Protein AF-0000000083319837 (afdb_homodimer)

Nearest PDB structures (foldseek):
  2otn-assembly1_A  TM=9.486E-01  e=2.444E-38  Bacillus anthracis str. Ames
  6d13-assembly1_A  TM=9.395E-01  e=2.926E-34  Escherichia coli S88
  4ik0-assembly1_A  TM=9.304E-01  e=2.722E-33  Escherichia coli K-12
  2q9h-assembly1_A  TM=8.939E-01  e=5.263E-34  Haemophilus influenzae
  5ha4-assembly1_A  TM=9.096E-01  e=1.346E-33  Acinetobacter baumannii AB307-0294

Foldseek 3Di:
DKWFWKWFLQQIETEDEDDADQDPCQLVCLLQQCDVPRHVNHQWYWYWHPDPVFRTEIWIQGNNSDTDQDAPTVVQVVVQVCQLVVVDDDQWGWYAGNNPGIWIKGFDDDPSGTFKIKTWLFAKDQACVVLPFQDGDRGAAQDWDDDPRDIWTWTWIDSVHIETETEDQCQPPDDQVVVLVGQQVDPRHPPGHKYKYWYQPAQAEMEIWIQGRPPGTDQDGQRHQQRNLVRCVVVVNHDQWHWYAGNSGIWIWGQDPVRNIIMIMGGMDTDDMDDDDD/DKWFWKWFLQQIETEDEDDADQDPCQLVCLLQQCPVPRHVNHQWYWYWHDDPVWRTEIWIQGNNSDTDQDAPTVVQVVVQVCQLVVVDDDQWGWYAGNNPGIWIKGFDDDPSGTFKIKTWLFAKDQACVVLPFQDGDRGAAQDWDDDPRDIWTWTWIDSPHIETETEDQCQPPDDQVVVLVGQQVDPRHPPGHKYKYWYQPAQAEMEIWIQGNPPGTDQDGQRHQQRNLVRCVVVVNHDQWHWYAGNSGIWIWGQDPVRNIIMIMGGMDTDDMDDDDD

Secondary structure (DSSP, 8-state):
-EEEEEEETTEEEEEEE--SS--TTHHHHHHHHT-TTTS---SEEEEEE--SSSSEEEEEEETTSPEES--HHHHHHHHHHHHHTTSS-SSEEEEEETTTEEEEEEEEEETTEEEEEEEE--PPB--TTTTT-SS--SS--SEEEEETTEEEEEEEEESSSEEEEEE-S-STT--HHHHHHHHHT-TT-TT--EEEEEEEEETTEEEEEEEETTTEEES--HHHHHHHHHHHHHTTSS-SEEEEEETTEEEEEEE-TTT--EEEEE--EEEEEEEE--/-EEEEEEETTEEEEEEE--SS--TTHHHHHHHHT-TTTS---SEEEEEE--SSSSEEEEEEETTSPEES--HHHHHHHHHHHHHTTSS-SSEEEEEETTTEEEEEEEEEETTEEEEEEEE--PPB--TTTTT-SS--SS--SEEEEETTEEEEEEEEESSSEEEEEE-S-GGG--HHHHHHHHHT-TT-TT--EEEEEEEEETTEEEEEEEETTTEEES--HHHHHHHHHHHHHTTSS-SEEEEEETTEEEEEEE-TTT--EEEEE--EEEEEEEE--

Solvent-accessible surface area (backbone atoms only — not comparable to full-atom values): 27576 Å² total; per-residue (Å²): 96,66,38,33,37,30,18,18,35,41,46,20,29,40,38,35,73,79,51,78,62,83,58,94,58,41,33,62,47,12,37,50,41,21,28,57,39,75,30,56,31,28,57,23,35,33,38,47,26,69,43,96,87,33,75,26,21,48,46,39,20,26,36,83,27,49,71,52,40,71,52,67,38,55,53,34,34,52,51,38,49,38,44,57,70,62,74,45,71,80,48,61,49,36,40,24,30,80,60,71,38,73,34,60,32,41,46,44,62,58,94,79,33,57,51,31,32,35,36,62,62,43,54,71,41,38,40,17,78,79,40,46,37,78,49,93,31,81,56,33,65,73,39,80,47,75,56,97,90,40,79,50,45,31,24,48,29,11,59,91,52,36,33,39,35,28,77,42,92,49,21,89,78,48,68,51,81,69,48,32,64,56,58,24,62,28,82,52,23,85,81,38,24,23,36,35,32,27,20,72,78,42,47,51,35,30,37,36,38,42,24,39,59,95,70,40,74,54,40,54,49,54,60,56,50,48,38,44,47,53,45,30,35,78,69,68,56,30,49,57,43,31,37,37,35,34,78,37,41,64,33,41,36,34,49,39,80,90,77,49,30,31,35,42,30,32,49,43,42,78,35,30,39,35,37,51,53,132,96,66,39,34,35,30,18,18,37,40,47,20,32,39,37,35,72,78,50,80,62,83,59,94,58,43,34,62,48,11,37,50,40,22,29,56,39,75,31,55,30,30,56,22,33,32,38,47,25,70,43,96,88,31,74,26,21,48,47,39,20,27,37,83,27,49,70,52,41,72,52,68,37,58,53,33,33,52,51,39,50,36,44,56,67,63,73,44,71,80,46,61,49,36,39,23,31,80,61,70,36,71,34,56,33,39,46,45,64,58,94,80,32,56,50,33,31,35,36,60,60,44,55,71,41,39,40,16,77,80,40,46,36,78,48,96,32,80,57,33,65,72,39,81,45,75,56,97,90,41,79,48,47,30,26,49,29,12,58,91,54,37,33,39,35,27,77,43,91,51,22,88,76,49,68,50,81,69,50,32,65,56,58,23,61,28,81,51,24,83,80,38,24,23,37,35,32,26,19,72,79,41,48,51,35,30,37,36,36,42,23,38,60,96,69,41,76,53,39,54,50,54,60,55,51,49,37,45,47,52,45,30,34,78,69,68,56,32,47,56,43,32,37,38,35,35,78,38,42,63,33,40,33,33,50,38,79,91,79,47,29,32,34,42,30,33,48,44,42,77,35,29,38,36,37,50,54,131

InterPro domains:
  IPR001653 Diaminopimelate epimerase, DapF [MF_00197] (1-278)
  IPR001653 Diaminopimelate epimerase, DapF [PF01678] (3-125)
  IPR001653 Diaminopimelate epimerase, DapF [PF01678] (156-271)
  IPR001653 Diaminopimelate epimerase, DapF [PTHR31689] (2-277)
  IPR001653 Diaminopimelate epimerase, DapF [TIGR00652] (1-277)
  IPR018510 Diaminopimelate epimerase, active site [PS01326] (62-76)

Organism: Saccharibacillus brassicae (NCBI:txid2583377)

Radius of gyration: 26.66 Å; Cα contacts (8 Å, |Δi|>4): 1514; chains: 2; bounding box: 59×76×54 Å

pLDDT: mean 96.73, std 3.17, range [72.94, 98.94]

Structure (mmCIF, N/CA/C/O backbone):
data_AF-0000000083319837-model_v1
#
loop_
_entity.id
_entity.type
_entity.pdbx_description
1 polymer 'Diaminopimelate epimerase'
#
loop_
_atom_site.group_PDB
_atom_site.id
_atom_site.type_symbol
_atom_site.label_atom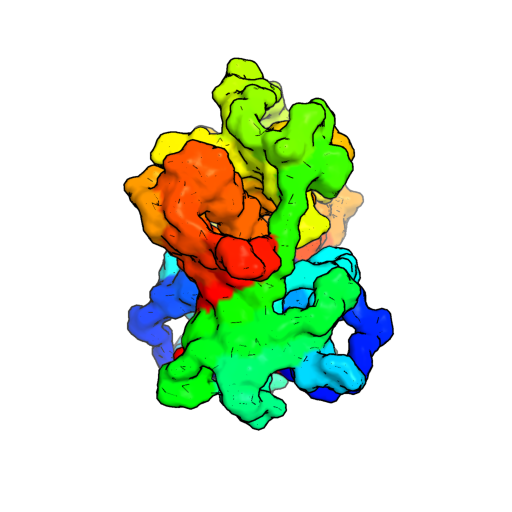_id
_atom_site.label_alt_id
_atom_site.label_comp_id
_atom_site.label_asym_id
_atom_site.label_entity_id
_atom_site.label_seq_id
_atom_site.pdbx_PDB_ins_code
_atom_site.Cartn_x
_atom_site.Cartn_y
_atom_site.Cartn_z
_atom_site.occupancy
_atom_site.B_iso_or_equiv
_atom_site.auth_seq_id
_atom_site.auth_comp_id
_atom_site.auth_asym_id
_atom_site.auth_atom_id
_atom_site.pdbx_PDB_model_num
ATOM 1 N N . MET A 1 1 ? -17.703 2.361 -11.188 1 93.38 1 MET A N 1
ATOM 2 C CA . MET A 1 1 ? -17.172 1.032 -11.484 1 93.38 1 MET A CA 1
ATOM 3 C C . MET A 1 1 ? -17.25 0.128 -10.258 1 93.38 1 MET A C 1
ATOM 5 O O . MET A 1 1 ? -16.719 0.46 -9.195 1 93.38 1 MET A O 1
ATOM 9 N N . GLU A 1 2 ? -18.031 -0.975 -10.375 1 97.06 2 GLU A N 1
ATOM 10 C CA . GLU A 1 2 ? -18.062 -2.002 -9.336 1 97.06 2 GLU A CA 1
ATOM 11 C C . GLU A 1 2 ? -16.875 -2.945 -9.453 1 97.06 2 GLU A C 1
ATOM 13 O O . GLU A 1 2 ? -16.469 -3.307 -10.562 1 97.06 2 GLU A O 1
ATOM 18 N N . PHE A 1 3 ? -16.391 -3.328 -8.266 1 98.31 3 PHE A N 1
ATOM 19 C CA . PHE A 1 3 ? -15.219 -4.199 -8.297 1 98.31 3 PHE A CA 1
ATOM 20 C C . PHE A 1 3 ? -15.18 -5.102 -7.066 1 98.31 3 PHE A C 1
ATOM 22 O O . PHE A 1 3 ? -15.953 -4.914 -6.129 1 98.31 3 PHE A O 1
ATOM 29 N N . THR A 1 4 ? -14.312 -6.098 -7.105 1 98.62 4 THR A N 1
ATOM 30 C CA . THR A 1 4 ? -14 -6.969 -5.977 1 98.62 4 THR A CA 1
ATOM 31 C C . THR A 1 4 ? -12.5 -7 -5.711 1 98.62 4 THR A C 1
ATOM 33 O O . THR A 1 4 ? -11.703 -7.18 -6.637 1 98.62 4 THR A O 1
ATOM 36 N N . LYS A 1 5 ? -12.094 -6.758 -4.484 1 98.81 5 LYS A N 1
ATOM 37 C CA . LYS A 1 5 ? -10.703 -6.906 -4.07 1 98.81 5 LYS A CA 1
ATOM 38 C C . LYS A 1 5 ? -10.398 -8.344 -3.65 1 98.81 5 LYS A C 1
ATOM 40 O O . LYS A 1 5 ? -11.117 -8.914 -2.83 1 98.81 5 LYS A O 1
ATOM 45 N N . MET A 1 6 ? -9.414 -8.938 -4.191 1 98.75 6 MET A N 1
ATOM 46 C CA . MET A 1 6 ? -9 -10.297 -3.871 1 98.75 6 MET A CA 1
ATOM 47 C C . MET A 1 6 ? -7.48 -10.391 -3.787 1 98.75 6 MET A C 1
ATOM 49 O O . MET A 1 6 ? -6.77 -9.461 -4.176 1 98.75 6 MET A O 1
ATOM 53 N N . HIS A 1 7 ? -6.996 -11.484 -3.236 1 98.56 7 HIS A N 1
ATOM 54 C CA . HIS A 1 7 ? -5.559 -11.742 -3.285 1 98.56 7 HIS A CA 1
ATOM 55 C C . HIS A 1 7 ? -5.262 -13.234 -3.363 1 98.56 7 HIS A C 1
ATOM 57 O O . HIS A 1 7 ? -6.082 -14.055 -2.949 1 98.56 7 HIS A O 1
ATOM 63 N N . GLY A 1 8 ? -4.242 -13.578 -3.99 1 98.44 8 GLY A N 1
ATOM 64 C CA . GLY A 1 8 ? -3.58 -14.867 -3.893 1 98.44 8 GLY A CA 1
ATOM 65 C C . GLY A 1 8 ? -2.295 -14.828 -3.088 1 98.44 8 GLY A C 1
ATOM 66 O O . GLY A 1 8 ? -1.234 -14.5 -3.621 1 98.44 8 GLY A O 1
ATOM 67 N N . LEU A 1 9 ? -2.436 -15.18 -1.82 1 98.25 9 LEU A N 1
ATOM 68 C CA . LEU A 1 9 ? -1.304 -15.172 -0.899 1 98.25 9 LEU A CA 1
ATOM 69 C C . LEU A 1 9 ? -0.706 -13.766 -0.794 1 98.25 9 LEU A C 1
ATOM 71 O O . LEU A 1 9 ? 0.515 -13.609 -0.85 1 98.25 9 LEU A O 1
ATOM 75 N N . GLY A 1 10 ? -1.482 -12.734 -0.782 1 98.06 10 GLY A N 1
ATOM 76 C CA . GLY A 1 10 ? -1.04 -11.375 -0.548 1 98.06 10 GLY A CA 1
ATOM 77 C C . GLY A 1 10 ? -0.781 -10.602 -1.828 1 98.06 10 GLY A C 1
ATOM 78 O O . GLY A 1 10 ? -0.675 -9.375 -1.809 1 98.06 10 GLY A O 1
ATOM 79 N N . ASN A 1 11 ? -0.491 -11.289 -2.959 1 97.81 11 ASN A N 1
ATOM 80 C CA . ASN A 1 11 ? -0.554 -10.633 -4.262 1 97.81 11 ASN A CA 1
ATOM 81 C C . ASN A 1 11 ? -1.981 -10.227 -4.613 1 97.81 11 ASN A C 1
ATOM 83 O O . ASN A 1 11 ? -2.824 -11.078 -4.895 1 97.81 11 ASN A O 1
ATOM 87 N N . ASP A 1 12 ? -2.26 -8.898 -4.52 1 98.25 12 ASP A N 1
ATOM 88 C CA . ASP A 1 12 ? -3.658 -8.484 -4.477 1 98.25 12 ASP A CA 1
ATOM 89 C C . ASP A 1 12 ? -4.062 -7.785 -5.773 1 98.25 12 ASP A C 1
ATOM 91 O O . ASP A 1 12 ? -3.225 -7.195 -6.457 1 98.25 12 ASP A O 1
ATOM 95 N N . PHE A 1 13 ? -5.426 -7.891 -6.051 1 98.75 13 PHE A N 1
ATOM 96 C CA . PHE A 1 13 ? -5.965 -7.473 -7.336 1 98.75 13 PHE A CA 1
ATOM 97 C C . PHE A 1 13 ? -7.332 -6.824 -7.164 1 98.75 13 PHE A C 1
ATOM 99 O O . PHE A 1 13 ? -8.086 -7.176 -6.25 1 98.75 13 PHE A O 1
ATOM 106 N N . VAL A 1 14 ? -7.59 -5.859 -7.98 1 98.75 14 VAL A N 1
ATOM 107 C CA . VAL A 1 14 ? -8.945 -5.359 -8.211 1 98.75 14 VAL A CA 1
ATOM 108 C C . VAL A 1 14 ? -9.578 -6.105 -9.383 1 98.75 14 VAL A C 1
ATOM 110 O O . VAL A 1 14 ? -9.109 -6 -10.523 1 98.75 14 VAL A O 1
ATOM 113 N N . ILE A 1 15 ? -10.602 -6.863 -9.125 1 98.75 15 ILE A N 1
ATOM 114 C CA . ILE A 1 15 ? -11.234 -7.707 -10.133 1 98.75 15 ILE A CA 1
ATOM 115 C C . ILE A 1 15 ? -12.516 -7.039 -10.641 1 98.75 15 ILE A C 1
ATOM 117 O O . ILE A 1 15 ? -13.352 -6.605 -9.844 1 98.75 15 ILE A O 1
ATOM 121 N N . VAL A 1 16 ? -12.641 -6.938 -11.914 1 98.69 16 VAL A N 1
ATOM 122 C CA . VAL A 1 16 ? -13.812 -6.375 -12.57 1 98.69 16 VAL A CA 1
ATOM 123 C C . VAL A 1 16 ? -14.461 -7.43 -13.461 1 98.69 16 VAL A C 1
ATOM 125 O O . VAL A 1 16 ? -13.789 -8.031 -14.305 1 98.69 16 VAL A O 1
ATOM 128 N N . TYR A 1 17 ? -15.703 -7.699 -13.289 1 98.25 17 TYR A N 1
ATOM 129 C CA . TYR A 1 17 ? -16.5 -8.625 -14.094 1 98.25 17 TYR A CA 1
ATOM 130 C C . TYR A 1 17 ? -17.672 -7.906 -14.742 1 98.25 17 TYR A C 1
ATOM 132 O O . TYR A 1 17 ? -18.312 -7.051 -14.117 1 98.25 17 TYR A O 1
ATOM 140 N N . GLY A 1 18 ? -17.906 -8.242 -15.969 1 96.25 18 GLY A N 1
ATOM 141 C CA . GLY A 1 18 ? -19.078 -7.715 -16.641 1 96.25 18 GLY A CA 1
ATOM 142 C C . GLY A 1 18 ? -18.766 -7.012 -17.938 1 96.25 18 GLY A C 1
ATOM 143 O O . GLY A 1 18 ? -19.656 -6.812 -18.781 1 96.25 18 GLY A O 1
ATOM 144 N N . GLU A 1 19 ? -17.547 -6.625 -18.109 1 97.19 19 GLU A N 1
ATOM 145 C CA . GLU A 1 19 ? -17.141 -5.988 -19.375 1 97.19 19 GLU A CA 1
ATOM 146 C C . GLU A 1 19 ? -17.094 -7.004 -20.516 1 97.19 19 GLU A C 1
ATOM 148 O O . GLU A 1 19 ? -16.781 -8.18 -20.281 1 97.19 19 GLU A O 1
ATOM 153 N N . GLN A 1 20 ? -17.344 -6.539 -21.719 1 97.44 20 GLN A N 1
ATOM 154 C CA . GLN A 1 20 ? -17.328 -7.422 -22.875 1 97.44 20 GLN A CA 1
ATOM 155 C C . GLN A 1 20 ? -15.945 -7.426 -23.531 1 97.44 20 GLN A C 1
ATOM 157 O O . GLN A 1 20 ? -15.586 -8.375 -24.219 1 97.44 20 GLN A O 1
ATOM 162 N N . GLU A 1 21 ? -15.266 -6.332 -23.359 1 97.25 21 GLU A N 1
ATOM 163 C CA . GLU A 1 21 ? -13.898 -6.168 -23.844 1 97.25 21 GLU A CA 1
ATOM 164 C C . GLU A 1 21 ? -13.078 -5.305 -22.891 1 97.25 21 GLU A C 1
ATOM 166 O O . GLU A 1 21 ? -13.633 -4.648 -22.016 1 97.25 21 GLU A O 1
ATOM 171 N N . LEU A 1 22 ? -11.797 -5.379 -23.016 1 97.31 22 LEU A N 1
ATOM 172 C CA . LEU A 1 22 ? -10.914 -4.527 -22.219 1 97.31 22 LEU A CA 1
ATOM 173 C C . LEU A 1 22 ? -11.156 -3.055 -22.547 1 97.31 22 LEU A C 1
ATOM 175 O O . LEU A 1 22 ? -11.109 -2.654 -23.719 1 97.31 22 LEU A O 1
ATOM 179 N N . PRO A 1 23 ? -11.43 -2.244 -21.547 1 97.5 23 PRO A N 1
ATOM 180 C CA . PRO A 1 23 ? -11.617 -0.82 -21.828 1 97.5 23 PRO A CA 1
ATOM 181 C C . PRO A 1 23 ? -10.398 -0.181 -22.5 1 97.5 23 PRO A C 1
ATOM 183 O O . PRO A 1 23 ? -9.266 -0.555 -22.203 1 97.5 23 PRO A O 1
ATOM 186 N N . ALA A 1 24 ? -10.641 0.786 -23.328 1 97.38 24 ALA A N 1
ATOM 187 C CA . ALA A 1 24 ? -9.562 1.458 -24.062 1 97.38 24 ALA A CA 1
ATOM 188 C C . ALA A 1 24 ? -8.594 2.137 -23.094 1 97.38 24 ALA A C 1
ATOM 190 O O . ALA A 1 24 ? -7.402 2.256 -23.391 1 97.38 24 ALA A O 1
ATOM 191 N N . ASN A 1 25 ? -9.07 2.566 -21.984 1 97.62 25 ASN A N 1
ATOM 192 C CA . ASN A 1 25 ? -8.234 3.275 -21.016 1 97.62 25 ASN A CA 1
ATOM 193 C C . ASN A 1 25 ? -7.824 2.371 -19.859 1 97.62 25 ASN A C 1
ATOM 195 O O . ASN A 1 25 ? -7.629 2.842 -18.734 1 97.62 25 ASN A O 1
ATOM 199 N N . ALA A 1 26 ? -7.738 1.089 -20.047 1 97.75 26 ALA A N 1
ATOM 200 C CA . ALA A 1 26 ? -7.465 0.118 -19 1 97.75 26 ALA A CA 1
ATOM 201 C C . ALA A 1 26 ? -6.133 0.406 -18.312 1 97.75 26 ALA A C 1
ATOM 203 O O . ALA A 1 26 ? -6.004 0.259 -17.094 1 97.75 26 ALA A O 1
ATOM 204 N N . ALA A 1 27 ? -5.125 0.763 -19.078 1 98 27 ALA A N 1
ATOM 205 C CA . ALA A 1 27 ? -3.807 1.063 -18.516 1 98 27 ALA A CA 1
ATOM 206 C C . ALA A 1 27 ? -3.871 2.248 -17.562 1 98 27 ALA A C 1
ATOM 208 O O . ALA A 1 27 ? -3.361 2.174 -16.438 1 98 27 ALA A O 1
ATOM 209 N N . GLU A 1 28 ? -4.496 3.307 -18.031 1 98.06 28 GLU A N 1
ATOM 210 C CA . GLU A 1 28 ? -4.652 4.496 -17.203 1 98.06 28 GLU A CA 1
ATOM 211 C C . GLU A 1 28 ? -5.469 4.191 -15.945 1 98.06 28 GLU A C 1
ATOM 213 O O . GLU A 1 28 ? -5.156 4.684 -14.859 1 98.06 28 GLU A O 1
ATOM 218 N N . LEU A 1 29 ? -6.539 3.408 -16.125 1 97.75 29 LEU A N 1
ATOM 219 C CA . LEU A 1 29 ? -7.379 3.018 -15 1 97.75 29 LEU A CA 1
ATOM 220 C C . LEU A 1 29 ? -6.578 2.219 -13.977 1 97.75 29 LEU A C 1
ATOM 222 O O . LEU A 1 29 ? -6.723 2.43 -12.773 1 97.75 29 LEU A O 1
ATOM 226 N N . ALA A 1 30 ? -5.742 1.364 -14.438 1 98.44 30 ALA A N 1
ATOM 227 C CA . ALA A 1 30 ? -4.926 0.549 -13.539 1 98.44 30 ALA A CA 1
ATOM 228 C C . ALA A 1 30 ? -4 1.42 -12.695 1 98.44 30 ALA A C 1
ATOM 230 O O . ALA A 1 30 ? -3.885 1.223 -11.484 1 98.44 30 ALA A O 1
ATOM 231 N N . ILE A 1 31 ? -3.336 2.371 -13.375 1 98.31 31 ILE A N 1
ATOM 232 C CA . ILE A 1 31 ? -2.418 3.264 -12.68 1 98.31 31 ILE A CA 1
ATOM 233 C C . ILE A 1 31 ? -3.166 4.02 -11.578 1 98.31 31 ILE A C 1
ATOM 235 O O . ILE A 1 31 ? -2.688 4.113 -10.445 1 98.31 31 ILE A O 1
ATOM 239 N N . ARG A 1 32 ? -4.359 4.484 -11.852 1 97.56 32 ARG A N 1
ATOM 240 C CA . ARG A 1 32 ? -5.145 5.266 -10.906 1 97.56 32 ARG A CA 1
ATOM 241 C C . ARG A 1 32 ? -5.703 4.383 -9.789 1 97.56 32 ARG A C 1
ATOM 243 O O . ARG A 1 32 ? -5.547 4.695 -8.609 1 97.56 32 ARG A O 1
ATOM 250 N N . VAL A 1 33 ? -6.301 3.266 -10.148 1 98.12 33 VAL A N 1
ATOM 251 C CA . VAL A 1 33 ? -7.047 2.418 -9.219 1 98.12 33 VAL A CA 1
ATOM 252 C C . VAL A 1 33 ? -6.078 1.674 -8.305 1 98.12 33 VAL A C 1
ATOM 254 O O . VAL A 1 33 ? -6.352 1.489 -7.117 1 98.12 33 VAL A O 1
ATOM 257 N N . CYS A 1 34 ? -4.938 1.337 -8.82 1 98.25 34 CYS A N 1
ATOM 258 C CA . CYS A 1 34 ? -4.012 0.519 -8.039 1 98.25 34 CYS A CA 1
ATOM 259 C C . CYS A 1 34 ? -3.145 1.385 -7.137 1 98.25 34 CYS A C 1
ATOM 261 O O . CYS A 1 34 ? -2.367 0.867 -6.336 1 98.25 34 CYS A O 1
ATOM 263 N N . ASP A 1 35 ? -3.273 2.688 -7.203 1 97.69 35 ASP A N 1
ATOM 264 C CA . ASP A 1 35 ? -2.537 3.568 -6.301 1 97.69 35 ASP A CA 1
ATOM 265 C C . ASP A 1 35 ? -2.994 3.379 -4.855 1 97.69 35 ASP A C 1
ATOM 267 O O . ASP A 1 35 ? -4.168 3.586 -4.539 1 97.69 35 ASP A O 1
ATOM 271 N N . ARG A 1 36 ? -2.107 3.049 -3.986 1 96.5 36 ARG A N 1
ATOM 272 C CA . ARG A 1 36 ? -2.436 2.676 -2.615 1 96.5 36 ARG A CA 1
ATOM 273 C C . ARG A 1 36 ? -2.893 3.889 -1.812 1 96.5 36 ARG A C 1
ATOM 275 O O . ARG A 1 36 ? -3.664 3.754 -0.859 1 96.5 36 ARG A O 1
ATOM 282 N N . PHE A 1 37 ? -2.568 5.059 -2.217 1 97.44 37 PHE A N 1
ATOM 283 C CA . PHE A 1 37 ? -2.824 6.246 -1.412 1 97.44 37 PHE A CA 1
ATOM 284 C C . PHE A 1 37 ? -4.023 7.016 -1.952 1 97.44 37 PHE A C 1
ATOM 286 O O . PHE A 1 37 ? -4.809 7.574 -1.182 1 97.44 37 PHE A O 1
ATOM 293 N N . PHE A 1 38 ? -4.176 7.035 -3.266 1 97.94 38 PHE A N 1
ATOM 294 C CA . PHE A 1 38 ? -5.203 7.855 -3.896 1 97.94 38 PHE A CA 1
ATOM 295 C C . PHE A 1 38 ? -6.289 6.988 -4.516 1 97.94 38 PHE A C 1
ATOM 297 O O . PHE A 1 38 ? -7.352 7.484 -4.891 1 97.94 38 PHE A O 1
ATOM 304 N N . GLY A 1 39 ? -6.035 5.656 -4.621 1 98 39 GLY A N 1
ATOM 305 C CA . GLY A 1 39 ? -6.961 4.703 -5.211 1 98 39 GLY A CA 1
ATOM 306 C C . GLY A 1 39 ? -7.297 3.549 -4.285 1 98 39 GLY A C 1
ATOM 307 O O . GLY A 1 39 ? -7.309 3.709 -3.064 1 98 39 GLY A O 1
ATOM 308 N N . VAL A 1 40 ? -7.648 2.408 -4.855 1 98.19 40 VAL A N 1
ATOM 309 C CA . VAL A 1 40 ? -8.016 1.21 -4.109 1 98.19 40 VAL A CA 1
ATOM 310 C C . VAL A 1 40 ? -6.77 0.567 -3.512 1 98.19 40 VAL A C 1
ATOM 312 O O . VAL A 1 40 ? -6.777 0.143 -2.354 1 98.19 40 VAL A O 1
ATOM 315 N N . GLY A 1 41 ? -5.688 0.646 -4.242 1 97.88 41 GLY A N 1
ATOM 316 C CA . GLY A 1 41 ? -4.477 -0.067 -3.863 1 97.88 41 GLY A CA 1
ATOM 317 C C . GLY A 1 41 ? -4.504 -1.534 -4.246 1 97.88 41 GLY A C 1
ATOM 318 O O . GLY A 1 41 ? -5.301 -2.309 -3.713 1 97.88 41 GLY A O 1
ATOM 319 N N . ALA A 1 42 ? -3.648 -1.924 -5.133 1 98.25 42 ALA A N 1
ATOM 320 C CA . ALA A 1 42 ? -3.527 -3.305 -5.594 1 98.25 42 ALA A CA 1
ATOM 321 C C . ALA A 1 42 ? -2.293 -3.48 -6.477 1 98.25 42 ALA A C 1
ATOM 323 O O . ALA A 1 42 ? -1.691 -2.498 -6.914 1 98.25 42 ALA A O 1
ATOM 324 N N . ASP A 1 43 ? -1.908 -4.703 -6.699 1 97.19 43 ASP A N 1
ATOM 325 C CA . ASP A 1 43 ? -0.798 -5.02 -7.594 1 97.19 43 ASP A CA 1
ATOM 326 C C . ASP A 1 43 ? -1.235 -4.961 -9.055 1 97.19 43 ASP A C 1
ATOM 328 O O . ASP A 1 43 ? -0.409 -4.773 -9.945 1 97.19 43 ASP A O 1
ATOM 332 N N . GLY A 1 44 ? -2.557 -5.145 -9.242 1 98 44 GLY A N 1
ATOM 333 C CA . GLY A 1 44 ? -3.041 -5.109 -10.617 1 98 44 GLY A CA 1
ATOM 334 C C . GLY A 1 44 ? -4.555 -5.02 -10.711 1 98 44 GLY A C 1
ATOM 335 O O . GLY A 1 44 ? -5.258 -5.289 -9.734 1 98 44 GLY A O 1
ATOM 336 N N . LEU A 1 45 ? -5.02 -4.59 -11.852 1 98.62 45 LEU A N 1
ATOM 337 C CA . LEU A 1 45 ? -6.426 -4.543 -12.25 1 98.62 45 LEU A CA 1
ATOM 338 C C . LEU A 1 45 ? -6.75 -5.664 -13.234 1 98.62 45 LEU A C 1
ATOM 340 O O . LEU A 1 45 ? -6.156 -5.742 -14.312 1 98.62 45 LEU A O 1
ATOM 344 N N . VAL A 1 46 ? -7.66 -6.508 -12.852 1 98.75 46 VAL A N 1
ATOM 345 C CA . VAL A 1 46 ? -7.934 -7.73 -13.602 1 98.75 46 VAL A CA 1
ATOM 346 C C . VAL A 1 46 ? -9.344 -7.684 -14.172 1 98.75 46 VAL A C 1
ATOM 348 O O . VAL A 1 46 ? -10.305 -7.41 -13.453 1 98.75 46 VAL A O 1
ATOM 351 N N . TYR A 1 47 ? -9.5 -7.961 -15.406 1 98.69 47 TYR A N 1
ATOM 352 C CA . TYR A 1 47 ? -10.797 -8.055 -16.062 1 98.69 47 TYR A CA 1
ATOM 353 C C . TYR A 1 47 ? -11.133 -9.5 -16.406 1 98.69 47 TYR A C 1
ATOM 355 O O . TYR A 1 47 ? -10.328 -10.195 -17.031 1 98.69 47 TYR A O 1
ATOM 363 N N . ILE A 1 48 ? -12.242 -9.984 -16.016 1 98.56 48 ILE A N 1
ATOM 364 C CA . ILE A 1 48 ? -12.82 -11.242 -16.469 1 98.56 48 ILE A CA 1
ATOM 365 C C . ILE A 1 48 ? -13.727 -10.992 -17.672 1 98.56 48 ILE A C 1
ATOM 367 O O . ILE A 1 48 ? -14.766 -10.344 -17.547 1 98.56 48 ILE A O 1
ATOM 371 N N . LEU A 1 49 ? -13.312 -11.508 -18.766 1 98.5 49 LEU A N 1
ATOM 372 C CA . LEU A 1 49 ? -13.961 -11.211 -20.031 1 98.5 49 LEU A CA 1
ATOM 373 C C . LEU A 1 49 ? -14.492 -12.477 -20.688 1 98.5 49 LEU A C 1
ATOM 375 O O . LEU A 1 49 ? -14.062 -13.586 -20.344 1 98.5 49 LEU A O 1
ATOM 379 N N . PRO A 1 50 ? -15.406 -12.344 -21.609 1 97.62 50 PRO A N 1
ATOM 380 C CA . PRO A 1 50 ? -15.805 -13.508 -22.406 1 97.62 50 PRO A CA 1
ATOM 381 C C . PRO A 1 50 ? -14.688 -14 -23.312 1 97.62 50 PRO A C 1
ATOM 383 O O . PRO A 1 50 ? -13.789 -13.234 -23.672 1 97.62 50 PRO A O 1
ATOM 386 N N . SER A 1 51 ? -14.75 -15.289 -23.594 1 97.06 51 SER A N 1
ATOM 387 C CA . SER A 1 51 ? -13.781 -15.906 -24.5 1 97.06 51 SER A CA 1
ATOM 388 C C . SER A 1 51 ? -14.477 -16.781 -25.531 1 97.06 51 SER A C 1
ATOM 390 O O . SER A 1 51 ? -15.508 -17.406 -25.234 1 97.06 51 SER A O 1
ATOM 392 N N . GLU A 1 52 ? -13.898 -16.859 -26.719 1 95.81 52 GLU A N 1
ATOM 393 C CA . GLU A 1 52 ? -14.375 -17.766 -27.766 1 95.81 52 GLU A CA 1
ATOM 394 C C . GLU A 1 52 ? -13.68 -19.125 -27.656 1 95.81 52 GLU A C 1
ATOM 396 O O . GLU A 1 52 ? -14.109 -20.094 -28.297 1 95.81 52 GLU A O 1
ATOM 401 N N . LYS A 1 53 ? -12.648 -19.266 -26.875 1 96.44 53 LYS A N 1
ATOM 402 C CA . LYS A 1 53 ? -11.805 -20.453 -26.859 1 96.44 53 LYS A CA 1
ATOM 403 C C . LYS A 1 53 ? -11.836 -21.141 -25.5 1 96.44 53 LYS A C 1
ATOM 405 O O . LYS A 1 53 ? -11.484 -22.312 -25.391 1 96.44 53 LYS A O 1
ATOM 410 N N . ALA A 1 54 ? -12.18 -20.422 -24.453 1 97.12 54 ALA A N 1
ATOM 411 C CA . ALA A 1 54 ? -12.203 -20.891 -23.078 1 97.12 54 ALA A CA 1
ATOM 412 C C . ALA A 1 54 ? -13.484 -20.469 -22.375 1 97.12 54 ALA A C 1
ATOM 414 O O . ALA A 1 54 ? -14.328 -19.781 -22.953 1 97.12 54 ALA A O 1
ATOM 415 N N . ASP A 1 55 ? -13.641 -20.906 -21.125 1 97.38 55 ASP A N 1
ATOM 416 C CA . ASP A 1 5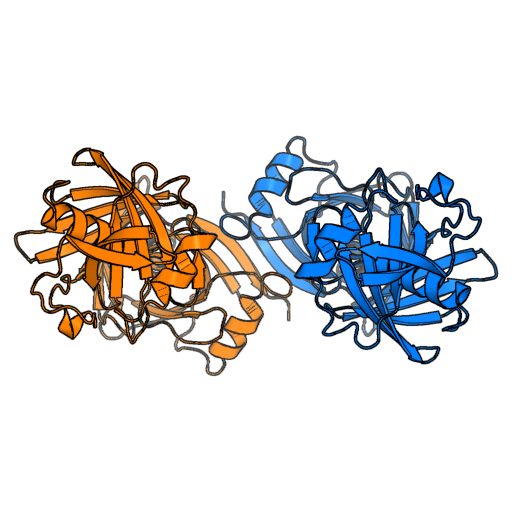5 ? -14.812 -20.484 -20.359 1 97.38 55 ASP A CA 1
ATOM 417 C C . ASP A 1 55 ? -14.797 -18.984 -20.125 1 97.38 55 ASP A C 1
ATOM 419 O O . ASP A 1 55 ? -15.844 -18.328 -20.172 1 97.38 55 ASP A O 1
ATOM 423 N N . PHE A 1 56 ? -13.586 -18.453 -19.828 1 97.94 56 PHE A N 1
ATOM 424 C CA . PHE A 1 56 ? -13.398 -17.016 -19.625 1 97.94 56 PHE A CA 1
ATOM 425 C C . PHE A 1 56 ? -12.047 -16.562 -20.172 1 97.94 56 PHE A C 1
ATOM 427 O O . PHE A 1 56 ? -11.188 -17.391 -20.484 1 97.94 56 PHE A O 1
ATOM 434 N N . LYS A 1 57 ? -11.953 -15.312 -20.312 1 97.88 57 LYS A N 1
ATOM 435 C CA . LYS A 1 57 ? -10.68 -14.656 -20.594 1 97.88 57 LYS A CA 1
ATOM 436 C C . LYS A 1 57 ? -10.289 -13.703 -19.469 1 97.88 57 LYS A C 1
ATOM 438 O O . LYS A 1 57 ? -11.133 -12.984 -18.938 1 97.88 57 LYS A O 1
ATOM 443 N N . MET A 1 58 ? -9.008 -13.773 -19.141 1 97.94 58 MET A N 1
ATOM 444 C CA . MET A 1 58 ? -8.469 -12.891 -18.109 1 97.94 58 MET A CA 1
ATOM 445 C C . MET A 1 58 ? -7.449 -11.922 -18.703 1 97.94 58 MET A C 1
ATOM 447 O O . MET A 1 58 ? -6.512 -12.344 -19.375 1 97.94 58 MET A O 1
ATOM 451 N N . ARG A 1 59 ? -7.66 -10.68 -18.484 1 98.12 59 ARG A N 1
ATOM 452 C CA . ARG A 1 59 ? -6.688 -9.641 -18.812 1 98.12 59 ARG A CA 1
ATOM 453 C C . ARG A 1 59 ? -6.25 -8.883 -17.562 1 98.12 59 ARG A C 1
ATOM 455 O O . ARG A 1 59 ? -7.082 -8.508 -16.734 1 98.12 59 ARG A O 1
ATOM 462 N N . ILE A 1 60 ? -4.934 -8.734 -17.438 1 97.25 60 ILE A N 1
ATOM 463 C CA . ILE A 1 60 ? -4.398 -8.133 -16.219 1 97.25 60 ILE A CA 1
ATOM 464 C C . ILE A 1 60 ? -3.584 -6.891 -16.578 1 97.25 60 ILE A C 1
ATOM 466 O O . ILE A 1 60 ? -2.635 -6.969 -17.359 1 97.25 60 ILE A O 1
ATOM 470 N N . MET A 1 61 ? -3.949 -5.785 -16.047 1 97.94 61 MET A N 1
ATOM 471 C CA . MET A 1 61 ? -3.135 -4.574 -16.078 1 97.94 61 MET A CA 1
ATOM 472 C C . MET A 1 61 ? -2.387 -4.375 -14.773 1 97.94 61 MET A C 1
ATOM 474 O O . MET A 1 61 ? -3.004 -4.262 -13.711 1 97.94 61 MET A O 1
ATOM 478 N N . ASN A 1 62 ? -1.046 -4.332 -14.844 1 96.5 62 ASN A N 1
ATOM 479 C CA . ASN A 1 62 ? -0.236 -4.074 -13.664 1 96.5 62 ASN A CA 1
ATOM 480 C C . ASN A 1 62 ? -0.452 -2.658 -13.133 1 96.5 62 ASN A C 1
ATOM 482 O O . ASN A 1 62 ? -0.991 -1.803 -13.836 1 96.5 62 ASN A O 1
ATOM 486 N N . SER A 1 63 ? 0.029 -2.43 -11.938 1 97.44 63 SER A N 1
ATOM 487 C CA . SER A 1 63 ? -0.158 -1.135 -11.289 1 97.44 63 SER A CA 1
ATOM 488 C C . SER A 1 63 ? 0.58 -0.03 -12.039 1 97.44 63 SER A C 1
ATOM 490 O O . SER A 1 63 ? 0.3 1.154 -11.844 1 97.44 63 SER A O 1
ATOM 492 N N . ASP A 1 64 ? 1.494 -0.387 -12.945 1 96.62 64 ASP A N 1
ATOM 493 C CA . ASP A 1 64 ? 2.219 0.619 -13.719 1 96.62 64 ASP A CA 1
ATOM 494 C C . ASP A 1 64 ? 1.583 0.823 -15.094 1 96.62 64 ASP A C 1
ATOM 496 O O . ASP A 1 64 ? 2.121 1.551 -15.93 1 96.62 64 ASP A O 1
ATOM 500 N N . GLY A 1 65 ? 0.548 0.134 -15.289 1 97.38 65 GLY A N 1
ATOM 501 C CA . GLY A 1 65 ? -0.198 0.316 -16.531 1 97.38 65 GLY A CA 1
ATOM 502 C C . GLY A 1 65 ? 0.163 -0.698 -17.594 1 97.38 65 GLY A C 1
ATOM 503 O O . GLY A 1 65 ? -0.541 -0.826 -18.594 1 97.38 65 GLY A O 1
ATOM 504 N N . SER A 1 66 ? 1.246 -1.443 -17.406 1 95.94 66 SER A N 1
ATOM 505 C CA . SER A 1 66 ? 1.611 -2.471 -18.375 1 95.94 66 SER A CA 1
ATOM 506 C C . SER A 1 66 ? 0.687 -3.68 -18.266 1 95.94 66 SER A C 1
ATOM 508 O O . SER A 1 66 ? 0.104 -3.936 -17.219 1 95.94 66 SER A O 1
ATOM 510 N N . GLU A 1 67 ? 0.523 -4.363 -19.328 1 95.75 67 GLU A N 1
ATOM 511 C CA . GLU A 1 67 ? -0.314 -5.559 -19.328 1 95.75 67 GLU A CA 1
ATOM 512 C C . GLU A 1 67 ? 0.517 -6.816 -19.078 1 95.75 67 GLU A C 1
ATOM 514 O O . GLU A 1 67 ? 1.566 -7.004 -19.703 1 95.75 67 GLU A O 1
ATOM 519 N N . ALA A 1 68 ? 0.098 -7.574 -18.172 1 91.81 68 ALA A N 1
ATOM 520 C CA . ALA A 1 68 ? 0.783 -8.828 -17.875 1 91.81 68 ALA A CA 1
ATOM 521 C C . ALA A 1 68 ? 0.344 -9.93 -18.828 1 91.81 68 ALA A C 1
ATOM 523 O O . ALA A 1 68 ? -0.828 -10.008 -19.203 1 91.81 68 ALA A O 1
ATOM 524 N N . GLU A 1 69 ? 1.237 -10.797 -19.172 1 88.81 69 GLU A N 1
ATOM 525 C CA . GLU A 1 69 ? 0.924 -11.922 -20.047 1 88.81 69 GLU A CA 1
ATOM 526 C C . GLU A 1 69 ? 0.224 -13.039 -19.281 1 88.81 69 GLU A C 1
ATOM 528 O O . GLU A 1 69 ? -0.618 -13.75 -19.844 1 88.81 69 GLU A O 1
ATOM 533 N N . GLN A 1 70 ? 0.62 -13.227 -18.125 1 85.88 70 GLN A N 1
ATOM 534 C CA . GLN A 1 70 ? 0.068 -14.234 -17.234 1 85.88 70 GLN A CA 1
ATOM 535 C C . GLN A 1 70 ? 0.398 -13.922 -15.781 1 85.88 70 GLN A C 1
ATOM 537 O O . GLN A 1 70 ? 1.333 -13.172 -15.5 1 85.88 70 GLN A O 1
ATOM 542 N N . CYS A 1 71 ? -0.38 -14.5 -14.891 1 91.88 71 CYS A N 1
ATOM 543 C CA . CYS A 1 71 ? -0.158 -14.375 -13.461 1 91.88 71 CYS A CA 1
ATOM 544 C C . CYS A 1 71 ? -0.838 -15.508 -12.703 1 91.88 71 CYS A C 1
ATOM 546 O O . CYS A 1 71 ? -2.064 -15.539 -12.586 1 91.88 71 CYS A O 1
ATOM 548 N N . GLY A 1 72 ? -0.045 -16.359 -12.117 1 94.25 72 GLY A N 1
ATOM 549 C CA . GLY A 1 72 ? -0.573 -17.516 -11.406 1 94.25 72 GLY A CA 1
ATOM 550 C C . GLY A 1 72 ? -1.428 -17.141 -10.211 1 94.25 72 GLY A C 1
ATOM 551 O O . GLY A 1 72 ? -2.365 -17.859 -9.859 1 94.25 72 GLY A O 1
ATOM 552 N N . ASN A 1 73 ? -1.137 -16.078 -9.562 1 96.81 73 ASN A N 1
ATOM 553 C CA . ASN A 1 73 ? -1.915 -15.625 -8.422 1 96.81 73 ASN A CA 1
ATOM 554 C C . ASN A 1 73 ? -3.262 -15.047 -8.852 1 96.81 73 ASN A C 1
ATOM 556 O O . ASN A 1 73 ? -4.293 -15.344 -8.242 1 96.81 73 ASN A O 1
ATOM 560 N N . ALA A 1 74 ? -3.242 -14.305 -9.945 1 97.56 74 ALA A N 1
ATOM 561 C CA . ALA A 1 74 ? -4.469 -13.68 -10.43 1 97.56 74 ALA A CA 1
ATOM 562 C C . ALA A 1 74 ? -5.445 -14.727 -10.953 1 97.56 74 ALA A C 1
ATOM 564 O O . ALA A 1 74 ? -6.656 -14.617 -10.742 1 97.56 74 ALA A O 1
ATOM 565 N N . ILE A 1 75 ? -4.898 -15.695 -11.656 1 97.5 75 ILE A N 1
ATOM 566 C CA . ILE A 1 75 ? -5.789 -16.672 -12.281 1 97.5 75 ILE A CA 1
ATOM 567 C C . ILE A 1 75 ? -6.508 -17.469 -11.195 1 97.5 75 ILE A C 1
ATOM 569 O O . ILE A 1 75 ? -7.66 -17.875 -11.383 1 97.5 75 ILE A O 1
ATOM 573 N N . ARG A 1 76 ? -5.867 -17.703 -10.07 1 98.44 76 ARG A N 1
ATOM 574 C CA . ARG A 1 76 ? -6.547 -18.375 -8.977 1 98.44 76 ARG A CA 1
ATOM 575 C C . ARG A 1 76 ? -7.664 -17.5 -8.406 1 98.44 76 ARG A C 1
ATOM 577 O O . ARG A 1 76 ? -8.727 -18 -8.039 1 98.44 76 ARG A O 1
ATOM 584 N N . CYS A 1 77 ? -7.465 -16.203 -8.289 1 98.62 77 CYS A N 1
ATOM 585 C CA . CYS A 1 77 ? -8.516 -15.289 -7.863 1 98.62 77 CYS A CA 1
ATOM 586 C C . CYS A 1 77 ? -9.695 -15.328 -8.82 1 98.62 77 CYS A C 1
ATOM 588 O O . CYS A 1 77 ? -10.852 -15.438 -8.391 1 98.62 77 CYS A O 1
ATOM 590 N N . VAL A 1 78 ? -9.398 -15.297 -10.133 1 98.5 78 VAL A N 1
ATOM 591 C CA . VAL A 1 78 ? -10.445 -15.297 -11.148 1 98.5 78 VAL A CA 1
ATOM 592 C C . VAL A 1 78 ? -11.234 -16.609 -11.07 1 98.5 78 VAL A C 1
ATOM 594 O O . VAL A 1 78 ? -12.461 -16.594 -11.125 1 98.5 78 VAL A O 1
ATOM 597 N N . ALA A 1 79 ? -10.523 -17.703 -10.93 1 98.25 79 ALA A N 1
ATOM 598 C CA . ALA A 1 79 ? -11.18 -19 -10.82 1 98.25 79 ALA A CA 1
ATOM 599 C C . ALA A 1 79 ? -12.125 -19.031 -9.625 1 98.25 79 ALA A C 1
ATOM 601 O O . ALA A 1 79 ? -13.273 -19.469 -9.742 1 98.25 79 ALA A O 1
ATOM 602 N N . LYS A 1 80 ? -11.633 -18.641 -8.516 1 98.19 80 LYS A N 1
ATOM 603 C CA . LYS A 1 80 ? -12.477 -18.594 -7.328 1 98.19 80 LYS A CA 1
ATOM 604 C C . LYS A 1 80 ? -13.68 -17.672 -7.539 1 98.19 80 LYS A C 1
ATOM 606 O O . LYS A 1 80 ? -14.805 -18.016 -7.145 1 98.19 80 LYS A O 1
ATOM 611 N N . TYR A 1 81 ? -13.438 -16.547 -8.125 1 98.5 81 TYR A N 1
ATOM 612 C CA . TYR A 1 81 ? -14.5 -15.578 -8.367 1 98.5 81 TYR A CA 1
ATOM 613 C C . TYR A 1 81 ? -15.633 -16.203 -9.172 1 98.5 81 TYR A C 1
ATOM 615 O O . TYR A 1 81 ? -16.797 -16.156 -8.766 1 98.5 81 TYR A O 1
ATOM 623 N N . VAL A 1 82 ? -15.281 -16.781 -10.328 1 98.06 82 VAL A N 1
ATOM 624 C CA . VAL A 1 82 ? -16.312 -17.266 -11.25 1 98.06 82 VAL A CA 1
ATOM 625 C C . VAL A 1 82 ? -17.016 -18.469 -10.641 1 98.06 82 VAL A C 1
ATOM 627 O O . VAL A 1 82 ? -18.234 -18.656 -10.828 1 98.06 82 VAL A O 1
ATOM 630 N N . TYR A 1 83 ? -16.281 -19.281 -9.898 1 97.81 83 TYR A N 1
ATOM 631 C CA . TYR A 1 83 ? -16.875 -20.438 -9.25 1 97.81 83 TYR A CA 1
ATOM 632 C C . TYR A 1 83 ? -17.844 -20.016 -8.148 1 97.81 83 TYR A C 1
ATOM 634 O O . TYR A 1 83 ? -19 -20.438 -8.125 1 97.81 83 TYR A O 1
ATOM 642 N N . ASP A 1 84 ? -17.375 -19.188 -7.246 1 97.12 84 ASP A N 1
ATOM 643 C CA . ASP A 1 84 ? -18.141 -18.812 -6.066 1 97.12 84 ASP A CA 1
ATOM 644 C C . ASP A 1 84 ? -19.375 -17.984 -6.449 1 97.12 84 ASP A C 1
ATOM 646 O O . ASP A 1 84 ? -20.375 -17.984 -5.738 1 97.12 84 ASP A O 1
ATOM 650 N N . HIS A 1 85 ? -19.312 -17.281 -7.543 1 96.94 85 HIS A N 1
ATOM 651 C CA . HIS A 1 85 ? -20.453 -16.516 -8.023 1 96.94 85 HIS A CA 1
ATOM 652 C C . HIS A 1 85 ? -21.344 -17.359 -8.938 1 96.94 85 HIS A C 1
ATOM 654 O O . HIS A 1 85 ? -22.266 -16.828 -9.562 1 96.94 85 HIS A O 1
ATOM 660 N N . LYS A 1 86 ? -21.016 -18.625 -9.172 1 96.69 86 LYS A N 1
ATOM 661 C CA . LYS A 1 86 ? -21.797 -19.594 -9.922 1 96.69 86 LYS A CA 1
ATOM 662 C C . LYS A 1 86 ? -21.875 -19.203 -11.398 1 96.69 86 LYS A C 1
ATOM 664 O O . LYS A 1 86 ? -22.922 -19.391 -12.031 1 96.69 86 LYS A O 1
ATOM 669 N N . LEU A 1 87 ? -20.844 -18.562 -11.836 1 96.19 87 LEU A N 1
ATOM 670 C CA . LEU A 1 87 ? -20.766 -18.219 -13.25 1 96.19 87 LEU A CA 1
ATOM 671 C C . LEU A 1 87 ? -20.266 -19.406 -14.07 1 96.19 87 LEU A C 1
ATOM 673 O O . LEU A 1 87 ? -20.422 -19.422 -15.297 1 96.19 87 LEU A O 1
ATOM 677 N N . ALA A 1 88 ? -19.562 -20.25 -13.438 1 88.88 88 ALA A N 1
ATOM 678 C CA . ALA A 1 88 ? -19.156 -21.531 -14 1 88.88 88 ALA A CA 1
ATOM 679 C C . ALA A 1 88 ? -19.578 -22.703 -13.102 1 88.88 88 ALA A C 1
ATOM 681 O O . ALA A 1 88 ? -19.719 -22.531 -11.891 1 88.88 88 ALA A O 1
ATOM 682 N N . GLU A 1 89 ? -19.891 -23.75 -13.805 1 85.75 89 GLU A N 1
ATOM 683 C CA . GLU A 1 89 ? -20.297 -24.922 -13.055 1 85.75 89 GLU A CA 1
ATOM 684 C C . GLU A 1 89 ? -19.219 -26 -13.07 1 85.75 89 GLU A C 1
ATOM 686 O O . GLU A 1 89 ? -18.469 -26.125 -14.039 1 85.75 89 GLU A O 1
ATOM 691 N N . GLY A 1 90 ? -19.172 -26.719 -11.977 1 87.31 90 GLY A N 1
ATOM 692 C CA . GLY A 1 90 ? -18.25 -27.844 -11.898 1 87.31 90 GLY A CA 1
ATOM 693 C C . GLY A 1 90 ? -16.875 -27.453 -11.375 1 87.31 90 GLY A C 1
ATOM 694 O O . GLY A 1 90 ? -16.656 -26.297 -10.984 1 87.31 90 GLY A O 1
ATOM 695 N N . GLU A 1 91 ? -15.953 -28.469 -11.305 1 92.62 91 GLU A N 1
ATOM 696 C CA . GLU A 1 91 ? -14.633 -28.266 -10.703 1 92.62 91 GLU A CA 1
ATOM 697 C C . GLU A 1 91 ? -13.57 -28.062 -11.781 1 92.62 91 GLU A C 1
ATOM 699 O O . GLU A 1 91 ? -12.406 -27.797 -11.461 1 92.62 91 GLU A O 1
ATOM 704 N N . SER A 1 92 ? -13.953 -28.172 -13.023 1 96 92 SER A N 1
ATOM 705 C CA . SER A 1 92 ? -13.047 -27.922 -14.141 1 96 92 SER A CA 1
ATOM 706 C C . SER A 1 92 ? -13.375 -26.609 -14.836 1 96 92 SER A C 1
ATOM 708 O O . SER A 1 92 ? -14.547 -26.312 -15.094 1 96 92 SER A O 1
ATOM 710 N N . LEU A 1 93 ? -12.344 -25.797 -15.094 1 96.44 93 LEU A N 1
ATOM 711 C CA . LEU A 1 93 ? -12.477 -24.469 -15.68 1 96.44 93 LEU A CA 1
ATOM 712 C C . LEU A 1 93 ? -11.312 -24.172 -16.625 1 96.44 93 LEU A C 1
ATOM 714 O O . LEU A 1 93 ? -10.203 -24.672 -16.422 1 96.44 93 LEU A O 1
ATOM 718 N N . THR A 1 94 ? -11.602 -23.484 -17.719 1 96.81 94 THR A N 1
ATOM 719 C CA . THR A 1 94 ? -10.539 -23.016 -18.594 1 96.81 94 THR A CA 1
ATOM 720 C C . THR A 1 94 ? -10.531 -21.484 -18.656 1 96.81 94 THR A C 1
ATOM 722 O O . THR A 1 94 ? -11.586 -20.859 -18.781 1 96.81 94 THR A O 1
ATOM 725 N N . ILE A 1 95 ? -9.383 -20.906 -18.531 1 96.75 95 ILE A N 1
ATOM 726 C CA . ILE A 1 95 ? -9.234 -19.469 -18.641 1 96.75 95 ILE A CA 1
ATOM 727 C C . ILE A 1 95 ? -8.133 -19.141 -19.641 1 96.75 95 ILE A C 1
ATOM 729 O O . ILE A 1 95 ? -7.035 -19.688 -19.578 1 96.75 95 ILE A O 1
ATOM 733 N N . GLU A 1 96 ? -8.453 -18.312 -20.562 1 96.38 96 GLU A N 1
ATOM 734 C CA . GLU A 1 96 ? -7.461 -17.875 -21.547 1 96.38 96 GLU A CA 1
ATOM 735 C C . GLU A 1 96 ? -6.781 -16.594 -21.094 1 96.38 96 GLU A C 1
ATOM 737 O O . GLU A 1 96 ? -7.434 -15.688 -20.547 1 96.38 96 GLU A O 1
ATOM 742 N N . THR A 1 97 ? -5.504 -16.516 -21.203 1 93.44 97 THR A N 1
ATOM 743 C CA . THR A 1 97 ? -4.695 -15.32 -20.984 1 93.44 97 THR A CA 1
ATOM 744 C C . THR A 1 97 ? -3.873 -14.992 -22.234 1 93.44 97 THR A C 1
ATOM 746 O O . THR A 1 97 ? -3.73 -15.828 -23.125 1 93.44 97 THR A O 1
ATOM 749 N N . ILE A 1 98 ? -3.361 -13.781 -22.359 1 87.94 98 ILE A N 1
ATOM 750 C CA . ILE A 1 98 ? -2.633 -13.328 -23.547 1 87.94 98 ILE A CA 1
ATOM 751 C C . ILE A 1 98 ? -1.327 -14.109 -23.672 1 87.94 98 ILE A C 1
ATOM 753 O O . ILE A 1 98 ? -0.983 -14.578 -24.766 1 87.94 98 ILE A O 1
ATOM 757 N N . GLY A 1 99 ? -0.679 -14.336 -22.703 1 82.88 99 GLY A N 1
ATOM 758 C CA . GLY A 1 99 ? 0.648 -14.922 -22.781 1 82.88 99 GLY A CA 1
ATOM 759 C C . GLY A 1 99 ? 0.628 -16.438 -22.766 1 82.88 99 GLY A C 1
ATOM 760 O O . GLY A 1 99 ? 1.401 -17.078 -23.484 1 82.88 99 GLY A O 1
ATOM 761 N N . ALA A 1 100 ? -0.217 -17.062 -22.047 1 81.44 100 ALA A N 1
ATOM 762 C CA . ALA A 1 100 ? -0.185 -18.5 -21.828 1 81.44 100 ALA A CA 1
ATOM 763 C C . ALA A 1 100 ? -1.245 -19.219 -22.656 1 81.44 100 ALA A C 1
ATOM 765 O O . ALA A 1 100 ? -1.257 -20.438 -22.75 1 81.44 100 ALA A O 1
ATOM 766 N N . GLY A 1 101 ? -2.154 -18.438 -23.375 1 90.75 101 GLY A N 1
ATOM 767 C CA . GLY A 1 101 ? -3.27 -19.078 -24.047 1 90.75 101 GLY A CA 1
ATOM 768 C C . GLY A 1 101 ? -4.281 -19.688 -23.094 1 90.75 101 GLY A C 1
ATOM 769 O O . GLY A 1 101 ? -4.57 -19.125 -22.047 1 90.75 101 GLY A O 1
ATOM 770 N N . VAL A 1 102 ? -4.906 -20.797 -23.516 1 94.56 102 VAL A N 1
ATOM 771 C CA . VAL A 1 102 ? -5.934 -21.438 -22.703 1 94.56 102 VAL A CA 1
ATOM 772 C C . VAL A 1 102 ? -5.277 -22.312 -21.625 1 94.56 102 VAL A C 1
ATOM 774 O O . VAL A 1 102 ? -4.504 -23.219 -21.938 1 94.56 102 VAL A O 1
ATOM 777 N N . GLN A 1 103 ? -5.59 -22.062 -20.391 1 92.5 103 GLN A N 1
ATOM 778 C CA . GLN A 1 103 ? -5.051 -22.812 -19.266 1 92.5 103 GLN A CA 1
ATOM 779 C C . GLN A 1 103 ? -6.148 -23.594 -18.547 1 92.5 103 GLN A C 1
ATOM 781 O O . GLN A 1 103 ? -7.156 -23.016 -18.141 1 92.5 103 GLN A O 1
ATOM 786 N N . PRO A 1 104 ? -5.984 -24.875 -18.469 1 95 104 PRO A N 1
ATOM 787 C CA . PRO A 1 104 ? -6.918 -25.656 -17.656 1 95 104 PRO A CA 1
ATOM 788 C C . PRO A 1 104 ? -6.699 -25.5 -16.156 1 95 104 PRO A C 1
ATOM 790 O O . PRO A 1 104 ? -5.555 -25.391 -15.711 1 95 104 PRO A O 1
ATOM 793 N N . LEU A 1 105 ? -7.812 -25.391 -15.43 1 97.06 105 LEU A N 1
ATOM 794 C CA . LEU A 1 105 ? -7.793 -25.266 -13.977 1 97.06 105 LEU A CA 1
ATOM 795 C C . LEU A 1 105 ? -8.711 -26.297 -13.336 1 97.06 105 LEU A C 1
ATOM 797 O O . LEU A 1 105 ? -9.727 -26.688 -13.922 1 97.06 105 LEU A O 1
ATOM 801 N N . THR A 1 106 ? -8.336 -26.734 -12.18 1 98.06 106 THR A N 1
ATOM 802 C CA . THR A 1 106 ? -9.195 -27.578 -11.344 1 98.06 106 THR A CA 1
ATOM 803 C C . THR A 1 106 ? -9.438 -26.906 -9.992 1 98.06 106 THR A C 1
ATOM 805 O O . THR A 1 106 ? -8.5 -26.484 -9.32 1 98.06 106 THR A O 1
ATOM 808 N N . ILE A 1 107 ? -10.672 -26.844 -9.602 1 98 107 ILE A N 1
ATOM 809 C CA . ILE A 1 107 ? -11.078 -26.203 -8.359 1 98 107 ILE A CA 1
ATOM 810 C C . ILE A 1 107 ? -11.422 -27.266 -7.312 1 98 107 ILE A C 1
ATOM 812 O O . ILE A 1 107 ? -12.148 -28.219 -7.605 1 98 107 ILE A O 1
ATOM 816 N N . ARG A 1 108 ? -10.844 -27.141 -6.203 1 97.81 108 ARG A N 1
ATOM 817 C CA . ARG A 1 108 ? -11.289 -27.906 -5.039 1 97.81 108 ARG A CA 1
ATOM 818 C C . ARG A 1 108 ? -12.195 -27.047 -4.148 1 97.81 108 ARG A C 1
ATOM 820 O O . ARG A 1 108 ? -11.766 -26.016 -3.629 1 97.81 108 ARG A O 1
ATOM 827 N N . ALA A 1 109 ? -13.406 -27.531 -4.008 1 96.44 109 ALA A N 1
ATOM 828 C CA . ALA A 1 109 ? -14.391 -26.75 -3.26 1 96.44 109 ALA A CA 1
ATOM 829 C C . ALA A 1 109 ? -14.82 -27.484 -1.995 1 96.44 109 ALA A C 1
ATOM 831 O O . ALA A 1 109 ? -14.719 -28.719 -1.915 1 96.44 109 ALA A O 1
ATOM 832 N N . GLU A 1 110 ? -15.125 -26.766 -1.01 1 95.19 110 GLU A N 1
ATOM 833 C CA . GLU A 1 110 ? -15.766 -27.219 0.22 1 95.19 110 GLU A CA 1
ATOM 834 C C . GLU A 1 110 ? -17.031 -26.422 0.507 1 95.19 110 GLU A C 1
ATOM 836 O O . GLU A 1 110 ? -17 -25.188 0.574 1 95.19 110 GLU A O 1
ATOM 841 N N . ASN A 1 111 ? -18.172 -27.062 0.625 1 94.44 111 ASN A N 1
ATOM 842 C CA . ASN A 1 111 ? -19.469 -26.422 0.902 1 94.44 111 ASN A CA 1
ATOM 843 C C . ASN A 1 111 ? -19.812 -25.375 -0.144 1 94.44 111 ASN A C 1
ATOM 845 O O . ASN A 1 111 ? -20.25 -24.281 0.199 1 94.44 111 ASN A O 1
ATOM 849 N N . GLY A 1 112 ? -19.469 -25.672 -1.364 1 92.62 112 GLY A N 1
ATOM 850 C CA . GLY A 1 112 ? -19.859 -24.812 -2.467 1 92.62 112 GLY A CA 1
ATOM 851 C C . GLY A 1 112 ? -18.969 -23.594 -2.627 1 92.62 112 GLY A C 1
ATOM 852 O O . GLY A 1 112 ? -19.266 -22.688 -3.412 1 92.62 112 GLY A O 1
ATOM 853 N N . VAL A 1 113 ? -17.844 -23.594 -1.896 1 95.88 113 VAL A N 1
ATOM 854 C CA . VAL A 1 113 ? -16.891 -22.484 -1.948 1 95.88 113 VAL A CA 1
ATOM 855 C C . VAL A 1 113 ? -15.523 -22.984 -2.387 1 95.88 113 VAL A C 1
ATOM 857 O O . VAL A 1 113 ? -15.023 -23.984 -1.855 1 95.88 113 VAL A O 1
ATOM 860 N N . ALA A 1 114 ? -14.977 -22.359 -3.395 1 97.69 114 ALA A N 1
ATOM 861 C CA . ALA A 1 114 ? -13.648 -22.75 -3.859 1 97.69 114 ALA A CA 1
ATOM 862 C C . ALA A 1 114 ? -12.609 -22.562 -2.766 1 97.69 114 ALA A C 1
ATOM 864 O O . ALA A 1 114 ? -12.461 -21.453 -2.229 1 97.69 114 ALA A O 1
ATOM 865 N N . ARG A 1 115 ? -11.906 -23.609 -2.471 1 97.81 115 ARG A N 1
ATOM 866 C CA . ARG A 1 115 ? -10.875 -23.531 -1.438 1 97.81 115 ARG A CA 1
ATOM 867 C C . ARG A 1 115 ? -9.484 -23.406 -2.059 1 97.81 115 ARG A C 1
ATOM 869 O O . ARG A 1 115 ? -8.664 -22.609 -1.598 1 97.81 115 ARG A O 1
ATOM 876 N N . THR A 1 116 ? -9.195 -24.188 -3.014 1 98.62 116 THR A N 1
ATOM 877 C CA . THR A 1 116 ? -7.93 -24.125 -3.734 1 98.62 116 THR A CA 1
ATOM 878 C C . THR A 1 116 ? -8.148 -24.297 -5.234 1 98.62 116 THR A C 1
ATOM 880 O O . THR A 1 116 ? -9.18 -24.828 -5.66 1 98.62 116 THR A O 1
ATOM 883 N N . VAL A 1 117 ? -7.254 -23.797 -5.977 1 98.62 117 VAL A N 1
ATOM 884 C CA . VAL A 1 117 ? -7.25 -23.891 -7.434 1 98.62 117 VAL A CA 1
ATOM 885 C C . VAL A 1 117 ? -5.926 -24.5 -7.902 1 98.62 117 VAL A C 1
ATOM 887 O O . VAL A 1 117 ? -4.855 -24.047 -7.484 1 98.62 117 VAL A O 1
ATOM 890 N N . ARG A 1 118 ? -5.988 -25.5 -8.664 1 98.56 118 ARG A N 1
ATOM 891 C CA . ARG A 1 118 ? -4.836 -26.109 -9.32 1 98.56 118 ARG A CA 1
ATOM 892 C C . ARG A 1 118 ? -4.668 -25.594 -10.742 1 98.56 118 ARG A C 1
ATOM 894 O O . ARG A 1 118 ? -5.598 -25.656 -11.547 1 98.56 118 ARG A O 1
ATOM 901 N N . VAL A 1 119 ? -3.531 -25.078 -11.039 1 97.12 119 VAL A N 1
ATOM 902 C CA . VAL A 1 119 ? -3.238 -24.453 -12.32 1 97.12 119 VAL A CA 1
ATOM 903 C C . VAL A 1 119 ? -2.133 -25.219 -13.039 1 97.12 119 VAL A C 1
ATOM 905 O O . VAL A 1 119 ? -1.132 -25.594 -12.43 1 97.12 119 VAL A O 1
ATOM 908 N N . ASP A 1 120 ? -2.307 -25.516 -14.289 1 95.81 120 ASP A N 1
ATOM 909 C CA . ASP A 1 120 ? -1.242 -26.047 -15.133 1 95.81 120 ASP A CA 1
ATOM 910 C C . ASP A 1 120 ? -0.282 -24.938 -15.57 1 95.81 120 ASP A C 1
ATOM 912 O O . ASP A 1 120 ? -0.628 -24.109 -16.406 1 95.81 120 ASP A O 1
ATOM 916 N N . MET A 1 121 ? 0.939 -24.969 -15.109 1 94.69 121 MET A N 1
ATOM 917 C CA . MET A 1 121 ? 1.912 -23.906 -15.344 1 94.69 121 MET A CA 1
ATOM 918 C C . MET A 1 121 ? 2.818 -24.25 -16.516 1 94.69 121 MET A C 1
ATOM 920 O O . MET A 1 121 ? 3.732 -23.484 -16.844 1 94.69 121 MET A O 1
ATOM 924 N N . GLY A 1 122 ? 2.539 -25.375 -17.141 1 93.75 122 GLY A N 1
ATOM 925 C CA . GLY A 1 122 ? 3.326 -25.797 -18.281 1 93.75 122 GLY A CA 1
ATOM 926 C C . GLY A 1 122 ? 4.625 -26.484 -17.906 1 93.75 122 GLY A C 1
ATOM 927 O O . GLY A 1 122 ? 4.844 -26.797 -16.734 1 93.75 122 GLY A O 1
ATOM 928 N N . ALA A 1 123 ? 5.445 -26.766 -18.938 1 96.69 123 ALA A N 1
ATOM 929 C CA . ALA A 1 123 ? 6.727 -27.438 -18.734 1 96.69 123 ALA A CA 1
ATOM 930 C C . ALA A 1 123 ? 7.812 -26.438 -18.344 1 96.69 123 ALA A C 1
ATOM 932 O O . ALA A 1 123 ? 7.844 -25.312 -18.859 1 96.69 123 ALA A O 1
ATOM 933 N N . PRO A 1 124 ? 8.688 -26.812 -17.484 1 97.88 124 PRO A N 1
ATOM 934 C CA . PRO A 1 124 ? 9.82 -25.922 -17.219 1 97.88 124 PRO A CA 1
ATOM 935 C C . PRO A 1 124 ? 10.828 -25.891 -18.359 1 97.88 124 PRO A C 1
ATOM 937 O O . PRO A 1 124 ? 10.938 -26.859 -19.125 1 97.88 124 PRO A O 1
ATOM 940 N N . ILE A 1 125 ? 11.438 -24.797 -18.484 1 97 125 ILE A N 1
ATOM 941 C CA . ILE A 1 125 ? 12.555 -24.641 -19.422 1 97 125 ILE A CA 1
ATOM 942 C C . ILE A 1 125 ? 13.875 -24.75 -18.672 1 97 125 ILE A C 1
ATOM 944 O O . ILE A 1 125 ? 14.109 -24.016 -17.703 1 97 125 ILE A O 1
ATOM 948 N N . LEU A 1 126 ? 14.758 -25.625 -19.156 1 97 126 LEU A N 1
ATOM 949 C CA . LEU A 1 126 ? 15.945 -25.953 -18.375 1 97 126 LEU A CA 1
ATOM 950 C C . LEU A 1 126 ? 17.219 -25.656 -19.156 1 97 126 LEU A C 1
ATOM 952 O O . LEU A 1 126 ? 18.328 -25.75 -18.625 1 97 126 LEU A O 1
ATOM 956 N N . GLU A 1 127 ? 16.984 -25.281 -20.438 1 95.19 127 GLU A N 1
ATOM 957 C CA . GLU A 1 127 ? 18.125 -24.938 -21.281 1 95.19 127 GLU A CA 1
ATOM 958 C C . GLU A 1 127 ? 18.609 -23.516 -21 1 95.19 127 GLU A C 1
ATOM 960 O O . GLU A 1 127 ? 17.844 -22.547 -21.156 1 95.19 127 GLU A O 1
ATOM 965 N N . GLY A 1 128 ? 19.875 -23.375 -20.688 1 94.62 128 GLY A N 1
ATOM 966 C CA . GLY A 1 128 ? 20.438 -22.094 -20.297 1 94.62 128 GLY A CA 1
ATOM 967 C C . GLY A 1 128 ? 20.188 -20.984 -21.312 1 94.62 128 GLY A C 1
ATOM 968 O O . GLY A 1 128 ? 19.766 -19.891 -20.953 1 94.62 128 GLY A O 1
ATOM 969 N N . ALA A 1 129 ? 20.328 -21.281 -22.547 1 93.06 129 ALA A N 1
ATOM 970 C CA . ALA A 1 129 ? 20.156 -20.312 -23.609 1 93.06 129 ALA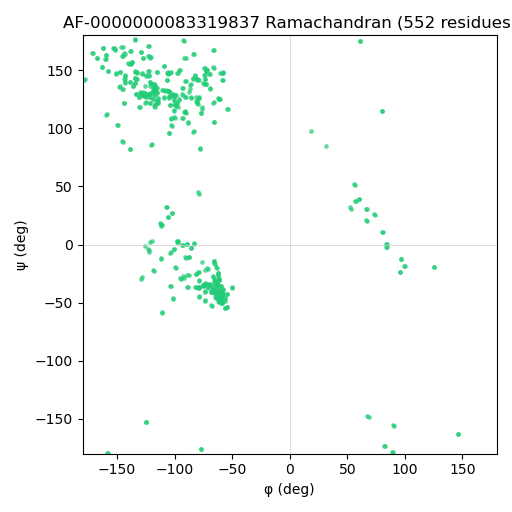 A CA 1
ATOM 971 C C . ALA A 1 129 ? 18.719 -19.812 -23.672 1 93.06 129 ALA A C 1
ATOM 973 O O . ALA A 1 129 ? 18.469 -18.641 -24.016 1 93.06 129 ALA A O 1
ATOM 974 N N . LYS A 1 130 ? 17.75 -20.641 -23.297 1 94.31 130 LYS A N 1
ATOM 975 C CA . LYS A 1 130 ? 16.328 -20.297 -23.359 1 94.31 130 LYS A CA 1
ATOM 976 C C . LYS A 1 130 ? 15.875 -19.625 -22.062 1 94.31 130 LYS A C 1
ATOM 978 O O . LYS A 1 130 ? 14.867 -18.922 -22.047 1 94.31 130 LYS A O 1
ATOM 983 N N . ILE A 1 131 ? 16.531 -19.906 -21 1 93.31 131 ILE A N 1
ATOM 984 C CA . ILE A 1 131 ? 16.234 -19.234 -19.734 1 93.31 131 ILE A CA 1
ATOM 985 C C . ILE A 1 131 ? 16.75 -17.797 -19.766 1 93.31 131 ILE A C 1
ATOM 987 O O . ILE A 1 131 ? 16.141 -16.906 -19.156 1 93.31 131 ILE A O 1
ATOM 991 N N . PRO A 1 132 ? 17.578 -17.484 -20.484 1 90.69 132 PRO A N 1
ATOM 992 C CA . PRO A 1 132 ? 18.859 -16.859 -20.859 1 90.69 132 PRO A CA 1
ATOM 993 C C . PRO A 1 132 ? 19.781 -16.641 -19.656 1 90.69 132 PRO A C 1
ATOM 995 O O . PRO A 1 132 ? 19.5 -15.797 -18.797 1 90.69 132 PRO A O 1
ATOM 998 N N . VAL A 1 133 ? 20.625 -17.328 -19.359 1 94.12 133 VAL A N 1
ATOM 999 C CA . VAL A 1 133 ? 21.734 -17.281 -18.422 1 94.12 133 VAL A CA 1
ATOM 1000 C C . VAL A 1 133 ? 23.047 -17.562 -19.156 1 94.12 133 VAL A C 1
ATOM 1002 O O . VAL A 1 133 ? 23.094 -18.406 -20.047 1 94.12 133 VAL A O 1
ATOM 1005 N N . ALA A 1 134 ? 24 -16.781 -18.812 1 93.56 134 ALA A N 1
ATOM 1006 C CA . ALA A 1 134 ? 25.281 -16.875 -19.5 1 93.56 134 ALA A CA 1
ATOM 1007 C C . ALA A 1 134 ? 26.109 -18.062 -18.984 1 93.56 134 ALA A C 1
ATOM 1009 O O . ALA A 1 134 ? 27.281 -17.906 -18.656 1 93.56 134 ALA A O 1
ATOM 1010 N N . VAL A 1 135 ? 25.547 -19.109 -18.812 1 90.06 135 VAL A N 1
ATOM 1011 C CA . VAL A 1 135 ? 26.172 -20.375 -18.453 1 90.06 135 VAL A CA 1
ATOM 1012 C C . VAL A 1 135 ? 25.734 -21.453 -19.422 1 90.06 135 VAL A C 1
ATOM 1014 O O . VAL A 1 135 ? 24.547 -21.578 -19.734 1 90.06 135 VAL A O 1
ATOM 1017 N N . ASP A 1 136 ? 26.688 -22.188 -19.938 1 86.06 136 ASP A N 1
ATOM 1018 C CA . ASP A 1 136 ? 26.344 -23.328 -20.766 1 86.06 136 ASP A CA 1
ATOM 1019 C C . ASP A 1 136 ? 25.859 -24.5 -19.922 1 86.06 136 ASP A C 1
ATOM 1021 O O . ASP A 1 136 ? 26.453 -24.812 -18.891 1 86.06 136 ASP A O 1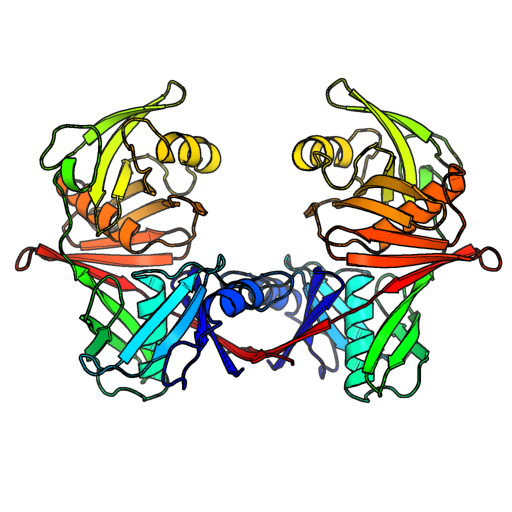
ATOM 1025 N N . GLY A 1 137 ? 24.594 -24.906 -20.156 1 85.38 137 GLY A N 1
ATOM 1026 C CA . GLY A 1 137 ? 24.062 -26.031 -19.422 1 85.38 137 GLY A CA 1
ATOM 1027 C C . GLY A 1 137 ? 22.641 -26.391 -19.812 1 85.38 137 GLY A C 1
ATOM 1028 O O . GLY A 1 137 ? 21.844 -25.516 -20.172 1 85.38 137 GLY A O 1
ATOM 1029 N N . GLU A 1 138 ? 22.438 -27.688 -19.844 1 90.25 138 GLU A N 1
ATOM 1030 C CA . GLU A 1 138 ? 21.094 -28.25 -20.031 1 90.25 138 GLU A CA 1
ATOM 1031 C C . GLU A 1 138 ? 20.922 -29.531 -19.234 1 90.25 138 GLU A C 1
ATOM 1033 O O . GLU A 1 138 ? 21.203 -30.625 -19.734 1 90.25 138 GLU A O 1
ATOM 1038 N N . PRO A 1 139 ? 20.5 -29.25 -18 1 94.06 139 PRO A N 1
ATOM 1039 C CA . PRO A 1 139 ? 20.031 -28.062 -17.281 1 94.06 139 PRO A CA 1
ATOM 1040 C C . PRO A 1 139 ? 21.172 -27.328 -16.578 1 94.06 139 PRO A C 1
ATOM 1042 O O . PRO A 1 139 ? 22.266 -27.844 -16.453 1 94.06 139 PRO A O 1
ATOM 1045 N N . VAL A 1 140 ? 21.016 -26.156 -16.25 1 96.56 140 VAL A N 1
ATOM 1046 C CA . VAL A 1 140 ? 21.938 -25.328 -15.461 1 96.56 140 VAL A CA 1
ATOM 1047 C C . VAL A 1 140 ? 21.703 -25.594 -13.977 1 96.56 140 VAL A C 1
ATOM 1049 O O . VAL A 1 140 ? 20.828 -24.953 -13.359 1 96.56 140 VAL A O 1
ATOM 1052 N N . VAL A 1 141 ? 22.531 -26.453 -13.414 1 98.19 141 VAL A N 1
ATOM 1053 C CA . VAL A 1 141 ? 22.281 -26.922 -12.062 1 98.19 141 VAL A CA 1
ATOM 1054 C C . VAL A 1 141 ? 23.5 -26.688 -11.188 1 98.19 141 VAL A C 1
ATOM 1056 O O . VAL A 1 141 ? 24.625 -26.984 -11.594 1 98.19 141 VAL A O 1
ATOM 1059 N N . ASP A 1 142 ? 23.25 -26.109 -10.094 1 97.81 142 ASP A N 1
ATOM 1060 C CA . ASP A 1 142 ? 24.25 -26 -9.031 1 97.81 142 ASP A CA 1
ATOM 1061 C C . ASP A 1 142 ? 25.516 -25.328 -9.539 1 97.81 142 ASP A C 1
ATOM 1063 O O . ASP A 1 142 ? 26.625 -25.844 -9.344 1 97.81 142 ASP A O 1
ATOM 1067 N N . GLN A 1 143 ? 25.391 -24.203 -10.141 1 97.62 143 GLN A N 1
ATOM 1068 C CA . GLN A 1 143 ? 26.5 -23.438 -10.703 1 97.62 143 GLN A CA 1
ATOM 1069 C C . GLN A 1 143 ? 26.953 -22.344 -9.742 1 97.62 143 GLN A C 1
ATOM 1071 O O . GLN A 1 143 ? 26.156 -21.781 -9.008 1 97.62 143 GLN A O 1
ATOM 1076 N N . PRO A 1 144 ? 28.203 -22.031 -9.734 1 97.19 144 PRO A N 1
ATOM 1077 C CA . PRO A 1 144 ? 28.688 -20.969 -8.852 1 97.19 144 PRO A CA 1
ATOM 1078 C C . PRO A 1 144 ? 28.297 -19.578 -9.336 1 97.19 144 PRO A C 1
ATOM 1080 O O . PRO A 1 144 ? 28.219 -19.344 -10.539 1 97.19 144 PRO A O 1
ATOM 1083 N N . ILE A 1 145 ? 28.047 -18.719 -8.398 1 97.69 145 ILE A N 1
ATOM 1084 C CA . ILE A 1 145 ? 27.797 -17.297 -8.656 1 97.69 145 ILE A CA 1
ATOM 1085 C C . ILE A 1 145 ? 28.375 -16.453 -7.512 1 97.69 145 ILE A C 1
ATOM 1087 O O . ILE A 1 145 ? 28.188 -16.797 -6.34 1 97.69 145 ILE A O 1
ATOM 1091 N N . GLU A 1 146 ? 29.078 -15.398 -7.883 1 97.19 146 GLU A N 1
ATOM 1092 C CA . GLU A 1 146 ? 29.703 -14.531 -6.887 1 97.19 146 GLU A CA 1
ATOM 1093 C C . GLU A 1 146 ? 29.109 -13.125 -6.926 1 97.19 146 GLU A C 1
ATOM 1095 O O . GLU A 1 146 ? 28.875 -12.578 -8 1 97.19 146 GLU A O 1
ATOM 1100 N N . ALA A 1 147 ? 28.844 -12.617 -5.754 1 96.38 147 ALA A N 1
ATOM 1101 C CA . ALA A 1 147 ? 28.344 -11.25 -5.605 1 96.38 147 ALA A CA 1
ATOM 1102 C C . ALA A 1 147 ? 28.828 -10.641 -4.289 1 96.38 147 ALA A C 1
ATOM 1104 O O . ALA A 1 147 ? 28.797 -11.297 -3.246 1 96.38 147 ALA A O 1
ATOM 1105 N N . LEU A 1 148 ? 29.266 -9.398 -4.383 1 96.12 148 LEU A N 1
ATOM 1106 C CA . LEU A 1 148 ? 29.703 -8.664 -3.207 1 96.12 148 LEU A CA 1
ATOM 1107 C C . LEU A 1 148 ? 30.75 -9.461 -2.426 1 96.12 148 LEU A C 1
ATOM 1109 O O . LEU A 1 148 ? 30.703 -9.508 -1.195 1 96.12 148 LEU A O 1
ATOM 1113 N N . GLY A 1 149 ? 31.484 -10.211 -3.111 1 96.25 149 GLY A N 1
ATOM 1114 C CA . GLY A 1 149 ? 32.594 -10.953 -2.506 1 96.25 149 GLY A CA 1
ATOM 1115 C C . GLY A 1 149 ? 32.156 -12.266 -1.889 1 96.25 149 GLY A C 1
ATOM 1116 O O . GLY A 1 149 ? 32.969 -12.992 -1.313 1 96.25 149 GLY A O 1
ATOM 1117 N N . GLU A 1 150 ? 30.906 -12.555 -1.918 1 97 150 GLU A N 1
ATOM 1118 C CA . GLU A 1 150 ? 30.391 -13.812 -1.393 1 97 150 GLU A CA 1
ATOM 1119 C C . GLU A 1 150 ? 30.047 -14.781 -2.52 1 97 150 GLU A C 1
ATOM 1121 O O . GLU A 1 150 ? 29.688 -14.359 -3.621 1 97 150 GLU A O 1
ATOM 1126 N N . GLN A 1 151 ? 30.219 -16.062 -2.219 1 97.19 151 GLN A N 1
ATOM 1127 C CA . GLN A 1 151 ? 29.938 -17.094 -3.207 1 97.19 151 GLN A CA 1
ATOM 1128 C C . GLN A 1 151 ? 28.641 -17.828 -2.891 1 97.19 151 GLN A C 1
ATOM 1130 O O . GLN A 1 151 ? 28.422 -18.234 -1.747 1 97.19 151 GLN A O 1
ATOM 1135 N N . PHE A 1 152 ? 27.812 -17.969 -3.895 1 97.94 152 PHE A N 1
ATOM 1136 C CA . PHE A 1 152 ? 26.609 -18.797 -3.852 1 97.94 152 PHE A CA 1
ATOM 1137 C C . PHE A 1 152 ? 26.641 -19.844 -4.949 1 97.94 152 PHE A C 1
ATOM 1139 O O . PHE A 1 152 ? 27.562 -19.891 -5.754 1 97.94 152 PHE A O 1
ATOM 1146 N N . ARG A 1 153 ? 25.734 -20.719 -4.887 1 98.12 153 ARG A N 1
ATOM 1147 C CA . ARG A 1 153 ? 25.406 -21.625 -5.988 1 98.12 153 ARG A CA 1
ATOM 1148 C C . ARG A 1 153 ? 23.938 -21.5 -6.395 1 98.12 153 ARG A C 1
ATOM 1150 O O . ARG A 1 153 ? 23.078 -21.281 -5.543 1 98.12 153 ARG A O 1
ATOM 1157 N N . PHE A 1 154 ? 23.75 -21.656 -7.684 1 98.5 154 PHE A N 1
ATOM 1158 C CA . PHE A 1 154 ? 22.391 -21.438 -8.141 1 98.5 154 PHE A CA 1
ATOM 1159 C C . PHE A 1 154 ? 22 -22.469 -9.188 1 98.5 154 PHE A C 1
ATOM 1161 O O . PHE A 1 154 ? 22.875 -23.109 -9.789 1 98.5 154 PHE A O 1
ATOM 1168 N N . THR A 1 155 ? 20.75 -22.719 -9.336 1 98.69 155 THR A N 1
ATOM 1169 C CA . THR A 1 155 ? 20.109 -23.438 -10.438 1 98.69 155 THR A CA 1
ATOM 1170 C C . THR A 1 155 ? 19.156 -22.531 -11.195 1 98.69 155 THR A C 1
ATOM 1172 O O . THR A 1 155 ? 18.391 -21.781 -10.586 1 98.69 155 THR A O 1
ATOM 1175 N N . ALA A 1 156 ? 19.234 -22.547 -12.516 1 98.5 156 ALA A N 1
ATOM 1176 C CA . ALA A 1 156 ? 18.391 -21.688 -13.336 1 98.5 156 ALA A CA 1
ATOM 1177 C C . ALA A 1 156 ? 17.219 -22.469 -13.93 1 98.5 156 ALA A C 1
ATOM 1179 O O . ALA A 1 156 ? 17.406 -23.562 -14.461 1 98.5 156 ALA A O 1
ATOM 1180 N N . VAL A 1 157 ? 16.078 -21.969 -13.75 1 98.25 157 VAL A N 1
ATOM 1181 C CA . VAL A 1 157 ? 14.852 -22.531 -14.312 1 98.25 157 VAL A CA 1
ATOM 1182 C C . VAL A 1 157 ? 14 -21.422 -14.922 1 98.25 157 VAL A C 1
ATOM 1184 O O . VAL A 1 157 ? 13.977 -20.297 -14.406 1 98.25 157 VAL A O 1
ATOM 1187 N N . SER A 1 158 ? 13.352 -21.703 -16 1 97.12 158 SER A N 1
ATOM 1188 C CA . SER A 1 158 ? 12.383 -20.75 -16.531 1 97.12 158 SER A CA 1
ATOM 1189 C C . SER A 1 158 ? 10.984 -21.359 -16.578 1 97.12 158 SER A C 1
ATOM 1191 O O . SER A 1 158 ? 10.82 -22.531 -16.938 1 97.12 158 SER A O 1
ATOM 1193 N N . MET A 1 159 ? 10.023 -20.672 -16.156 1 95.31 159 MET A N 1
ATOM 1194 C CA . MET A 1 159 ? 8.609 -21 -16.328 1 95.31 159 MET A CA 1
ATOM 1195 C C . MET A 1 159 ? 7.961 -20.062 -17.344 1 95.31 159 MET A C 1
ATOM 1197 O O . MET A 1 159 ? 6.773 -19.75 -17.234 1 95.31 159 MET A O 1
ATOM 1201 N N . GLY A 1 160 ? 8.688 -19.609 -18.344 1 91.06 160 GLY A N 1
ATOM 1202 C CA . GLY A 1 160 ? 8.328 -18.516 -19.234 1 91.06 160 GLY A CA 1
ATOM 1203 C C . GLY A 1 160 ? 9 -17.219 -18.859 1 91.06 160 GLY A C 1
ATOM 1204 O O . GLY A 1 160 ? 9.086 -16.297 -19.688 1 91.06 160 GLY A O 1
ATOM 1205 N N . ASN A 1 161 ? 9.461 -17.141 -17.688 1 93.12 161 ASN A N 1
ATOM 1206 C CA . ASN A 1 161 ? 10.32 -16.094 -17.125 1 93.12 161 ASN A CA 1
ATOM 1207 C C . ASN A 1 161 ? 11.477 -16.688 -16.328 1 93.12 161 ASN A C 1
ATOM 1209 O O . ASN A 1 161 ? 11.344 -17.766 -15.734 1 93.12 161 ASN A O 1
ATOM 1213 N N . PRO A 1 162 ? 12.586 -16.062 -16.281 1 97.31 162 PRO A N 1
ATOM 1214 C CA . PRO A 1 162 ? 13.789 -16.672 -15.711 1 97.31 162 PRO A CA 1
ATOM 1215 C C . PRO A 1 162 ? 13.805 -16.609 -14.188 1 97.31 162 PRO A C 1
ATOM 1217 O O . PRO A 1 162 ? 13.438 -15.586 -13.602 1 97.31 162 PRO A O 1
ATOM 1220 N N . HIS A 1 163 ? 14.312 -17.703 -13.555 1 98.25 163 HIS A N 1
ATOM 1221 C CA . HIS A 1 163 ? 14.461 -17.812 -12.109 1 98.25 163 HIS A CA 1
ATOM 1222 C C . HIS A 1 163 ? 15.836 -18.344 -11.727 1 98.25 163 HIS A C 1
ATOM 1224 O O . HIS A 1 163 ? 16.312 -19.328 -12.305 1 98.25 163 HIS A O 1
ATOM 1230 N N . CYS A 1 164 ? 16.469 -17.672 -10.844 1 98.75 164 CYS A N 1
ATOM 1231 C CA . CYS A 1 164 ? 17.703 -18.078 -10.188 1 98.75 164 CYS A CA 1
ATOM 1232 C C . CYS A 1 164 ? 17.422 -18.578 -8.773 1 98.75 164 CYS A C 1
ATOM 1234 O O . CYS A 1 164 ? 17.141 -17.781 -7.875 1 98.75 164 CYS A O 1
ATOM 1236 N N . VAL A 1 165 ? 17.547 -19.875 -8.594 1 98.88 165 VAL A N 1
ATOM 1237 C CA . VAL A 1 165 ? 17.234 -20.469 -7.297 1 98.88 165 VAL A CA 1
ATOM 1238 C C . VAL A 1 165 ? 18.516 -20.734 -6.52 1 98.88 165 VAL A C 1
ATOM 1240 O O . VAL A 1 165 ? 19.406 -21.422 -7.012 1 98.88 165 VAL A O 1
ATOM 1243 N N . ILE A 1 166 ? 18.609 -20.203 -5.34 1 98.88 166 ILE A N 1
ATOM 1244 C CA . ILE A 1 166 ? 19.766 -20.344 -4.469 1 98.88 166 ILE A CA 1
ATOM 1245 C C . ILE A 1 166 ? 19.344 -20.969 -3.141 1 98.88 166 ILE A C 1
ATOM 1247 O O . ILE A 1 166 ? 18.406 -20.5 -2.498 1 98.88 166 ILE A O 1
ATOM 1251 N N . TYR A 1 167 ? 20.078 -22.031 -2.74 1 98.75 167 TYR A N 1
ATOM 1252 C CA . TYR A 1 167 ? 19.766 -22.688 -1.474 1 98.75 167 TYR A CA 1
ATOM 1253 C C . TYR A 1 167 ? 20.562 -22.078 -0.332 1 98.75 167 TYR A C 1
ATOM 1255 O O . TYR A 1 167 ? 21.781 -21.922 -0.429 1 98.75 167 TYR A O 1
ATOM 1263 N N . VAL A 1 168 ? 19.844 -21.672 0.716 1 98.62 168 VAL A N 1
ATOM 1264 C CA . VAL A 1 168 ? 20.453 -21.094 1.907 1 98.62 168 VAL A CA 1
ATOM 1265 C C . VAL A 1 168 ? 19.938 -21.797 3.154 1 98.62 168 VAL A C 1
ATOM 1267 O O . VAL A 1 168 ? 18.938 -22.531 3.096 1 98.62 168 VAL A O 1
ATOM 1270 N N . ASP A 1 169 ? 20.609 -21.578 4.273 1 97.88 169 ASP A N 1
ATOM 1271 C CA . ASP A 1 169 ? 20.266 -22.266 5.508 1 97.88 169 ASP A CA 1
ATOM 1272 C C . ASP A 1 169 ? 18.938 -21.766 6.07 1 97.88 169 ASP A C 1
ATOM 1274 O O . ASP A 1 169 ? 18.172 -22.547 6.645 1 97.88 169 ASP A O 1
ATOM 1278 N N . ASP A 1 170 ? 18.703 -20.5 5.941 1 98.56 170 ASP A N 1
ATOM 1279 C CA . ASP A 1 170 ? 17.531 -19.859 6.52 1 98.56 170 ASP A CA 1
ATOM 1280 C C . ASP A 1 170 ? 16.922 -18.844 5.547 1 98.56 170 ASP A C 1
ATOM 1282 O O . ASP A 1 170 ? 17.141 -17.641 5.68 1 98.56 170 ASP A O 1
ATOM 1286 N N . ALA A 1 171 ? 16.125 -19.422 4.637 1 98.69 171 ALA A N 1
ATOM 1287 C CA . ALA A 1 171 ? 15.508 -18.578 3.623 1 98.69 171 ALA A CA 1
ATOM 1288 C C . ALA A 1 171 ? 14.555 -17.578 4.262 1 98.69 171 ALA A C 1
ATOM 1290 O O . ALA A 1 171 ? 14.453 -16.422 3.811 1 98.69 171 ALA A O 1
ATOM 1291 N N . VAL A 1 172 ? 13.875 -17.906 5.273 1 98.5 172 VAL A N 1
ATOM 1292 C CA . VAL A 1 172 ? 12.828 -17.125 5.914 1 98.5 172 VAL A CA 1
ATOM 1293 C C . VAL A 1 172 ? 13.406 -15.797 6.414 1 98.5 172 VAL A C 1
ATOM 1295 O O . VAL A 1 172 ? 12.781 -14.75 6.273 1 98.5 172 VAL A O 1
ATOM 1298 N N . ASN A 1 173 ? 14.633 -15.844 6.945 1 97.94 173 ASN A N 1
ATOM 1299 C CA . ASN A 1 173 ? 15.234 -14.648 7.52 1 97.94 173 ASN A CA 1
ATOM 1300 C C . ASN A 1 173 ? 16.422 -14.164 6.684 1 97.94 173 ASN A C 1
ATOM 1302 O O . ASN A 1 173 ? 17.234 -13.383 7.164 1 97.94 173 ASN A O 1
ATOM 1306 N N . PHE A 1 174 ? 16.484 -14.625 5.457 1 97.62 174 PHE A N 1
ATOM 1307 C CA . PHE A 1 174 ? 17.609 -14.273 4.602 1 97.62 174 PHE A CA 1
ATOM 1308 C C . PHE A 1 174 ? 17.562 -12.797 4.227 1 97.62 174 PHE A C 1
ATOM 1310 O O . PHE A 1 174 ? 16.484 -12.234 4.039 1 97.62 174 PHE A O 1
ATOM 1317 N N . ASP A 1 175 ? 18.688 -12.172 4.07 1 97.38 175 ASP A N 1
ATOM 1318 C CA . ASP A 1 175 ? 18.812 -10.75 3.77 1 97.38 175 ASP A CA 1
ATOM 1319 C C . ASP A 1 175 ? 18.531 -10.477 2.293 1 97.38 175 ASP A C 1
ATOM 1321 O O . ASP A 1 175 ? 19.453 -10.164 1.533 1 97.38 175 ASP A O 1
ATOM 1325 N N . LEU A 1 176 ? 17.312 -10.367 1.904 1 97.06 176 LEU A N 1
ATOM 1326 C CA . LEU A 1 176 ? 16.875 -10.148 0.527 1 97.06 176 LEU A CA 1
ATOM 1327 C C . LEU A 1 176 ? 17.312 -8.766 0.037 1 97.06 176 LEU A C 1
ATOM 1329 O O . LEU A 1 176 ? 17.656 -8.602 -1.136 1 97.06 176 LEU A O 1
ATOM 1333 N N . ALA A 1 177 ? 17.234 -7.832 0.9 1 95.44 177 ALA A N 1
ATOM 1334 C CA . ALA A 1 177 ? 17.469 -6.441 0.527 1 95.44 177 ALA A CA 1
ATOM 1335 C C . ALA A 1 177 ? 18.906 -6.254 0.023 1 95.44 177 ALA A C 1
ATOM 1337 O O . ALA A 1 177 ? 19.141 -5.449 -0.878 1 95.44 177 ALA A O 1
ATOM 1338 N N . THR A 1 178 ? 19.797 -7.004 0.616 1 96.81 178 THR A N 1
ATOM 1339 C CA . THR A 1 178 ? 21.188 -6.91 0.211 1 96.81 178 THR A CA 1
ATOM 1340 C C . THR A 1 178 ? 21.438 -7.691 -1.077 1 96.81 178 THR A C 1
ATOM 1342 O O . THR A 1 178 ? 22.031 -7.164 -2.025 1 96.81 178 THR A O 1
ATOM 1345 N N . TRP A 1 179 ? 20.906 -8.844 -1.131 1 98.12 179 TRP A N 1
ATOM 1346 C CA . TRP A 1 179 ? 21.359 -9.766 -2.17 1 98.12 179 TRP A CA 1
ATOM 1347 C C . TRP A 1 179 ? 20.438 -9.703 -3.385 1 98.12 179 TRP A C 1
ATOM 1349 O O . TRP A 1 179 ? 20.875 -9.938 -4.516 1 98.12 179 TRP A O 1
ATOM 1359 N N . GLY A 1 180 ? 19.141 -9.375 -3.172 1 97.94 180 GLY A N 1
ATOM 1360 C CA . GLY A 1 180 ? 18.172 -9.32 -4.254 1 97.94 180 GLY A CA 1
ATOM 1361 C C . GLY A 1 180 ? 18.594 -8.422 -5.398 1 97.94 180 GLY A C 1
ATOM 1362 O O . GLY A 1 180 ? 18.75 -8.883 -6.531 1 97.94 180 GLY A O 1
ATOM 1363 N N . PRO A 1 181 ? 18.922 -7.195 -5.055 1 97.5 181 PRO A N 1
ATOM 1364 C CA . PRO A 1 181 ? 19.25 -6.246 -6.117 1 97.5 181 PRO A CA 1
ATOM 1365 C C . PRO A 1 181 ? 20.516 -6.633 -6.887 1 97.5 181 PRO A C 1
ATOM 1367 O O . PRO A 1 181 ? 20.562 -6.477 -8.109 1 97.5 181 PRO A O 1
ATOM 1370 N N . VAL A 1 182 ? 21.516 -7.141 -6.227 1 98.06 182 VAL A N 1
ATOM 1371 C CA . VAL A 1 182 ? 22.797 -7.414 -6.863 1 98.06 182 VAL A CA 1
ATOM 1372 C C . VAL A 1 182 ? 22.688 -8.664 -7.73 1 98.06 182 VAL A C 1
ATOM 1374 O O . VAL A 1 182 ? 23.266 -8.727 -8.82 1 98.06 182 VAL A O 1
ATOM 1377 N N . LEU A 1 183 ? 21.922 -9.633 -7.336 1 98.5 183 LEU A N 1
ATOM 1378 C CA . LEU A 1 183 ? 21.797 -10.875 -8.094 1 98.5 183 LEU A CA 1
ATOM 1379 C C . LEU A 1 183 ? 20.797 -10.719 -9.234 1 98.5 183 LEU A C 1
ATOM 1381 O O . LEU A 1 183 ? 20.969 -11.312 -10.305 1 98.5 183 LEU A O 1
ATOM 1385 N N . GLU A 1 184 ? 19.719 -9.953 -9.008 1 98.44 184 GLU A N 1
ATOM 1386 C CA . GLU A 1 184 ? 18.766 -9.648 -10.062 1 98.44 184 GLU A CA 1
ATOM 1387 C C . GLU A 1 184 ? 19.453 -9.141 -11.32 1 98.44 184 GLU A C 1
ATOM 1389 O O . GLU A 1 184 ? 19.094 -9.523 -12.438 1 98.44 184 GLU A O 1
ATOM 1394 N N . LYS A 1 185 ? 20.562 -8.336 -11.094 1 97.81 185 LYS A N 1
ATOM 1395 C CA . LYS A 1 185 ? 21.203 -7.637 -12.203 1 97.81 185 LYS A CA 1
ATOM 1396 C C . LYS A 1 185 ? 22.594 -8.211 -12.477 1 97.81 185 LYS A C 1
ATOM 1398 O O . LYS A 1 185 ? 23.406 -7.574 -13.141 1 97.81 185 LYS A O 1
ATOM 1403 N N . HIS A 1 186 ? 22.875 -9.344 -11.977 1 98.12 186 HIS A N 1
ATOM 1404 C CA . HIS A 1 186 ? 24.172 -9.977 -12.164 1 98.12 186 HIS A CA 1
ATOM 1405 C C . HIS A 1 186 ? 24.469 -10.195 -13.641 1 98.12 186 HIS A C 1
ATOM 1407 O O . HIS A 1 186 ? 23.594 -10.57 -14.414 1 98.12 186 HIS A O 1
ATOM 1413 N N . PRO A 1 187 ? 25.688 -10.125 -14.055 1 97.12 187 PRO A N 1
ATOM 1414 C CA . PRO A 1 187 ? 26.078 -10.234 -15.469 1 97.12 187 PRO A CA 1
ATOM 1415 C C . PRO A 1 187 ? 25.719 -11.586 -16.078 1 97.12 187 PRO A C 1
ATOM 1417 O O . PRO A 1 187 ? 25.578 -11.711 -17.297 1 97.12 187 PRO A O 1
ATOM 1420 N N . LEU A 1 188 ? 25.609 -12.562 -15.266 1 97.31 188 LEU A N 1
ATOM 1421 C CA . LEU A 1 188 ? 25.203 -13.883 -15.742 1 97.31 188 LEU A CA 1
ATOM 1422 C C . LEU A 1 188 ? 23.797 -13.852 -16.312 1 97.31 188 LEU A C 1
ATOM 1424 O O . LEU A 1 188 ? 23.391 -14.781 -17.016 1 97.31 188 LEU A O 1
ATOM 1428 N N . PHE A 1 189 ? 23.016 -12.867 -15.961 1 97.94 189 PHE A N 1
ATOM 1429 C CA . PHE A 1 189 ? 21.625 -12.766 -16.391 1 97.94 189 PHE A CA 1
ATOM 1430 C C . PHE A 1 189 ? 21.406 -11.484 -17.188 1 97.94 189 PHE A C 1
ATOM 1432 O O . PHE A 1 189 ? 20.875 -10.508 -16.656 1 97.94 189 PHE A O 1
ATOM 1439 N N . PRO A 1 190 ? 21.641 -11.5 -18.484 1 96.31 190 PRO A N 1
ATOM 1440 C CA . PRO A 1 190 ? 21.609 -10.289 -19.328 1 96.31 190 PRO A CA 1
ATOM 1441 C C . PRO A 1 190 ? 20.219 -9.641 -19.344 1 96.31 190 PRO A C 1
ATOM 1443 O O . PRO A 1 190 ? 20.109 -8.43 -19.578 1 96.31 190 PRO A O 1
ATOM 1446 N N . LYS A 1 191 ? 19.172 -10.406 -19.141 1 95.62 191 LYS A N 1
ATOM 1447 C CA . LYS A 1 191 ? 17.812 -9.867 -19.109 1 95.62 191 LYS A CA 1
ATOM 1448 C C . LYS A 1 191 ? 17.281 -9.812 -17.672 1 95.62 191 LYS A C 1
ATOM 1450 O O . LYS A 1 191 ? 16.062 -9.844 -17.453 1 95.62 191 LYS A O 1
ATOM 1455 N N . LYS A 1 192 ? 18.109 -9.758 -16.703 1 97.25 192 LYS A N 1
ATOM 1456 C CA . LYS A 1 192 ? 17.75 -9.789 -15.297 1 97.25 192 LYS A CA 1
ATOM 1457 C C . LYS A 1 192 ? 17.047 -11.086 -14.938 1 97.25 192 LYS A C 1
ATOM 1459 O O . LYS A 1 192 ? 16.844 -11.953 -15.789 1 97.25 192 LYS A O 1
ATOM 1464 N N . VAL A 1 193 ? 16.781 -11.242 -13.656 1 98 193 VAL A N 1
ATOM 1465 C CA . VAL A 1 193 ? 16.234 -12.531 -13.242 1 98 193 VAL A CA 1
ATOM 1466 C C . VAL A 1 193 ? 15.484 -12.383 -11.922 1 98 193 VAL A C 1
ATOM 1468 O O . VAL A 1 193 ? 15.773 -11.477 -11.141 1 98 193 VAL A O 1
ATOM 1471 N N . ASN A 1 194 ? 14.453 -13.234 -11.789 1 97.88 194 ASN A N 1
ATOM 1472 C CA . ASN A 1 194 ? 13.914 -13.445 -10.445 1 97.88 194 ASN A CA 1
ATOM 1473 C C . ASN A 1 194 ? 14.867 -14.281 -9.594 1 97.88 194 ASN A C 1
ATOM 1475 O O . ASN A 1 194 ? 15.422 -15.273 -10.062 1 97.88 194 ASN A O 1
ATOM 1479 N N . VAL A 1 195 ? 15.016 -13.875 -8.344 1 98.81 195 VAL A N 1
ATOM 1480 C CA . VAL A 1 195 ? 15.93 -14.609 -7.477 1 98.81 195 VAL A CA 1
ATOM 1481 C C . VAL A 1 195 ? 15.164 -15.227 -6.309 1 98.81 195 VAL A C 1
ATOM 1483 O O . VAL A 1 195 ? 14.516 -14.508 -5.539 1 98.81 195 VAL A O 1
ATOM 1486 N N . GLU A 1 196 ? 15.211 -16.516 -6.254 1 98.81 196 GLU A N 1
ATOM 1487 C CA . GLU A 1 196 ? 14.609 -17.234 -5.133 1 98.81 196 GLU A CA 1
ATOM 1488 C C . GLU A 1 196 ? 15.68 -17.734 -4.168 1 98.81 196 GLU A C 1
ATOM 1490 O O . GLU A 1 196 ? 16.672 -18.344 -4.586 1 98.81 196 GLU A O 1
ATOM 1495 N N . PHE A 1 197 ? 15.508 -17.5 -2.918 1 98.88 197 PHE A N 1
ATOM 1496 C CA . PHE A 1 197 ? 16.266 -18.125 -1.846 1 98.88 197 PHE A CA 1
ATOM 1497 C C . PHE A 1 197 ? 15.438 -19.188 -1.138 1 98.88 197 PHE A C 1
ATOM 1499 O O . PHE A 1 197 ? 14.328 -18.922 -0.687 1 98.88 197 PHE A O 1
ATOM 1506 N N . ALA A 1 198 ? 16 -20.406 -1.053 1 98.88 198 ALA A N 1
ATOM 1507 C CA . ALA A 1 198 ? 15.188 -21.531 -0.596 1 98.88 198 ALA A CA 1
ATOM 1508 C C . ALA A 1 198 ? 15.914 -22.344 0.464 1 98.88 198 ALA A C 1
ATOM 1510 O O . ALA A 1 198 ? 17.141 -22.469 0.43 1 98.88 198 ALA A O 1
ATOM 1511 N N . THR A 1 199 ? 15.195 -22.812 1.418 1 98.88 199 THR A N 1
ATOM 1512 C CA . THR A 1 199 ? 15.609 -23.844 2.369 1 98.88 199 THR A CA 1
ATOM 1513 C C . THR A 1 199 ? 14.742 -25.094 2.23 1 98.88 199 THR A C 1
ATOM 1515 O O . THR A 1 199 ? 13.523 -25.031 2.398 1 98.88 199 THR A O 1
ATOM 1518 N N . VAL A 1 200 ? 15.367 -26.219 1.939 1 98.69 200 VAL A N 1
ATOM 1519 C CA . VAL A 1 200 ? 14.641 -27.484 1.857 1 98.69 200 VAL A CA 1
ATOM 1520 C C . VAL A 1 200 ? 14.586 -28.141 3.236 1 98.69 200 VAL A C 1
ATOM 1522 O O . VAL A 1 200 ? 15.578 -28.703 3.697 1 98.69 200 VAL A O 1
ATOM 1525 N N . ASN A 1 201 ? 13.445 -28.062 3.824 1 98.5 201 ASN A N 1
ATOM 1526 C CA . ASN A 1 201 ? 13.273 -28.594 5.172 1 98.5 201 ASN A CA 1
ATOM 1527 C C . ASN A 1 201 ? 13.117 -30.125 5.156 1 98.5 201 ASN A C 1
ATOM 1529 O O . ASN A 1 201 ? 13.531 -30.797 6.094 1 98.5 201 ASN A O 1
ATOM 1533 N N . SER A 1 202 ? 12.469 -30.641 4.188 1 97.69 202 SER A N 1
ATOM 1534 C CA . SER A 1 202 ? 12.266 -32.062 3.896 1 97.69 202 SER A CA 1
ATOM 1535 C C . SER A 1 202 ? 11.906 -32.281 2.428 1 97.69 202 SER A C 1
ATOM 1537 O O . SER A 1 202 ? 11.789 -31.312 1.665 1 97.69 202 SER A O 1
ATOM 1539 N N . ALA A 1 203 ? 11.703 -33.5 2.105 1 96.94 203 ALA A N 1
ATOM 1540 C CA . ALA A 1 203 ? 11.359 -33.812 0.726 1 96.94 203 ALA A CA 1
ATOM 1541 C C . ALA A 1 203 ? 10 -33.219 0.346 1 96.94 203 ALA A C 1
ATOM 1543 O O . ALA A 1 203 ? 9.68 -33.125 -0.839 1 96.94 203 ALA A O 1
ATOM 1544 N N . GLU A 1 204 ? 9.203 -32.812 1.324 1 98 204 GLU A N 1
ATOM 1545 C CA . GLU A 1 204 ? 7.832 -32.406 1.045 1 98 204 GLU A CA 1
ATOM 1546 C C . GLU A 1 204 ? 7.598 -30.953 1.488 1 98 204 GLU A C 1
ATOM 1548 O O . GLU A 1 204 ? 6.473 -30.453 1.422 1 98 204 GLU A O 1
ATOM 1553 N N . GLN A 1 205 ? 8.641 -30.312 1.979 1 98.69 205 GLN A N 1
ATOM 1554 C CA . GLN A 1 205 ? 8.453 -28.969 2.535 1 98.69 205 GLN A CA 1
ATOM 1555 C C . GLN A 1 205 ? 9.664 -28.078 2.24 1 98.69 205 GLN A C 1
ATOM 1557 O O . GLN A 1 205 ? 10.789 -28.406 2.625 1 98.69 205 GLN A O 1
ATOM 1562 N N . ILE A 1 206 ? 9.422 -26.969 1.567 1 98.88 206 ILE A N 1
ATOM 1563 C CA . ILE A 1 206 ? 10.453 -26 1.188 1 98.88 206 ILE A CA 1
ATOM 1564 C C . ILE A 1 206 ? 10.031 -24.594 1.608 1 98.88 206 ILE A C 1
ATOM 1566 O O . ILE A 1 206 ? 8.891 -24.203 1.387 1 98.88 206 ILE A O 1
ATOM 1570 N N . ASP A 1 207 ? 10.914 -23.859 2.289 1 98.88 207 ASP A N 1
ATOM 1571 C CA . ASP A 1 207 ? 10.719 -22.422 2.498 1 98.88 207 ASP A CA 1
ATOM 1572 C C . ASP A 1 207 ? 11.359 -21.609 1.371 1 98.88 207 ASP A C 1
ATOM 1574 O O . ASP A 1 207 ? 12.453 -21.938 0.909 1 98.88 207 ASP A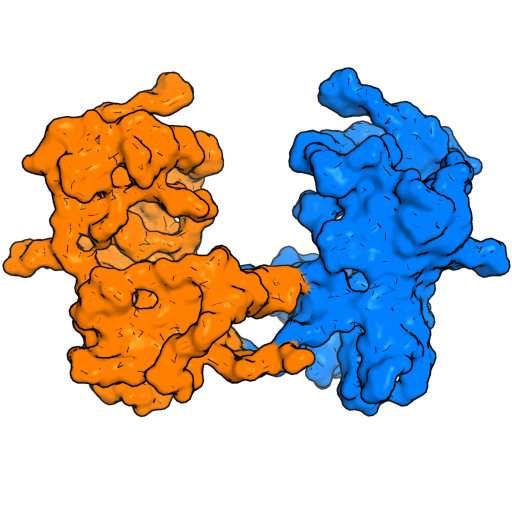 O 1
ATOM 1578 N N . MET A 1 208 ? 10.648 -20.562 0.978 1 98.69 208 MET A N 1
ATOM 1579 C CA . MET A 1 208 ? 11.18 -19.75 -0.112 1 98.69 208 MET A CA 1
ATOM 1580 C C . MET A 1 208 ? 10.891 -18.281 0.117 1 98.69 208 MET A C 1
ATOM 1582 O O . MET A 1 208 ? 9.805 -17.922 0.581 1 98.69 208 MET A O 1
ATOM 1586 N N . ARG A 1 209 ? 11.836 -17.391 -0.16 1 98.88 209 ARG A N 1
ATOM 1587 C CA . ARG A 1 209 ? 11.672 -15.945 -0.321 1 98.88 209 ARG A CA 1
ATOM 1588 C C . ARG A 1 209 ? 12.156 -15.492 -1.693 1 98.88 209 ARG A C 1
ATOM 1590 O O . ARG A 1 209 ? 13.062 -16.094 -2.27 1 98.88 209 ARG A O 1
ATOM 1597 N N . VAL A 1 210 ? 11.547 -14.445 -2.221 1 98.56 210 VAL A N 1
ATOM 1598 C CA . VAL A 1 210 ? 11.836 -14.133 -3.617 1 98.56 210 VAL A CA 1
ATOM 1599 C C . VAL A 1 210 ? 12.055 -12.633 -3.779 1 98.56 210 VAL A C 1
ATOM 1601 O O . VAL A 1 210 ? 11.352 -11.828 -3.156 1 98.56 210 VAL A O 1
ATOM 1604 N N . TRP A 1 211 ? 13.031 -12.258 -4.516 1 98.31 211 TRP A N 1
ATOM 1605 C CA . TRP A 1 211 ? 13.203 -10.961 -5.148 1 98.31 211 TRP A CA 1
ATOM 1606 C C . TRP A 1 211 ? 12.805 -11.008 -6.621 1 98.31 211 TRP A C 1
ATOM 1608 O O . TRP A 1 211 ? 13.516 -11.594 -7.441 1 98.31 211 TRP A O 1
ATOM 1618 N N . GLU A 1 212 ? 11.711 -10.391 -6.93 1 95.88 212 GLU A N 1
ATOM 1619 C CA . GLU A 1 212 ? 11.195 -10.469 -8.297 1 95.88 212 GLU A CA 1
ATOM 1620 C C . GLU A 1 212 ? 11.828 -9.406 -9.18 1 95.88 212 GLU A C 1
ATOM 1622 O O . GLU A 1 212 ? 11.953 -8.242 -8.773 1 95.88 212 GLU A O 1
ATOM 1627 N N . ARG A 1 213 ? 12.156 -9.867 -10.375 1 94.62 213 ARG A N 1
ATOM 1628 C CA . ARG A 1 213 ? 12.75 -9.008 -11.398 1 94.62 213 ARG A CA 1
ATOM 1629 C C . ARG A 1 213 ? 11.883 -7.777 -11.641 1 94.62 213 ARG A C 1
ATOM 1631 O O . ARG A 1 213 ? 10.719 -7.898 -12.023 1 94.62 213 ARG A O 1
ATOM 1638 N N . GLY A 1 214 ? 12.469 -6.605 -11.336 1 90.25 214 GLY A N 1
ATOM 1639 C CA . GLY A 1 214 ? 11.773 -5.355 -11.609 1 90.25 214 GLY A CA 1
ATOM 1640 C C . GLY A 1 214 ? 10.797 -4.969 -10.516 1 90.25 214 GLY A C 1
ATOM 1641 O O . GLY A 1 214 ? 10.203 -3.887 -10.562 1 90.25 214 GLY A O 1
ATOM 1642 N N . ALA A 1 215 ? 10.633 -5.688 -9.461 1 90.5 215 ALA A N 1
ATOM 1643 C CA . ALA A 1 215 ? 9.602 -5.414 -8.469 1 90.5 215 ALA A CA 1
ATOM 1644 C C . ALA A 1 215 ? 10.188 -5.371 -7.062 1 90.5 215 ALA A C 1
ATOM 1646 O O . ALA A 1 215 ? 9.688 -4.648 -6.195 1 90.5 215 ALA A O 1
ATOM 1647 N N . GLY A 1 216 ? 11.25 -6.117 -6.84 1 95.19 216 GLY A N 1
ATOM 1648 C CA . GLY A 1 216 ? 11.773 -6.246 -5.488 1 95.19 216 GLY A CA 1
ATOM 1649 C C . GLY A 1 216 ? 11.18 -7.422 -4.73 1 95.19 216 GLY A C 1
ATOM 1650 O O . GLY A 1 216 ? 10.773 -8.414 -5.336 1 95.19 216 GLY A O 1
ATOM 1651 N N . PRO A 1 217 ? 11.188 -7.371 -3.381 1 97.12 217 PRO A N 1
ATOM 1652 C CA . PRO A 1 217 ? 10.617 -8.477 -2.611 1 97.12 217 PRO A CA 1
ATOM 1653 C C . PRO A 1 217 ? 9.102 -8.57 -2.746 1 97.12 217 PRO A C 1
ATOM 1655 O O . PRO A 1 217 ? 8.414 -7.547 -2.732 1 97.12 217 PRO A O 1
ATOM 1658 N N . THR A 1 218 ? 8.617 -9.75 -2.969 1 96.56 218 THR A N 1
ATOM 1659 C CA . THR A 1 218 ? 7.172 -9.945 -3.061 1 96.56 218 THR A CA 1
ATOM 1660 C C . THR A 1 218 ? 6.715 -11.055 -2.115 1 96.56 218 THR A C 1
ATOM 1662 O O . THR A 1 218 ? 7.527 -11.852 -1.646 1 96.56 218 THR A O 1
ATOM 1665 N N . LEU A 1 219 ? 5.48 -11.078 -1.8 1 97.62 219 LEU A N 1
ATOM 1666 C CA . LEU A 1 219 ? 4.91 -12.023 -0.84 1 97.62 219 LEU A CA 1
ATOM 1667 C C . LEU A 1 219 ? 4.707 -13.391 -1.478 1 97.62 219 LEU A C 1
ATOM 1669 O O . LEU A 1 219 ? 4.695 -14.406 -0.782 1 97.62 219 LEU A O 1
ATOM 1673 N N . ALA A 1 220 ? 4.449 -13.336 -2.752 1 96.81 220 ALA A N 1
ATOM 1674 C CA . ALA A 1 220 ? 4.199 -14.578 -3.475 1 96.81 220 ALA A CA 1
ATOM 1675 C C . ALA A 1 220 ? 4.613 -14.453 -4.938 1 96.81 220 ALA A C 1
ATOM 1677 O O . ALA A 1 220 ? 4.457 -13.391 -5.547 1 96.81 220 ALA A O 1
ATOM 1678 N N . CYS A 1 221 ? 5.043 -15.516 -5.477 1 96.69 221 CYS A N 1
ATOM 1679 C CA . CYS A 1 221 ? 5.43 -15.68 -6.871 1 96.69 221 CYS A CA 1
ATOM 1680 C C . CYS A 1 221 ? 5.184 -17.109 -7.34 1 96.69 221 CYS A C 1
ATOM 1682 O O . CYS A 1 221 ? 5.996 -18 -7.082 1 96.69 221 CYS A O 1
ATOM 1684 N N . GLY A 1 222 ? 4.148 -17.281 -8.07 1 96.81 222 GLY A N 1
ATOM 1685 C CA . GLY A 1 222 ? 3.777 -18.609 -8.508 1 96.81 222 GLY A CA 1
ATOM 1686 C C . GLY A 1 222 ? 4.852 -19.297 -9.328 1 96.81 222 GLY A C 1
ATOM 1687 O O . GLY A 1 222 ? 5.223 -20.438 -9.055 1 96.81 222 GLY A O 1
ATOM 1688 N N . THR A 1 223 ? 5.328 -18.562 -10.344 1 96.44 223 THR A N 1
ATOM 1689 C CA . THR A 1 223 ? 6.367 -19.141 -11.188 1 96.44 223 THR A CA 1
ATOM 1690 C C . THR A 1 223 ? 7.633 -19.422 -10.375 1 96.44 223 THR A C 1
ATOM 1692 O O . THR A 1 223 ? 8.32 -20.406 -10.617 1 96.44 223 THR A O 1
ATOM 1695 N N . GLY A 1 224 ? 7.914 -18.562 -9.414 1 97.88 224 GLY A N 1
ATOM 1696 C CA . GLY A 1 224 ? 9.055 -18.781 -8.547 1 97.88 224 GLY A CA 1
ATOM 1697 C C . GLY A 1 224 ? 8.938 -20.047 -7.715 1 97.88 224 GLY A C 1
ATOM 1698 O O . GLY A 1 224 ? 9.914 -20.781 -7.547 1 97.88 224 GLY A O 1
ATOM 1699 N N . ALA A 1 225 ? 7.785 -20.266 -7.199 1 98.75 225 ALA A N 1
ATOM 1700 C CA . ALA A 1 225 ? 7.543 -21.484 -6.438 1 98.75 225 ALA A CA 1
ATOM 1701 C C . ALA A 1 225 ? 7.727 -22.719 -7.309 1 98.75 225 ALA A C 1
ATOM 1703 O O . ALA A 1 225 ? 8.344 -23.703 -6.883 1 98.75 225 ALA A O 1
ATOM 1704 N N . CYS A 1 226 ? 7.203 -22.641 -8.469 1 98.5 226 CYS A N 1
ATOM 1705 C CA . CYS A 1 226 ? 7.352 -23.734 -9.406 1 98.5 226 CYS A CA 1
ATOM 1706 C C . CYS A 1 226 ? 8.82 -23.984 -9.734 1 98.5 226 CYS A C 1
ATOM 1708 O O . CYS A 1 226 ? 9.289 -25.125 -9.688 1 98.5 226 CYS A O 1
ATOM 1710 N N . ALA A 1 227 ? 9.492 -22.922 -10.055 1 98.62 227 ALA A N 1
ATOM 1711 C CA . ALA A 1 227 ? 10.914 -23.016 -10.367 1 98.62 227 ALA A CA 1
ATOM 1712 C C . ALA A 1 227 ? 11.695 -23.609 -9.195 1 98.62 227 ALA A C 1
ATOM 1714 O O . ALA A 1 227 ? 12.633 -24.375 -9.391 1 98.62 227 ALA A O 1
ATOM 1715 N N . THR A 1 228 ? 11.312 -23.234 -8.039 1 98.88 228 THR A N 1
ATOM 1716 C CA . THR A 1 228 ? 11.992 -23.703 -6.84 1 98.88 228 THR A CA 1
ATOM 1717 C C . THR A 1 228 ? 11.828 -25.219 -6.688 1 98.88 228 THR A C 1
ATOM 1719 O O . THR A 1 228 ? 12.781 -25.922 -6.375 1 98.88 228 THR A O 1
ATOM 1722 N N . LEU A 1 229 ? 10.609 -25.734 -6.875 1 98.94 229 LEU A N 1
ATOM 1723 C CA . LEU A 1 229 ? 10.43 -27.188 -6.801 1 98.94 229 LEU A CA 1
ATOM 1724 C C . LEU A 1 229 ? 11.25 -27.891 -7.871 1 98.94 229 LEU A C 1
ATOM 1726 O O . LEU A 1 229 ? 11.961 -28.859 -7.574 1 98.94 229 LEU A O 1
ATOM 1730 N N . VAL A 1 230 ? 11.141 -27.391 -9.094 1 98.88 230 VAL A N 1
ATOM 1731 C CA . VAL A 1 230 ? 11.883 -28.016 -10.195 1 98.88 230 VAL A CA 1
ATOM 1732 C C . VAL A 1 230 ? 13.375 -28.031 -9.859 1 98.88 230 VAL A C 1
ATOM 1734 O O . VAL A 1 230 ? 14.031 -29.062 -9.984 1 98.88 230 VAL A O 1
ATOM 1737 N N . SER A 1 231 ? 13.875 -26.922 -9.43 1 98.81 231 SER A N 1
ATOM 1738 C CA . SER A 1 231 ? 15.273 -26.812 -9.016 1 98.81 231 SER A CA 1
ATOM 1739 C C . SER A 1 231 ? 15.609 -27.828 -7.93 1 98.81 231 SER A C 1
ATOM 1741 O O . SER A 1 231 ? 16.656 -28.484 -7.992 1 98.81 231 SER A O 1
ATOM 1743 N N . SER A 1 232 ? 14.781 -27.938 -6.961 1 98.88 232 SER A N 1
ATOM 1744 C CA . SER A 1 232 ? 15.031 -28.844 -5.844 1 98.88 232 SER A CA 1
ATOM 1745 C C . SER A 1 232 ? 15.094 -30.281 -6.309 1 98.88 232 SER A C 1
ATOM 1747 O O . SER A 1 232 ? 15.945 -31.047 -5.855 1 98.88 232 SER A O 1
ATOM 1749 N N . VAL A 1 233 ? 14.18 -30.656 -7.172 1 98.69 233 VAL A N 1
ATOM 1750 C CA . VAL A 1 233 ? 14.18 -32 -7.734 1 98.69 233 VAL A CA 1
ATOM 1751 C C . VAL A 1 233 ? 15.492 -32.25 -8.484 1 98.69 233 VAL A C 1
ATOM 1753 O O . VAL A 1 233 ? 16.141 -33.281 -8.289 1 98.69 233 VAL A O 1
ATOM 1756 N N . LEU A 1 234 ? 15.906 -31.281 -9.328 1 98.38 234 LEU A N 1
ATOM 1757 C CA . LEU A 1 234 ? 17.109 -31.406 -10.141 1 98.38 234 LEU A CA 1
ATOM 1758 C C . LEU A 1 234 ? 18.344 -31.562 -9.25 1 98.38 234 LEU A C 1
ATOM 1760 O O . LEU A 1 234 ? 19.312 -32.219 -9.641 1 98.38 234 LEU A O 1
ATOM 1764 N N . ASN A 1 235 ? 18.312 -31.016 -8.086 1 98.38 235 ASN A N 1
ATOM 1765 C CA . ASN A 1 235 ? 19.438 -31.062 -7.156 1 98.38 235 ASN A CA 1
ATOM 1766 C C . ASN A 1 235 ? 19.312 -32.25 -6.191 1 98.38 235 ASN A C 1
ATOM 1768 O O . ASN A 1 235 ? 20.156 -32.406 -5.301 1 98.38 235 ASN A O 1
ATOM 1772 N N . GLY A 1 236 ? 18.234 -33 -6.352 1 98.12 236 GLY A N 1
ATOM 1773 C CA . GLY A 1 236 ? 18.047 -34.188 -5.504 1 98.12 236 GLY A CA 1
ATOM 1774 C C . GLY A 1 236 ? 17.656 -33.812 -4.078 1 98.12 236 GLY A C 1
ATOM 1775 O O . GLY A 1 236 ? 17.938 -34.594 -3.148 1 98.12 236 GLY A O 1
ATOM 1776 N N . LEU A 1 237 ? 17.047 -32.656 -3.873 1 98.06 237 LEU A N 1
ATOM 1777 C CA . LEU A 1 237 ? 16.781 -32.156 -2.529 1 98.06 237 LEU A CA 1
ATOM 1778 C C . LEU A 1 237 ? 15.336 -32.438 -2.123 1 98.06 237 LEU A C 1
ATOM 1780 O O . LEU A 1 237 ? 15.008 -32.406 -0.936 1 98.06 237 LEU A O 1
ATOM 1784 N N . SER A 1 238 ? 14.5 -32.688 -3.055 1 97.75 238 SER A N 1
ATOM 1785 C CA . SER A 1 238 ? 13.094 -32.969 -2.773 1 97.75 238 SER A CA 1
ATOM 1786 C C . SER A 1 238 ? 12.516 -33.969 -3.768 1 97.75 238 SER A C 1
ATOM 1788 O O . SER A 1 238 ? 13.188 -34.344 -4.719 1 97.75 238 SER A O 1
ATOM 1790 N N . GLY A 1 239 ? 11.273 -34.406 -3.393 1 96.88 239 GLY A N 1
ATOM 1791 C CA . GLY A 1 239 ? 10.492 -35.125 -4.383 1 96.88 239 GLY A CA 1
ATOM 1792 C C . GLY A 1 239 ? 9.867 -34.219 -5.426 1 96.88 239 GLY A C 1
ATOM 1793 O O . GLY A 1 239 ? 10.109 -33.031 -5.445 1 96.88 239 GLY A O 1
ATOM 1794 N N . ARG A 1 240 ? 9.062 -34.844 -6.316 1 98.31 240 ARG A N 1
ATOM 1795 C CA . ARG A 1 240 ? 8.469 -34.094 -7.43 1 98.31 240 ARG A CA 1
ATOM 1796 C C . ARG A 1 240 ? 7.191 -33.375 -6.992 1 98.31 240 ARG A C 1
ATOM 1798 O O . ARG A 1 240 ? 6.512 -32.75 -7.809 1 98.31 240 ARG A O 1
ATOM 1805 N N . GLU A 1 241 ? 6.828 -33.5 -5.75 1 98.69 241 GLU A N 1
ATOM 1806 C CA . GLU A 1 241 ? 5.762 -32.719 -5.141 1 98.69 241 GLU A CA 1
ATOM 1807 C C . GLU A 1 241 ? 6.184 -32.188 -3.771 1 98.69 241 GLU A C 1
ATOM 1809 O O . GLU A 1 241 ? 6.855 -32.906 -3.012 1 98.69 241 GLU A O 1
ATOM 1814 N N . ALA A 1 242 ? 5.848 -31 -3.49 1 98.81 242 ALA A N 1
ATOM 1815 C CA . ALA A 1 242 ? 6.16 -30.391 -2.197 1 98.81 242 ALA A CA 1
ATOM 1816 C C . ALA A 1 242 ? 5.316 -29.141 -1.956 1 98.81 242 ALA A C 1
ATOM 1818 O O . ALA A 1 242 ? 4.84 -28.516 -2.906 1 98.81 242 ALA A O 1
ATOM 1819 N N . THR A 1 243 ? 5.102 -28.875 -0.682 1 98.94 243 THR A N 1
ATOM 1820 C CA . THR A 1 243 ? 4.602 -27.562 -0.285 1 98.94 243 THR A CA 1
ATOM 1821 C C . THR A 1 243 ? 5.73 -26.531 -0.259 1 98.94 243 THR A C 1
ATOM 1823 O O . THR A 1 243 ? 6.766 -26.766 0.367 1 98.94 243 THR A O 1
ATOM 1826 N N . VAL A 1 244 ? 5.605 -25.516 -1.009 1 98.88 244 VAL A N 1
ATOM 1827 C CA . VAL A 1 244 ? 6.523 -24.375 -0.973 1 98.88 244 VAL A CA 1
ATOM 1828 C C . VAL A 1 244 ? 5.906 -23.234 -0.167 1 98.88 244 VAL A C 1
ATOM 1830 O O . VAL A 1 244 ? 4.867 -22.688 -0.545 1 98.88 244 VAL A O 1
ATOM 1833 N N . SER A 1 245 ? 6.551 -22.922 0.959 1 98.88 245 SER A N 1
ATOM 1834 C CA . SER A 1 245 ? 6.062 -21.859 1.845 1 98.88 245 SER A CA 1
ATOM 1835 C C . SER A 1 245 ? 6.703 -20.516 1.509 1 98.88 245 SER A C 1
ATOM 1837 O O . SER A 1 245 ? 7.902 -20.328 1.719 1 98.88 245 SER A O 1
ATOM 1839 N N . LEU A 1 246 ? 5.906 -19.672 0.955 1 98.69 246 LEU A N 1
ATOM 1840 C CA . LEU A 1 246 ? 6.332 -18.297 0.669 1 98.69 246 LEU A CA 1
ATOM 1841 C C . LEU A 1 246 ? 5.988 -17.375 1.827 1 98.69 246 LEU A C 1
ATOM 1843 O O . LEU A 1 246 ? 5.383 -17.797 2.814 1 98.69 246 LEU A O 1
ATOM 1847 N N . LYS A 1 247 ? 6.418 -16.109 1.716 1 98.06 247 LYS A N 1
ATOM 1848 C CA . LYS A 1 247 ? 6.117 -15.133 2.768 1 98.06 247 LYS A CA 1
ATOM 1849 C C . LYS A 1 247 ? 4.613 -14.969 2.943 1 98.06 247 LYS A C 1
ATOM 1851 O O . LYS A 1 247 ? 4.125 -14.812 4.066 1 98.06 247 LYS A O 1
ATOM 1856 N N . GLY A 1 248 ? 3.855 -15.039 1.814 1 98.25 248 GLY A N 1
ATOM 1857 C CA . GLY A 1 248 ? 2.422 -14.797 1.835 1 98.25 248 GLY A CA 1
ATOM 1858 C C . GLY A 1 248 ? 1.612 -16.047 2.143 1 98.25 248 GLY A C 1
ATOM 1859 O O . GLY A 1 248 ? 0.394 -15.969 2.318 1 98.25 248 GLY A O 1
ATOM 1860 N N . GLY A 1 249 ? 2.264 -17.188 2.123 1 98.44 249 GLY A N 1
ATOM 1861 C CA . GLY A 1 249 ? 1.552 -18.422 2.383 1 98.44 249 GLY A CA 1
ATOM 1862 C C . GLY A 1 249 ? 2.088 -19.594 1.584 1 98.44 249 GLY A C 1
ATOM 1863 O O . GLY A 1 249 ? 3.189 -19.531 1.036 1 98.44 249 GLY A O 1
ATOM 1864 N N . ASP A 1 250 ? 1.256 -20.641 1.519 1 98.81 250 ASP A N 1
ATOM 1865 C CA . ASP A 1 250 ? 1.729 -21.922 0.983 1 98.81 250 ASP A CA 1
ATOM 1866 C C . ASP A 1 250 ? 1.156 -22.172 -0.409 1 98.81 250 ASP A C 1
ATOM 1868 O O . ASP A 1 250 ? -0.017 -21.891 -0.665 1 98.81 250 ASP A O 1
ATOM 1872 N N . LEU A 1 251 ? 1.981 -22.719 -1.219 1 98.81 251 LEU A N 1
ATOM 1873 C CA . LEU A 1 251 ? 1.581 -23.344 -2.48 1 98.81 251 LEU A CA 1
ATOM 1874 C C . LEU A 1 251 ? 1.992 -24.812 -2.523 1 98.81 251 LEU A C 1
ATOM 1876 O O . LEU A 1 251 ? 3.076 -25.172 -2.061 1 98.81 251 LEU A O 1
ATOM 1880 N N . PHE A 1 252 ? 1.126 -25.641 -3.059 1 98.94 252 PHE A N 1
ATOM 1881 C CA . PHE A 1 252 ? 1.48 -27.031 -3.342 1 98.94 252 PHE A CA 1
ATOM 1882 C C . PHE A 1 252 ? 1.877 -27.188 -4.805 1 98.94 252 PHE A C 1
ATOM 1884 O O . PHE A 1 252 ? 1.091 -26.891 -5.703 1 98.94 252 PHE A O 1
ATOM 1891 N N . ILE A 1 253 ? 3.059 -27.656 -5.035 1 98.88 253 ILE A N 1
ATOM 1892 C CA . ILE A 1 253 ? 3.609 -27.734 -6.383 1 98.88 253 ILE A CA 1
ATOM 1893 C C . ILE A 1 253 ? 3.891 -29.188 -6.742 1 98.88 253 ILE A C 1
ATOM 1895 O O . ILE A 1 253 ? 4.402 -29.953 -5.918 1 98.88 253 ILE A O 1
ATOM 1899 N N . GLU A 1 254 ? 3.566 -29.531 -7.941 1 98.75 254 GLU A N 1
ATOM 1900 C CA . GLU A 1 254 ? 3.82 -30.859 -8.492 1 98.75 254 GLU A CA 1
ATOM 1901 C C . GLU A 1 254 ? 4.488 -30.766 -9.859 1 98.75 254 GLU A C 1
ATOM 1903 O O . GLU A 1 254 ? 3.984 -30.094 -10.758 1 98.75 254 GLU A O 1
ATOM 1908 N N . TRP A 1 255 ? 5.551 -31.422 -9.992 1 98.75 255 TRP A N 1
ATOM 1909 C CA . TRP A 1 255 ? 6.137 -31.641 -11.305 1 98.75 255 TRP A CA 1
ATOM 1910 C C . TRP A 1 255 ? 5.844 -33.062 -11.805 1 98.75 255 TRP A C 1
ATOM 1912 O O . TRP A 1 255 ? 6.52 -34 -11.422 1 98.75 255 TRP A O 1
ATOM 1922 N N . ASN A 1 256 ? 4.91 -33.094 -12.664 1 98.25 256 ASN A N 1
ATOM 1923 C CA . ASN A 1 256 ? 4.379 -34.406 -13.094 1 98.25 256 ASN A CA 1
ATOM 1924 C C . ASN A 1 256 ? 5.297 -35.062 -14.109 1 98.25 256 ASN A C 1
ATOM 1926 O O . ASN A 1 256 ? 5.582 -34.5 -15.172 1 98.25 256 ASN A O 1
ATOM 1930 N N . GLU A 1 257 ? 5.695 -36.281 -13.859 1 96.62 257 GLU A N 1
ATOM 1931 C CA . GLU A 1 257 ? 6.625 -37.031 -14.711 1 96.62 257 GLU A CA 1
ATOM 1932 C C . GLU A 1 257 ? 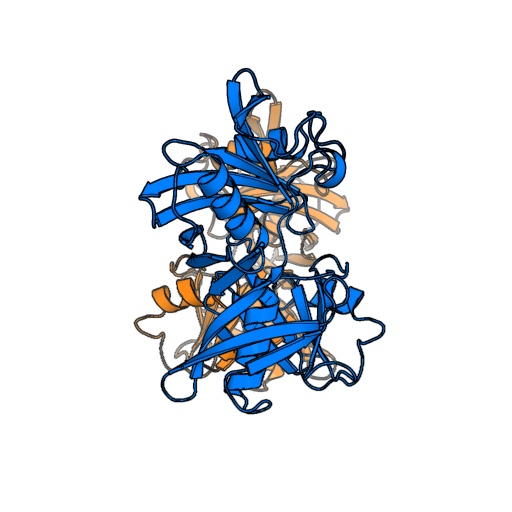5.961 -37.438 -16.016 1 96.62 257 GLU A C 1
ATOM 1934 O O . GLU A 1 257 ? 6.617 -37.531 -17.047 1 96.62 257 GLU A O 1
ATOM 1939 N N . ALA A 1 258 ? 4.715 -37.719 -15.969 1 97.19 258 ALA A N 1
ATOM 1940 C CA . ALA A 1 258 ? 4.012 -38.312 -17.109 1 97.19 258 ALA A CA 1
ATOM 1941 C C . ALA A 1 258 ? 3.906 -37.281 -18.25 1 97.19 258 ALA A C 1
ATOM 1943 O O . ALA A 1 258 ? 4.039 -37.656 -19.422 1 97.19 258 ALA A O 1
ATOM 1944 N N . ASP A 1 259 ? 3.74 -35.969 -17.938 1 97.06 259 ASP A N 1
ATOM 1945 C CA . ASP A 1 259 ? 3.533 -35 -19.016 1 97.06 259 ASP A CA 1
ATOM 1946 C C . ASP A 1 259 ? 4.559 -33.875 -18.922 1 97.06 259 ASP A C 1
ATOM 1948 O O . ASP A 1 259 ? 4.535 -32.938 -19.75 1 97.06 259 ASP A O 1
ATOM 1952 N N . ASN A 1 260 ? 5.395 -33.938 -17.922 1 97.81 260 ASN A N 1
ATOM 1953 C CA . ASN A 1 260 ? 6.48 -33 -17.703 1 97.81 260 ASN A CA 1
ATOM 1954 C C . ASN A 1 260 ? 5.949 -31.594 -17.375 1 97.81 260 ASN A C 1
ATOM 1956 O O . ASN A 1 260 ? 6.652 -30.594 -17.547 1 97.81 260 ASN A O 1
ATOM 1960 N N . HIS A 1 261 ? 4.723 -31.5 -16.922 1 97.44 261 HIS A N 1
ATOM 1961 C CA . HIS A 1 261 ? 4.148 -30.219 -16.547 1 97.44 261 HIS A CA 1
ATOM 1962 C C . HIS A 1 261 ? 4.27 -29.984 -15.039 1 97.44 261 HIS A C 1
ATOM 1964 O O . HIS A 1 261 ? 4.305 -30.938 -14.266 1 97.44 261 HIS A O 1
ATOM 1970 N N . VAL A 1 262 ? 4.375 -28.719 -14.719 1 98.06 262 VAL A N 1
ATOM 1971 C CA . VAL A 1 262 ? 4.34 -28.312 -13.32 1 98.06 262 VAL A CA 1
ATOM 1972 C C . VAL A 1 262 ? 2.943 -27.797 -12.961 1 98.06 262 VAL A C 1
ATOM 1974 O O . VAL A 1 262 ? 2.359 -27 -13.703 1 98.06 262 VAL A O 1
ATOM 1977 N N . TYR A 1 263 ? 2.393 -28.328 -11.883 1 98.31 263 TYR A N 1
ATOM 1978 C CA . TYR A 1 263 ? 1.084 -27.922 -11.391 1 98.31 263 TYR A CA 1
ATOM 1979 C C . TYR A 1 263 ? 1.212 -27.156 -10.07 1 98.31 263 TYR A C 1
ATOM 1981 O O . TYR A 1 263 ? 1.959 -27.578 -9.188 1 98.31 263 TYR A O 1
ATOM 1989 N N . MET A 1 264 ? 0.535 -26.062 -9.992 1 98.5 264 MET A N 1
ATOM 1990 C CA . MET A 1 264 ? 0.524 -25.219 -8.797 1 98.5 264 MET A CA 1
ATOM 1991 C C . MET A 1 264 ? -0.873 -25.172 -8.188 1 98.5 264 MET A C 1
ATOM 1993 O O . MET A 1 264 ? -1.841 -24.828 -8.867 1 98.5 264 MET A O 1
ATOM 1997 N N . THR A 1 265 ? -1 -25.516 -6.98 1 98.81 265 THR A N 1
ATOM 1998 C CA . THR A 1 265 ? -2.264 -25.453 -6.254 1 98.81 265 THR A CA 1
ATOM 1999 C C . THR A 1 265 ? -2.164 -24.5 -5.074 1 98.81 265 THR A C 1
ATOM 2001 O O . THR A 1 265 ? -1.218 -24.562 -4.289 1 98.81 265 THR A O 1
ATOM 2004 N N . GLY A 1 266 ? -3.064 -23.609 -4.973 1 98.69 266 GLY A N 1
ATOM 2005 C CA . GLY A 1 266 ? -3.055 -22.672 -3.859 1 98.69 266 GLY A CA 1
ATOM 2006 C C . GLY A 1 266 ? -4.391 -21.984 -3.648 1 98.69 266 GLY A C 1
ATOM 2007 O O . GLY A 1 266 ? -5.297 -22.125 -4.469 1 98.69 266 GLY A O 1
ATOM 2008 N N . PRO A 1 267 ? -4.5 -21.312 -2.547 1 98.5 267 PRO A N 1
ATOM 2009 C CA . PRO A 1 267 ? -5.738 -20.609 -2.227 1 98.5 267 PRO A CA 1
ATOM 2010 C C . PRO A 1 267 ? -5.812 -19.219 -2.875 1 98.5 267 PRO A C 1
ATOM 2012 O O . PRO A 1 267 ? -4.816 -18.75 -3.428 1 98.5 267 PRO A O 1
ATOM 2015 N N . ALA A 1 268 ? -6.93 -18.641 -2.939 1 98.25 268 ALA A N 1
ATOM 2016 C CA . ALA A 1 268 ? -7.242 -17.234 -3.17 1 98.25 268 ALA A CA 1
ATOM 2017 C C . ALA A 1 268 ? -8.344 -16.75 -2.229 1 98.25 268 ALA A C 1
ATOM 2019 O O . ALA A 1 268 ? -9.102 -17.562 -1.685 1 98.25 268 ALA A O 1
ATOM 2020 N N . ALA A 1 269 ? -8.375 -15.484 -2.012 1 98 269 ALA A N 1
ATOM 2021 C CA . ALA A 1 269 ? -9.32 -15 -1.01 1 98 269 ALA A CA 1
ATOM 2022 C C . ALA A 1 269 ? -10.008 -13.719 -1.475 1 98 269 ALA A C 1
ATOM 2024 O O . ALA A 1 269 ? -9.367 -12.859 -2.082 1 98 269 ALA A O 1
ATOM 2025 N N . PHE A 1 270 ? -11.344 -13.664 -1.167 1 98.44 270 PHE A N 1
ATOM 2026 C CA . PHE A 1 270 ? -12.055 -12.398 -1.244 1 98.44 270 PHE A CA 1
ATOM 2027 C C . PHE A 1 270 ? -11.672 -11.484 -0.083 1 98.44 270 PHE A C 1
ATOM 2029 O O . PHE A 1 270 ? -11.5 -11.953 1.046 1 98.44 270 PHE A O 1
ATOM 2036 N N . VAL A 1 271 ? -11.57 -10.219 -0.333 1 98.38 271 VAL A N 1
ATOM 2037 C CA . VAL A 1 271 ? -11.328 -9.258 0.739 1 98.38 271 VAL A CA 1
ATOM 2038 C C . VAL A 1 271 ? -12.57 -8.391 0.943 1 98.38 271 VAL A C 1
ATOM 2040 O O . VAL A 1 271 ? -13.125 -8.336 2.043 1 98.38 271 VAL A O 1
ATOM 2043 N N . TYR A 1 272 ? -13.016 -7.672 -0.115 1 98.38 272 TYR A N 1
ATOM 2044 C CA . TYR A 1 272 ? -14.227 -6.852 -0.075 1 98.38 272 TYR A CA 1
ATOM 2045 C C . TYR A 1 272 ? -14.742 -6.574 -1.481 1 98.38 272 TYR A C 1
ATOM 2047 O O . TYR A 1 272 ? -14.047 -6.824 -2.467 1 98.38 272 TYR A O 1
ATOM 2055 N N . THR A 1 273 ? -16 -6.148 -1.596 1 98.25 273 THR A N 1
ATOM 2056 C CA . THR A 1 273 ? -16.562 -5.574 -2.811 1 98.25 273 THR A CA 1
ATOM 2057 C C . THR A 1 273 ? -16.719 -4.062 -2.678 1 98.25 273 THR A C 1
ATOM 2059 O O . THR A 1 273 ? -16.844 -3.541 -1.566 1 98.25 273 THR A O 1
ATOM 2062 N N . GLY A 1 274 ? -16.578 -3.402 -3.801 1 97.88 274 GLY A N 1
ATOM 2063 C CA . GLY A 1 274 ? -16.688 -1.954 -3.711 1 97.88 274 GLY A CA 1
ATOM 2064 C C . GLY A 1 274 ? -17.141 -1.31 -5.004 1 97.88 274 GLY A C 1
ATOM 2065 O O . GLY A 1 274 ? -17.281 -1.985 -6.027 1 97.88 274 GLY A O 1
ATOM 2066 N N . ARG A 1 275 ? -17.484 0.01 -4.91 1 97.75 275 ARG A N 1
ATOM 2067 C CA . ARG A 1 275 ? -17.859 0.863 -6.035 1 97.75 275 ARG A CA 1
ATOM 2068 C C . ARG A 1 275 ? -17.078 2.174 -6.008 1 97.75 275 ARG A C 1
ATOM 2070 O O . ARG A 1 275 ? -17.156 2.93 -5.035 1 97.75 275 ARG A O 1
ATOM 2077 N N . LEU A 1 276 ? -16.281 2.412 -7.066 1 96.19 276 LEU A N 1
ATOM 2078 C CA . LEU A 1 276 ? -15.516 3.652 -7.16 1 96.19 276 LEU A CA 1
ATOM 2079 C C . LEU A 1 276 ? -16.438 4.863 -7.133 1 96.19 276 LEU A C 1
ATOM 2081 O O . LEU A 1 276 ? -17.516 4.844 -7.742 1 96.19 276 LEU A O 1
ATOM 2085 N N . THR A 1 277 ? -15.938 5.93 -6.41 1 88 277 THR A N 1
ATOM 2086 C CA . THR A 1 277 ? -16.703 7.176 -6.395 1 88 277 THR A CA 1
ATOM 2087 C C . THR A 1 277 ? -16.312 8.055 -7.586 1 88 277 THR A C 1
ATOM 2089 O O . THR A 1 277 ? -15.164 8.07 -8.008 1 88 277 THR A O 1
ATOM 2092 N N . ASP A 1 278 ? -17.219 8.625 -8.391 1 73.06 278 ASP A N 1
ATOM 2093 C CA . ASP A 1 278 ? -17.031 9.445 -9.586 1 73.06 278 ASP A CA 1
ATOM 2094 C C . ASP A 1 278 ? -16.266 10.719 -9.25 1 73.06 278 ASP A C 1
ATOM 2096 O O . ASP A 1 278 ? -16.391 11.258 -8.148 1 73.06 278 ASP A O 1
ATOM 2100 N N . MET B 1 1 ? -18.953 -5.566 7.266 1 93.25 1 MET B N 1
ATOM 2101 C CA . MET B 1 1 ? -18.719 -4.176 7.645 1 93.25 1 MET B CA 1
ATOM 2102 C C . MET B 1 1 ? -18.688 -3.275 6.414 1 93.25 1 MET B C 1
ATOM 2104 O O . MET B 1 1 ? -17.906 -3.494 5.492 1 93.25 1 MET B O 1
ATOM 2108 N N . GLU B 1 2 ? -19.625 -2.312 6.348 1 97 2 GLU B N 1
ATOM 2109 C CA . GLU B 1 2 ? -19.625 -1.285 5.309 1 97 2 GLU B CA 1
ATOM 2110 C C . GLU B 1 2 ? -18.641 -0.165 5.645 1 97 2 GLU B C 1
ATOM 2112 O O . GLU B 1 2 ? -18.531 0.238 6.805 1 97 2 GLU B O 1
ATOM 2117 N N . PHE B 1 3 ? -18 0.313 4.566 1 98.31 3 PHE B N 1
ATOM 2118 C CA . PHE B 1 3 ? -17.016 1.361 4.82 1 98.31 3 PHE B CA 1
ATOM 2119 C C . PHE B 1 3 ? -16.875 2.273 3.607 1 98.31 3 PHE B C 1
ATOM 2121 O O . PHE B 1 3 ? -17.406 1.98 2.537 1 98.31 3 PHE B O 1
ATOM 2128 N N . THR B 1 4 ? -16.203 3.396 3.801 1 98.62 4 THR B N 1
ATOM 2129 C CA . THR B 1 4 ? -15.812 4.32 2.74 1 98.62 4 THR B CA 1
ATOM 2130 C C . THR B 1 4 ? -14.312 4.598 2.785 1 98.62 4 THR B C 1
ATOM 2132 O O . THR B 1 4 ? -13.758 4.891 3.85 1 98.62 4 THR B O 1
ATOM 2135 N N . LYS B 1 5 ? -13.633 4.438 1.669 1 98.81 5 LYS B N 1
ATOM 2136 C CA . LYS B 1 5 ? -12.227 4.809 1.54 1 98.81 5 LYS B CA 1
ATOM 2137 C C . LYS B 1 5 ? -12.078 6.281 1.166 1 98.81 5 LYS B C 1
ATOM 2139 O O . LYS B 1 5 ? -12.695 6.75 0.205 1 98.81 5 LYS B O 1
ATOM 2144 N N . MET B 1 6 ? -11.336 7.027 1.896 1 98.75 6 MET B N 1
ATOM 2145 C CA . MET B 1 6 ? -11.086 8.445 1.646 1 98.75 6 MET B CA 1
ATOM 2146 C C . MET B 1 6 ? -9.617 8.781 1.867 1 98.75 6 MET B C 1
ATOM 2148 O O . MET B 1 6 ? -8.859 7.973 2.404 1 98.75 6 MET B O 1
ATOM 2152 N N . HIS B 1 7 ? -9.211 9.953 1.41 1 98.56 7 HIS B N 1
ATOM 2153 C CA . HIS B 1 7 ? -7.871 10.43 1.742 1 98.56 7 HIS B CA 1
ATOM 2154 C C . HIS B 1 7 ? -7.84 11.945 1.855 1 98.56 7 HIS B C 1
ATOM 2156 O O . HIS B 1 7 ? -8.68 12.633 1.273 1 98.56 7 HIS B O 1
ATOM 2162 N N . GLY B 1 8 ? -7.023 12.453 2.67 1 98.44 8 GLY B N 1
ATOM 2163 C CA . GLY B 1 8 ? -6.57 13.836 2.688 1 98.44 8 GLY B CA 1
ATOM 2164 C C . GLY B 1 8 ? -5.16 14.008 2.16 1 98.44 8 GLY B C 1
ATOM 2165 O O . GLY B 1 8 ? -4.188 13.844 2.902 1 98.44 8 GLY B O 1
ATOM 2166 N N . LEU B 1 9 ? -5.102 14.352 0.879 1 98.31 9 LEU B N 1
ATOM 2167 C CA . LEU B 1 9 ? -3.82 14.531 0.207 1 98.31 9 LEU B CA 1
ATOM 2168 C C . LEU B 1 9 ? -2.998 13.242 0.247 1 98.31 9 LEU B C 1
ATOM 2170 O O . LEU B 1 9 ? -1.803 13.273 0.547 1 98.31 9 LEU B O 1
ATOM 2174 N N . GLY B 1 10 ? -3.582 12.109 0.097 1 98 10 GLY B N 1
ATOM 2175 C CA . GLY B 1 10 ? -2.893 10.836 -0.021 1 98 10 GLY B CA 1
ATOM 2176 C C . GLY B 1 10 ? -2.779 10.094 1.297 1 98 10 GLY B C 1
ATOM 2177 O O . GLY B 1 10 ? -2.477 8.898 1.318 1 98 10 GLY B O 1
ATOM 2178 N N . ASN B 1 11 ? -2.846 10.797 2.453 1 97.75 11 ASN B N 1
ATOM 2179 C CA . ASN B 1 11 ? -3.066 10.117 3.725 1 97.75 11 ASN B CA 1
ATOM 2180 C C . ASN B 1 11 ? -4.453 9.477 3.787 1 97.75 11 ASN B C 1
ATOM 2182 O O . ASN B 1 11 ? -5.461 10.188 3.873 1 97.75 11 ASN B O 1
ATOM 2186 N N . ASP B 1 12 ? -4.484 8.133 3.658 1 98.25 12 ASP B N 1
ATOM 2187 C CA . ASP B 1 12 ? -5.762 7.496 3.34 1 98.25 12 ASP B CA 1
ATOM 2188 C C . ASP B 1 12 ? -6.301 6.723 4.539 1 98.25 12 ASP B C 1
ATOM 2190 O O . ASP B 1 12 ? -5.531 6.262 5.383 1 98.25 12 ASP B O 1
ATOM 2194 N N . PHE B 1 13 ? -7.695 6.598 4.535 1 98.75 13 PHE B N 1
ATOM 2195 C CA . PHE B 1 13 ? -8.414 6.078 5.695 1 98.75 13 PHE B CA 1
ATOM 2196 C C . PHE B 1 13 ? -9.594 5.223 5.258 1 98.75 13 PHE B C 1
ATOM 2198 O O . PHE B 1 13 ? -10.195 5.473 4.211 1 98.75 13 PHE B O 1
ATOM 2205 N N . VAL B 1 14 ? -9.844 4.215 6.023 1 98.75 14 VAL B N 1
ATOM 2206 C CA . VAL B 1 14 ? -11.117 3.504 5.984 1 98.75 14 VAL B CA 1
ATOM 2207 C C . VAL B 1 14 ? -12.086 4.121 6.992 1 98.75 14 VAL B C 1
ATOM 2209 O O . VAL B 1 14 ? -11.844 4.074 8.203 1 98.75 14 VAL B O 1
ATOM 2212 N N . ILE B 1 15 ? -13.148 4.707 6.52 1 98.75 15 ILE B N 1
ATOM 2213 C CA . ILE B 1 15 ? -14.094 5.426 7.363 1 98.75 15 ILE B CA 1
ATOM 2214 C C . ILE B 1 15 ? -15.328 4.559 7.613 1 98.75 15 ILE B C 1
ATOM 2216 O O . ILE B 1 15 ? -15.906 4.012 6.672 1 98.75 15 ILE B O 1
ATOM 2220 N N . VAL B 1 16 ? -15.688 4.418 8.836 1 98.69 16 VAL B N 1
ATOM 2221 C CA . VAL B 1 16 ? -16.859 3.668 9.25 1 98.69 16 VAL B CA 1
ATOM 2222 C C . VAL B 1 16 ? -17.844 4.59 9.977 1 98.69 16 VAL B C 1
ATOM 2224 O O . VAL B 1 16 ? -17.453 5.281 10.93 1 98.69 16 VAL B O 1
ATOM 2227 N N . TYR B 1 17 ? -19.047 4.664 9.555 1 98.25 17 TYR B N 1
ATOM 2228 C CA . TYR B 1 17 ? -20.125 5.434 10.164 1 98.25 17 TYR B CA 1
ATOM 2229 C C . TYR B 1 17 ? -21.281 4.523 10.586 1 98.25 17 TYR B C 1
ATOM 2231 O O . TYR B 1 17 ? -21.625 3.582 9.867 1 98.25 17 TYR B O 1
ATOM 2239 N N . GLY B 1 18 ? -21.797 4.805 11.727 1 96.25 18 GLY B N 1
ATOM 2240 C CA . GLY B 1 18 ? -23 4.09 12.156 1 96.25 18 GLY B CA 1
ATOM 2241 C C . GLY B 1 18 ? -22.844 3.42 13.508 1 96.25 18 GLY B C 1
ATOM 2242 O O . GLY B 1 18 ? -23.828 3.061 14.141 1 96.25 18 GLY B O 1
ATOM 2243 N N . GLU B 1 19 ? -21.625 3.225 13.93 1 97.25 19 GLU B N 1
ATOM 2244 C CA . GLU B 1 19 ? -21.391 2.639 15.25 1 97.25 19 GLU B CA 1
ATOM 2245 C C . GLU B 1 19 ? -21.734 3.627 16.359 1 97.25 19 GLU B C 1
ATOM 2247 O O . GLU B 1 19 ? -21.578 4.84 16.188 1 97.25 19 GLU B O 1
ATOM 2252 N N . GLN B 1 20 ? -22.156 3.111 17.5 1 97.44 20 GLN B N 1
ATOM 2253 C CA . GLN B 1 20 ? -22.516 3.965 18.625 1 97.44 20 GLN B CA 1
ATOM 2254 C C . GLN B 1 20 ? -21.312 4.18 19.547 1 97.44 20 GLN B C 1
ATOM 2256 O O . GLN B 1 20 ? -21.266 5.164 20.297 1 97.44 20 GLN B O 1
ATOM 2261 N N . GLU B 1 21 ? -20.453 3.207 19.547 1 97.25 21 GLU B N 1
ATOM 2262 C CA . GLU B 1 21 ? -19.203 3.258 20.297 1 97.25 21 GLU B CA 1
ATOM 2263 C C . GLU B 1 21 ? -18.078 2.555 19.547 1 97.25 21 GLU B C 1
ATOM 2265 O O . GLU B 1 21 ? -18.328 1.832 18.578 1 97.25 21 GLU B O 1
ATOM 2270 N N . LEU B 1 22 ? -16.875 2.828 19.906 1 97.31 22 LEU B N 1
ATOM 2271 C CA . LEU B 1 22 ? -15.734 2.141 19.328 1 97.31 22 LEU B CA 1
ATOM 2272 C C . LEU B 1 22 ? -15.789 0.644 19.625 1 97.31 22 LEU B C 1
ATOM 2274 O O . LEU B 1 22 ? -15.914 0.233 20.781 1 97.31 22 LEU B O 1
ATOM 2278 N N . PRO B 1 23 ? -15.727 -0.174 18.594 1 97.56 23 PRO B N 1
ATOM 2279 C CA . PRO B 1 23 ? -15.742 -1.615 18.859 1 97.56 23 PRO B CA 1
ATOM 2280 C C . PRO B 1 23 ? -14.594 -2.062 19.766 1 97.56 23 PRO B C 1
ATOM 2282 O O . PRO B 1 23 ? -13.492 -1.506 19.688 1 97.56 23 PRO B O 1
ATOM 2285 N N . ALA B 1 24 ? -14.836 -3.076 20.547 1 97.38 24 ALA B N 1
ATOM 2286 C CA . ALA B 1 24 ? -13.836 -3.578 21.484 1 97.38 24 ALA B CA 1
ATOM 2287 C C . ALA B 1 24 ? -12.594 -4.078 20.75 1 97.38 24 ALA B C 1
ATOM 2289 O O . ALA B 1 24 ? -11.484 -4.012 21.281 1 97.38 24 ALA B O 1
ATOM 2290 N N . ASN B 1 25 ? -12.766 -4.559 19.578 1 97.56 25 ASN B N 1
ATOM 2291 C CA . ASN B 1 25 ? -11.648 -5.109 18.812 1 97.56 25 ASN B CA 1
ATOM 2292 C C . ASN B 1 25 ? -11.164 -4.133 17.75 1 97.56 25 ASN B C 1
ATOM 2294 O O . ASN B 1 25 ? -10.672 -4.551 16.688 1 97.56 25 ASN B O 1
ATOM 2298 N N . ALA B 1 26 ? -11.328 -2.857 17.938 1 97.75 26 ALA B N 1
ATOM 2299 C CA . ALA B 1 26 ? -11.008 -1.839 16.938 1 97.75 26 ALA B CA 1
ATOM 2300 C C . ALA B 1 26 ? -9.531 -1.899 16.547 1 97.75 26 ALA B C 1
ATOM 2302 O O . ALA B 1 26 ? -9.188 -1.715 15.375 1 97.75 26 ALA B O 1
ATOM 2303 N N . ALA B 1 27 ? -8.656 -2.1 17.5 1 98 27 ALA B N 1
ATOM 2304 C CA . ALA B 1 27 ? -7.223 -2.18 17.234 1 98 27 ALA B CA 1
ATOM 2305 C C . ALA B 1 27 ? -6.898 -3.342 16.297 1 98 27 ALA B C 1
ATOM 2307 O O . ALA B 1 27 ? -6.191 -3.17 15.305 1 98 27 ALA B O 1
ATOM 2308 N N . GLU B 1 28 ? -7.43 -4.496 16.641 1 98.06 28 GLU B N 1
ATOM 2309 C CA . GLU B 1 28 ? -7.223 -5.684 15.82 1 98.06 28 GLU B CA 1
ATOM 2310 C C . GLU B 1 28 ? -7.805 -5.492 14.422 1 98.06 28 GLU B C 1
ATOM 2312 O O . GLU B 1 28 ? -7.203 -5.91 13.43 1 98.06 28 GLU B O 1
ATOM 2317 N N . LEU B 1 29 ? -8.992 -4.895 14.367 1 97.75 29 LEU B N 1
ATOM 2318 C CA . LEU B 1 29 ? -9.641 -4.629 13.086 1 97.75 29 LEU B CA 1
ATOM 2319 C C . LEU B 1 29 ? -8.789 -3.695 12.227 1 97.75 29 LEU B C 1
ATOM 2321 O O . LEU B 1 29 ? -8.648 -3.908 11.023 1 97.75 29 LEU B O 1
ATOM 2325 N N . ALA B 1 30 ? -8.203 -2.721 12.844 1 98.44 30 ALA B N 1
ATOM 2326 C CA . ALA B 1 30 ? -7.371 -1.771 12.109 1 98.44 30 ALA B CA 1
ATOM 2327 C C . ALA B 1 30 ? -6.164 -2.467 11.492 1 98.44 30 ALA B C 1
ATOM 2329 O O . ALA B 1 30 ? -5.836 -2.232 10.32 1 98.44 30 ALA B O 1
ATOM 2330 N N . ILE B 1 31 ? -5.508 -3.314 12.305 1 98.31 31 ILE B N 1
ATOM 2331 C CA . ILE B 1 31 ? -4.336 -4.039 11.828 1 98.31 31 ILE B CA 1
ATOM 2332 C C . ILE B 1 31 ? -4.715 -4.883 10.609 1 98.31 31 ILE B C 1
ATOM 2334 O O . ILE B 1 31 ? -4.012 -4.879 9.602 1 98.31 31 ILE B O 1
ATOM 2338 N N . ARG B 1 32 ? -5.852 -5.547 10.641 1 97.56 32 ARG B N 1
ATOM 2339 C CA . ARG B 1 32 ? -6.297 -6.43 9.562 1 97.56 32 ARG B CA 1
ATOM 2340 C C . ARG B 1 32 ? -6.75 -5.625 8.352 1 97.56 32 ARG B C 1
ATOM 2342 O O . ARG B 1 32 ? -6.312 -5.891 7.227 1 97.56 32 ARG B O 1
ATOM 2349 N N . VAL B 1 33 ? -7.574 -4.621 8.555 1 98.12 33 VAL B N 1
ATOM 2350 C CA . VAL B 1 33 ? -8.242 -3.883 7.484 1 98.12 33 VAL B CA 1
ATOM 2351 C C . VAL B 1 33 ? -7.234 -2.982 6.773 1 98.12 33 VAL B C 1
ATOM 2353 O O . VAL B 1 33 ? -7.293 -2.824 5.551 1 98.12 33 VAL B O 1
ATOM 2356 N N . CYS B 1 34 ? -6.293 -2.48 7.508 1 98.25 34 CYS B N 1
ATOM 2357 C CA . CYS B 1 34 ? -5.371 -1.513 6.918 1 98.25 34 CYS B CA 1
ATOM 2358 C C . CYS B 1 34 ? -4.215 -2.217 6.219 1 98.25 34 CYS B C 1
ATOM 2360 O O . CYS B 1 34 ? -3.385 -1.569 5.578 1 98.25 34 CYS B O 1
ATOM 2362 N N . ASP B 1 35 ? -4.145 -3.523 6.277 1 97.62 35 ASP B N 1
ATOM 2363 C CA . ASP B 1 35 ? -3.115 -4.262 5.551 1 97.62 35 ASP B CA 1
ATOM 2364 C C . ASP B 1 35 ? -3.311 -4.133 4.039 1 97.62 35 ASP B C 1
ATOM 2366 O O . ASP B 1 35 ? -4.344 -4.539 3.506 1 97.62 35 ASP B O 1
ATOM 2370 N N . ARG B 1 36 ? -2.344 -3.643 3.355 1 96.38 36 ARG B N 1
ATOM 2371 C CA . ARG B 1 36 ? -2.465 -3.311 1.94 1 96.38 36 ARG B CA 1
ATOM 2372 C C . ARG B 1 36 ? -2.535 -4.57 1.086 1 96.38 36 ARG B C 1
ATOM 2374 O O . ARG B 1 36 ? -3.107 -4.555 -0.007 1 96.38 36 ARG B O 1
ATOM 2381 N N . PHE B 1 37 ? -2.107 -5.676 1.57 1 97.44 37 PHE B N 1
ATOM 2382 C CA . PHE B 1 37 ? -2 -6.879 0.754 1 97.44 37 PHE B CA 1
ATOM 2383 C C . PHE B 1 37 ? -3.143 -7.84 1.058 1 97.44 37 PHE B C 1
ATOM 2385 O O . PHE B 1 37 ? -3.658 -8.508 0.156 1 97.44 37 PHE B O 1
ATOM 2392 N N . PHE B 1 38 ? -3.549 -7.895 2.316 1 97.94 38 PHE B N 1
ATOM 2393 C CA . PHE B 1 38 ? -4.535 -8.883 2.744 1 97.94 38 PHE B CA 1
ATOM 2394 C C . PHE B 1 38 ? -5.848 -8.203 3.117 1 97.94 38 PHE B C 1
ATOM 2396 O O . PHE B 1 38 ? -6.871 -8.875 3.279 1 97.94 38 PHE B O 1
ATOM 2403 N N . GLY B 1 39 ? -5.84 -6.852 3.254 1 98 39 GLY B N 1
ATOM 2404 C CA . GLY B 1 39 ? -7.004 -6.062 3.629 1 98 39 GLY B CA 1
ATOM 2405 C C . GLY B 1 39 ? -7.324 -4.961 2.635 1 98 39 GLY B C 1
ATOM 2406 O O . GLY B 1 39 ? -7.07 -5.105 1.437 1 98 39 GLY B O 1
ATOM 2407 N N . VAL B 1 40 ? -7.949 -3.893 3.105 1 98.19 40 VAL B N 1
ATOM 2408 C CA . VAL B 1 40 ? -8.352 -2.756 2.279 1 98.19 40 VAL B CA 1
ATOM 2409 C C . VAL B 1 40 ? -7.121 -1.916 1.934 1 98.19 40 VAL B C 1
ATOM 2411 O O . VAL B 1 40 ? -6.965 -1.476 0.792 1 98.19 40 VAL B O 1
ATOM 2414 N N . GLY B 1 41 ? -6.207 -1.838 2.867 1 97.88 41 GLY B N 1
ATOM 2415 C CA . GLY B 1 41 ? -5.074 -0.934 2.727 1 97.88 41 GLY B CA 1
ATOM 2416 C C . GLY B 1 41 ? -5.414 0.504 3.07 1 97.88 41 GLY B C 1
ATOM 2417 O O . GLY B 1 41 ? -6.203 1.146 2.373 1 97.88 41 GLY B O 1
ATOM 2418 N N . ALA B 1 42 ? -4.828 1.014 4.102 1 98.25 42 ALA B N 1
ATOM 2419 C CA . ALA B 1 42 ? -5.031 2.387 4.559 1 98.25 42 ALA B CA 1
ATOM 2420 C C . ALA B 1 42 ? -4.043 2.746 5.668 1 98.25 42 ALA B C 1
ATOM 2422 O O . ALA B 1 42 ? -3.398 1.865 6.242 1 98.25 42 ALA B O 1
ATOM 2423 N N . ASP B 1 43 ? -3.918 4.008 5.938 1 97.25 43 ASP B N 1
ATOM 2424 C CA . ASP B 1 43 ? -3.072 4.484 7.031 1 97.25 43 ASP B CA 1
ATOM 2425 C C . ASP B 1 43 ? -3.781 4.336 8.375 1 97.25 43 ASP B C 1
ATOM 2427 O O . ASP B 1 43 ? -3.133 4.266 9.422 1 97.25 43 ASP B O 1
ATOM 2431 N N . GLY B 1 44 ? -5.125 4.301 8.281 1 98.06 44 GLY B N 1
ATOM 2432 C CA . GLY B 1 44 ? -5.867 4.164 9.531 1 98.06 44 GLY B CA 1
ATOM 2433 C C . GLY B 1 44 ? -7.332 3.83 9.32 1 98.06 44 GLY B C 1
ATOM 2434 O O . GLY B 1 44 ? -7.859 4 8.219 1 98.06 44 GLY B O 1
ATOM 2435 N N . LEU B 1 45 ? -7.941 3.316 10.352 1 98.62 45 LEU B N 1
ATOM 2436 C CA . LEU B 1 45 ? -9.367 3.043 10.461 1 98.62 45 LEU B CA 1
ATOM 2437 C C . LEU B 1 45 ? -10.055 4.082 11.336 1 98.62 45 LEU B C 1
ATOM 2439 O O . LEU B 1 45 ? -9.711 4.234 12.508 1 98.62 45 LEU B O 1
ATOM 2443 N N . VAL B 1 46 ? -10.992 4.766 10.773 1 98.75 46 VAL B N 1
ATOM 2444 C CA . VAL B 1 46 ? -11.602 5.918 11.43 1 98.75 46 VAL B CA 1
ATOM 2445 C C . VAL B 1 46 ? -13.078 5.633 11.711 1 98.75 46 VAL B C 1
ATOM 2447 O O . VAL B 1 46 ? -13.82 5.223 10.812 1 98.75 46 VAL B O 1
ATOM 2450 N N . TYR B 1 47 ? -13.516 5.863 12.875 1 98.69 47 TYR B N 1
ATOM 2451 C CA . TYR B 1 47 ? -14.922 5.734 13.258 1 98.69 47 TYR B CA 1
ATOM 2452 C C . TYR B 1 47 ? -15.547 7.102 13.508 1 98.69 47 TYR B C 1
ATOM 2454 O O . TYR B 1 47 ? -15 7.91 14.258 1 98.69 47 TYR B O 1
ATOM 2462 N N . ILE B 1 48 ? -16.609 7.41 12.883 1 98.56 48 ILE B N 1
ATOM 2463 C CA . ILE B 1 48 ? -17.469 8.555 13.18 1 98.56 48 ILE B CA 1
ATOM 2464 C C . ILE B 1 48 ? -18.547 8.148 14.18 1 98.56 48 ILE B C 1
ATOM 2466 O O . ILE B 1 48 ? -19.422 7.348 13.859 1 98.56 48 ILE B O 1
ATOM 2470 N N . LEU B 1 49 ? -18.453 8.711 15.328 1 98.5 49 LEU B N 1
ATOM 2471 C CA . LEU B 1 49 ? -19.281 8.289 16.453 1 98.5 49 LEU B CA 1
ATOM 2472 C C . LEU B 1 49 ? -20.125 9.445 16.969 1 98.5 49 LEU B C 1
ATOM 2474 O O . LEU B 1 49 ? -19.812 10.609 16.703 1 98.5 49 LEU B O 1
ATOM 2478 N N . PRO B 1 50 ? -21.188 9.156 17.688 1 97.62 50 PRO B N 1
ATOM 2479 C CA . PRO B 1 50 ? -21.906 10.227 18.375 1 97.62 50 PRO B CA 1
ATOM 2480 C C . PRO B 1 50 ? -21.094 10.883 19.484 1 97.62 50 PRO B C 1
ATOM 2482 O O . PRO B 1 50 ? -20.172 10.258 20.031 1 97.62 50 PRO B O 1
ATOM 2485 N N . SER B 1 51 ? -21.406 12.125 19.719 1 97.06 51 SER B N 1
ATOM 2486 C CA . SER B 1 51 ? -20.75 12.875 20.781 1 97.06 51 SER B CA 1
ATOM 2487 C C . SER B 1 51 ? -21.766 13.617 21.641 1 97.06 51 SER B C 1
ATOM 2489 O O . SER B 1 51 ? -22.797 14.062 21.141 1 97.06 51 SER B O 1
ATOM 2491 N N . GLU B 1 52 ? -21.453 13.766 22.922 1 95.81 52 GLU B N 1
ATOM 2492 C CA . GLU B 1 52 ? -22.266 14.57 23.828 1 95.81 52 GLU B CA 1
ATOM 2493 C C . GLU B 1 52 ? -21.781 16.016 23.859 1 95.81 52 GLU B C 1
ATOM 2495 O O . GLU B 1 52 ? -22.469 16.891 24.375 1 95.81 52 GLU B O 1
ATOM 2500 N N . LYS B 1 53 ? -20.641 16.344 23.297 1 96.44 53 LYS B N 1
ATOM 2501 C CA . LYS B 1 53 ? -20.016 17.641 23.438 1 96.44 53 LYS B CA 1
ATOM 2502 C C . LYS B 1 53 ? -19.875 18.344 22.078 1 96.44 53 LYS B C 1
ATOM 2504 O O . LYS B 1 53 ? -19.703 19.562 22.016 1 96.44 53 LYS B O 1
ATOM 2509 N N . ALA B 1 54 ? -19.891 17.578 21 1 97.12 54 ALA B N 1
ATOM 2510 C CA . ALA B 1 54 ? -19.703 18.062 19.625 1 97.12 54 ALA B CA 1
ATOM 2511 C C . ALA B 1 54 ? -20.75 17.453 18.688 1 97.12 54 ALA B C 1
ATOM 2513 O O . ALA B 1 54 ? -21.562 16.641 19.109 1 97.12 54 ALA B O 1
ATOM 2514 N N . ASP B 1 55 ? -20.719 17.891 17.422 1 97.38 55 ASP B N 1
ATOM 2515 C CA . ASP B 1 55 ? -21.625 17.297 16.453 1 97.38 55 ASP B CA 1
ATOM 2516 C C . ASP B 1 55 ? -21.328 15.812 16.25 1 97.38 55 ASP B C 1
ATOM 2518 O O . ASP B 1 55 ? -22.25 15.008 16.094 1 97.38 55 ASP B O 1
ATOM 2522 N N . PHE B 1 56 ? -20.016 15.492 16.203 1 97.94 56 PHE B N 1
ATOM 2523 C CA . PHE B 1 56 ? -19.562 14.117 16.062 1 97.94 56 PHE B CA 1
ATOM 2524 C C . PHE B 1 56 ? -18.297 13.875 16.891 1 97.94 56 PHE B C 1
ATOM 2526 O O . PHE B 1 56 ? -17.656 14.82 17.344 1 97.94 56 PHE B O 1
ATOM 2533 N N . LYS B 1 57 ? -18.047 12.656 17.062 1 97.88 57 LYS B N 1
ATOM 2534 C CA . LYS B 1 57 ? -16.766 12.195 17.625 1 97.88 57 LYS B CA 1
ATOM 2535 C C . LYS B 1 57 ? -16.016 11.336 16.609 1 97.88 57 LYS B C 1
ATOM 2537 O O . LYS B 1 57 ? -16.609 10.5 15.93 1 97.88 57 LYS B O 1
ATOM 2542 N N . MET B 1 58 ? -14.719 11.609 16.531 1 98 58 MET B N 1
ATOM 2543 C CA . MET B 1 58 ? -13.859 10.836 15.641 1 98 58 MET B CA 1
ATOM 2544 C C . MET B 1 58 ? -12.836 10.031 16.438 1 98 58 MET B C 1
ATOM 2546 O O . MET B 1 58 ? -12.133 10.586 17.281 1 98 58 MET B O 1
ATOM 2550 N N . ARG B 1 59 ? -12.805 8.789 16.219 1 98.12 59 ARG B N 1
ATOM 2551 C CA . ARG B 1 59 ? -11.766 7.91 16.75 1 98.12 59 ARG B CA 1
ATOM 2552 C C . ARG B 1 59 ? -10.961 7.266 15.633 1 98.12 59 ARG B C 1
ATOM 2554 O O . ARG B 1 59 ? -11.531 6.781 14.656 1 98.12 59 ARG B O 1
ATOM 2561 N N . ILE B 1 60 ? -9.648 7.324 15.766 1 97.31 60 ILE B N 1
ATOM 2562 C CA . ILE B 1 60 ? -8.781 6.84 14.695 1 97.31 60 ILE B CA 1
ATOM 2563 C C . ILE B 1 60 ? -7.871 5.734 15.227 1 97.31 60 ILE B C 1
ATOM 2565 O O . ILE B 1 60 ? -7.121 5.949 16.188 1 97.31 60 ILE B O 1
ATOM 2569 N N . MET B 1 61 ? -7.934 4.605 14.648 1 97.94 61 MET B N 1
ATOM 2570 C CA . MET B 1 61 ? -6.965 3.537 14.883 1 97.94 61 MET B CA 1
ATOM 2571 C C . MET B 1 61 ? -5.941 3.48 13.75 1 97.94 61 MET B C 1
ATOM 2573 O O . MET B 1 61 ? -6.305 3.285 12.586 1 97.94 61 MET B O 1
ATOM 2577 N N . ASN B 1 62 ? -4.656 3.645 14.102 1 96.56 62 ASN B N 1
ATOM 2578 C CA . ASN B 1 62 ? -3.592 3.537 13.109 1 96.56 62 ASN B CA 1
ATOM 2579 C C . ASN B 1 62 ? -3.471 2.115 12.57 1 96.56 62 ASN B C 1
ATOM 2581 O O . ASN B 1 62 ? -4.004 1.175 13.156 1 96.56 62 ASN B O 1
ATOM 2585 N N . SER B 1 63 ? -2.723 1.984 11.5 1 97.44 63 SER B N 1
ATOM 2586 C CA . SER B 1 63 ? -2.566 0.69 10.844 1 97.44 63 SER B CA 1
ATOM 2587 C C . SER B 1 63 ? -1.832 -0.3 11.742 1 97.44 63 SER B C 1
ATOM 2589 O O . SER B 1 63 ? -1.876 -1.51 11.508 1 97.44 63 SER B O 1
ATOM 2591 N N . ASP B 1 64 ? -1.189 0.188 12.82 1 96.69 64 ASP B N 1
ATOM 2592 C CA . ASP B 1 64 ? -0.489 -0.707 13.734 1 96.69 64 ASP B CA 1
ATOM 2593 C C . ASP B 1 64 ? -1.353 -1.031 14.953 1 96.69 64 ASP B C 1
ATOM 2595 O O . ASP B 1 64 ? -0.891 -1.684 15.891 1 96.69 64 ASP B O 1
ATOM 2599 N N . GLY B 1 65 ? -2.506 -0.518 14.93 1 97.38 65 GLY B N 1
ATOM 2600 C CA . GLY B 1 65 ? -3.449 -0.833 15.984 1 97.38 65 GLY B CA 1
ATOM 2601 C C . GLY B 1 65 ? -3.477 0.208 17.094 1 97.38 65 GLY B C 1
ATOM 2602 O O . GLY B 1 65 ? -4.383 0.21 17.922 1 97.38 65 GLY B O 1
ATOM 2603 N N . SER B 1 66 ? -2.506 1.107 17.109 1 96.06 66 SER B N 1
ATOM 2604 C CA . SER B 1 66 ? -2.512 2.166 18.109 1 96.06 66 SER B CA 1
ATOM 2605 C C . SER B 1 66 ? -3.574 3.215 17.812 1 96.06 66 SER B C 1
ATOM 2607 O O . SER B 1 66 ? -3.967 3.389 16.656 1 96.06 66 SER B O 1
ATOM 2609 N N . GLU B 1 67 ? -4.059 3.852 18.797 1 95.81 67 GLU B N 1
ATOM 2610 C CA . GLU B 1 67 ? -5.055 4.898 18.609 1 95.81 67 GLU B CA 1
ATOM 2611 C C . GLU B 1 67 ? -4.398 6.273 18.5 1 95.81 67 GLU B C 1
ATOM 2613 O O . GLU B 1 67 ? -3.543 6.617 19.328 1 95.81 67 GLU B O 1
ATOM 2618 N N . ALA B 1 68 ? -4.738 6.961 17.516 1 91.94 68 ALA B N 1
ATOM 2619 C CA . ALA B 1 68 ? -4.215 8.312 17.344 1 91.94 68 ALA B CA 1
ATOM 2620 C C . ALA B 1 68 ? -5.004 9.32 18.188 1 91.94 68 ALA B C 1
ATOM 2622 O O . ALA B 1 68 ? -6.223 9.203 18.312 1 91.94 68 ALA B O 1
ATOM 2623 N N . GLU B 1 69 ? -4.348 10.312 18.672 1 89.12 69 GLU B N 1
ATOM 2624 C CA . GLU B 1 69 ? -5.004 11.359 19.453 1 89.12 69 GLU B CA 1
ATOM 2625 C C . GLU B 1 69 ? -5.703 12.367 18.547 1 89.12 69 GLU B C 1
ATOM 2627 O O . GLU B 1 69 ? -6.742 12.922 18.906 1 89.12 69 GLU B O 1
ATOM 2632 N N . GLN B 1 70 ? -5.117 12.633 17.5 1 86.06 70 GLN B N 1
ATOM 2633 C CA . GLN B 1 70 ? -5.629 13.562 16.484 1 86.06 70 GLN B CA 1
ATOM 2634 C C . GLN B 1 70 ? -4.973 13.32 15.133 1 86.06 70 GLN B C 1
ATOM 2636 O O . GLN B 1 70 ? -3.896 12.727 15.055 1 86.06 70 GLN B O 1
ATOM 2641 N N . CYS B 1 71 ? -5.641 13.789 14.109 1 92 71 CYS B N 1
ATOM 2642 C CA . CYS B 1 71 ? -5.121 13.719 12.75 1 92 71 CYS B CA 1
ATOM 2643 C C . CYS B 1 71 ? -5.805 14.742 11.844 1 92 71 CYS B C 1
ATOM 2645 O O . CYS B 1 71 ? -6.973 14.578 11.492 1 92 71 CYS B O 1
ATOM 2647 N N . GLY B 1 72 ? -5.059 15.727 11.422 1 94.25 72 GLY B N 1
ATOM 2648 C CA . GLY B 1 72 ? -5.609 16.797 10.602 1 94.25 72 GLY B CA 1
ATOM 2649 C C . GLY B 1 72 ? -6.133 16.312 9.266 1 94.25 72 GLY B C 1
ATOM 2650 O O . GLY B 1 72 ? -7.086 16.875 8.719 1 94.25 72 GLY B O 1
ATOM 2651 N N . ASN B 1 73 ? -5.555 15.312 8.703 1 96.81 73 ASN B N 1
ATOM 2652 C CA . ASN B 1 73 ? -6.004 14.75 7.434 1 96.81 73 ASN B CA 1
ATOM 2653 C C . ASN B 1 73 ? -7.297 13.961 7.598 1 96.81 73 ASN B C 1
ATOM 2655 O O . ASN B 1 73 ? -8.219 14.102 6.793 1 96.81 73 ASN B O 1
ATOM 2659 N N . ALA B 1 74 ? -7.383 13.211 8.68 1 97.56 74 ALA B N 1
ATOM 2660 C CA . ALA B 1 74 ? -8.562 12.391 8.922 1 97.56 74 ALA B CA 1
ATOM 2661 C C . ALA B 1 74 ? -9.781 13.258 9.219 1 97.56 74 ALA B C 1
ATOM 2663 O O . ALA B 1 74 ? -10.891 12.961 8.773 1 97.56 74 ALA B O 1
ATOM 2664 N N . ILE B 1 75 ? -9.547 14.297 10 1 97.56 75 ILE B N 1
ATOM 2665 C CA . ILE B 1 75 ? -10.688 15.109 10.414 1 97.56 75 ILE B CA 1
ATOM 2666 C C . ILE B 1 75 ? -11.289 15.805 9.203 1 97.56 75 ILE B C 1
ATOM 2668 O O . ILE B 1 75 ? -12.508 16.016 9.141 1 97.56 75 ILE B O 1
ATOM 2672 N N . ARG B 1 76 ? -10.484 16.141 8.227 1 98.44 76 ARG B N 1
ATOM 2673 C CA . ARG B 1 76 ? -11.023 16.719 7 1 98.44 76 ARG B CA 1
ATOM 2674 C C . ARG B 1 76 ? -11.852 15.695 6.23 1 98.44 76 ARG B C 1
ATOM 2676 O O . ARG B 1 76 ? -12.883 16.031 5.648 1 98.44 76 ARG B O 1
ATOM 2683 N N . CYS B 1 77 ? -11.43 14.445 6.18 1 98.62 77 CYS B N 1
ATOM 2684 C CA . CYS B 1 77 ? -12.211 13.375 5.566 1 98.62 77 CYS B CA 1
ATOM 2685 C C . CYS B 1 77 ? -13.555 13.219 6.262 1 98.62 77 CYS B C 1
ATOM 2687 O O . CYS B 1 77 ? -14.602 13.141 5.605 1 98.62 77 CYS B O 1
ATOM 2689 N N . VAL B 1 78 ? -13.523 13.211 7.609 1 98.5 78 VAL B N 1
ATOM 2690 C CA . VAL B 1 78 ? -14.742 13.031 8.391 1 98.5 78 VAL B CA 1
ATOM 2691 C C . VAL B 1 78 ? -15.695 14.195 8.141 1 98.5 78 VAL B C 1
ATOM 2693 O O . VAL B 1 78 ? -16.891 13.984 7.941 1 98.5 78 VAL B O 1
ATOM 2696 N N . ALA B 1 79 ? -15.148 15.391 8.125 1 98.25 79 ALA B N 1
ATOM 2697 C CA . ALA B 1 79 ? -15.969 16.562 7.863 1 98.25 79 ALA B CA 1
ATOM 2698 C C . ALA B 1 79 ? -16.656 16.469 6.5 1 98.25 79 ALA B C 1
ATOM 2700 O O . ALA B 1 79 ? -17.859 16.719 6.379 1 98.25 79 ALA B O 1
ATOM 2701 N N . LYS B 1 80 ? -15.891 16.172 5.52 1 98.19 80 LYS B N 1
ATOM 2702 C CA . LYS B 1 80 ? -16.469 16.016 4.184 1 98.19 80 LYS B CA 1
ATOM 2703 C C . LYS B 1 80 ? -17.516 14.922 4.164 1 98.19 80 LYS B C 1
ATOM 2705 O O . LYS B 1 80 ? -18.578 15.078 3.547 1 98.19 80 LYS B O 1
ATOM 2710 N N . TYR B 1 81 ? -17.219 13.828 4.809 1 98.5 81 TYR B N 1
ATOM 2711 C CA . TYR B 1 81 ? -18.141 12.695 4.852 1 98.5 81 TYR B CA 1
ATOM 2712 C C . TYR B 1 81 ? -19.5 13.125 5.402 1 98.5 81 TYR B C 1
ATOM 2714 O O . TYR B 1 81 ? -20.531 12.891 4.77 1 98.5 81 TYR B O 1
ATOM 2722 N N . VAL B 1 82 ? -19.484 13.727 6.59 1 98.06 82 VAL B N 1
ATOM 2723 C CA . VAL B 1 82 ? -20.75 14.016 7.27 1 98.06 82 VAL B CA 1
ATOM 2724 C C . VAL B 1 82 ? -21.5 15.109 6.52 1 98.06 82 VAL B C 1
ATOM 2726 O O . VAL B 1 82 ? -22.734 15.094 6.453 1 98.06 82 VAL B O 1
ATOM 2729 N N . TYR B 1 83 ? -20.75 16.047 5.934 1 97.81 83 TYR B N 1
ATOM 2730 C CA . TYR B 1 83 ? -21.391 17.109 5.164 1 97.81 83 TYR B CA 1
ATOM 2731 C C . TYR B 1 83 ? -22.031 16.547 3.895 1 97.81 83 TYR B C 1
ATOM 2733 O O . TYR B 1 83 ? -23.203 16.797 3.633 1 97.81 83 TYR B O 1
ATOM 2741 N N . ASP B 1 84 ? -21.266 15.812 3.115 1 97.12 84 ASP B N 1
ATOM 2742 C CA . ASP B 1 84 ? -21.719 15.336 1.809 1 97.12 84 ASP B CA 1
ATOM 2743 C C . ASP B 1 84 ? -22.859 14.32 1.952 1 97.12 84 ASP B C 1
ATOM 2745 O O . ASP B 1 84 ? -23.688 14.18 1.05 1 97.12 84 ASP B O 1
ATOM 2749 N N . HIS B 1 85 ? -22.906 13.633 3.053 1 96.88 85 HIS B N 1
ATOM 2750 C CA . HIS B 1 85 ? -23.984 12.688 3.305 1 96.88 85 HIS B CA 1
ATOM 2751 C C . HIS B 1 85 ? -25.172 13.359 4.008 1 96.88 85 HIS B C 1
ATOM 2753 O O . HIS B 1 85 ? -26.109 12.688 4.445 1 96.88 85 HIS B O 1
ATOM 2759 N N . LYS B 1 86 ? -25.094 14.664 4.281 1 96.62 86 LYS B N 1
ATOM 2760 C CA . LYS B 1 86 ? -26.156 15.484 4.848 1 96.62 86 LYS B CA 1
ATOM 2761 C C . LYS B 1 86 ? -26.469 15.062 6.277 1 96.62 86 LYS B C 1
ATOM 2763 O O . LYS B 1 86 ? -27.625 15.078 6.691 1 96.62 86 LYS B O 1
ATOM 2768 N N . LEU B 1 87 ? -25.453 14.586 6.93 1 96.12 87 LEU B N 1
ATOM 2769 C CA . LEU B 1 87 ? -25.594 14.234 8.336 1 96.12 87 LEU B CA 1
ATOM 2770 C C . LEU B 1 87 ? -25.469 15.469 9.219 1 96.12 87 LEU B C 1
ATOM 2772 O O . LEU B 1 87 ? -25.859 15.445 10.391 1 96.12 87 LEU B O 1
ATOM 2776 N N . ALA B 1 88 ? -24.797 16.438 8.719 1 88.69 88 ALA B N 1
ATOM 2777 C CA . ALA B 1 88 ? -24.703 17.75 9.336 1 88.69 88 ALA B CA 1
ATOM 2778 C C . ALA B 1 88 ? -25.141 18.844 8.359 1 88.69 88 ALA B C 1
ATOM 2780 O O . ALA B 1 88 ? -25.016 18.688 7.145 1 88.69 88 ALA B O 1
ATOM 2781 N N . GLU B 1 89 ? -25.75 19.812 8.969 1 85.62 89 GLU B N 1
ATOM 2782 C CA . GLU B 1 89 ? -26.188 20.938 8.141 1 85.62 89 GLU B CA 1
ATOM 2783 C C . GLU B 1 89 ? -25.312 22.156 8.344 1 85.62 89 GLU B C 1
ATOM 2785 O O . GLU B 1 89 ? -24.781 22.375 9.438 1 85.62 89 GLU B O 1
ATOM 2790 N N . GLY B 1 90 ? -25.156 22.891 7.262 1 87.12 90 GLY B N 1
ATOM 2791 C CA . GLY B 1 90 ? -24.422 24.156 7.344 1 87.12 90 GLY B CA 1
ATOM 2792 C C . GLY B 1 90 ? -22.938 23.984 7.109 1 87.12 90 GLY B C 1
ATOM 2793 O O . GLY B 1 90 ? -22.469 22.891 6.797 1 87.12 90 GLY B O 1
ATOM 2794 N N . GLU B 1 91 ? -22.188 25.125 7.211 1 92.62 91 GLU B N 1
ATOM 2795 C CA . GLU B 1 91 ? -20.766 25.156 6.898 1 92.62 91 GLU B CA 1
ATOM 2796 C C . GLU B 1 91 ? -19.922 25.109 8.164 1 92.62 91 GLU B C 1
ATOM 2798 O O . GLU B 1 91 ? -18.688 25.047 8.102 1 92.62 91 GLU B O 1
ATOM 2803 N N . SER B 1 92 ? -20.562 25.125 9.297 1 96 92 SER B N 1
ATOM 2804 C CA . SER B 1 92 ? -19.875 25.016 10.578 1 96 92 SER B CA 1
ATOM 2805 C C . SER B 1 92 ? -20.125 23.656 11.219 1 96 92 SER B C 1
ATOM 2807 O O . SER B 1 92 ? -21.25 23.172 11.234 1 96 92 SER B O 1
ATOM 2809 N N . LEU B 1 93 ? -19.047 23 11.688 1 96.5 93 LEU B N 1
ATOM 2810 C CA . LEU B 1 93 ? -19.078 21.656 12.266 1 96.5 93 LEU B CA 1
ATOM 2811 C C . LEU B 1 93 ? -18.094 21.547 13.43 1 96.5 93 LEU B C 1
ATOM 2813 O O . LEU B 1 93 ? -17.062 22.219 13.445 1 96.5 93 LEU B O 1
ATOM 2817 N N . THR B 1 94 ? -18.484 20.812 14.461 1 96.81 94 THR B N 1
ATOM 2818 C CA . THR B 1 94 ? -17.562 20.5 15.539 1 96.81 94 THR B CA 1
ATOM 2819 C C . THR B 1 94 ? -17.328 19 15.625 1 96.81 94 THR B C 1
ATOM 2821 O O . THR B 1 94 ? -18.266 18.203 15.539 1 96.81 94 THR B O 1
ATOM 2824 N N . ILE B 1 95 ? -16.094 18.609 15.742 1 96.75 95 ILE B N 1
ATOM 2825 C CA . ILE B 1 95 ? -15.742 17.203 15.906 1 96.75 95 ILE B CA 1
ATOM 2826 C C . ILE B 1 95 ? -14.82 17.047 17.109 1 96.75 95 ILE B C 1
ATOM 2828 O O . ILE B 1 95 ? -13.836 17.766 17.25 1 96.75 95 ILE B O 1
ATOM 2832 N N . GLU B 1 96 ? -15.18 16.172 17.953 1 96.38 96 GLU B N 1
ATOM 2833 C CA . GLU B 1 96 ? -14.336 15.875 19.125 1 96.38 96 GLU B CA 1
ATOM 2834 C C . GLU B 1 96 ? -13.391 14.711 18.844 1 96.38 96 GLU B C 1
ATOM 2836 O O . GLU B 1 96 ? -13.773 13.734 18.188 1 96.38 96 GLU B O 1
ATOM 2841 N N . THR B 1 97 ? -12.172 14.836 19.203 1 93.5 97 THR B N 1
ATOM 2842 C CA . THR B 1 97 ? -11.164 13.789 19.172 1 93.5 97 THR B CA 1
ATOM 2843 C C . THR B 1 97 ? -10.57 13.57 20.562 1 93.5 97 THR B C 1
ATOM 2845 O O . THR B 1 97 ? -10.742 14.398 21.453 1 93.5 97 THR B O 1
ATOM 2848 N N . ILE B 1 98 ? -9.906 12.461 20.828 1 88 98 ILE B N 1
ATOM 2849 C CA . ILE B 1 98 ? -9.375 12.109 22.141 1 88 98 ILE B CA 1
ATOM 2850 C C . ILE B 1 98 ? -8.266 13.086 22.531 1 88 98 ILE B C 1
ATOM 2852 O O . ILE B 1 98 ? -8.219 13.57 23.656 1 88 98 ILE B O 1
ATOM 2856 N N . GLY B 1 99 ? -7.469 13.43 21.703 1 82.88 99 GLY B N 1
ATOM 2857 C CA . GLY B 1 99 ? -6.297 14.227 22.031 1 82.88 99 GLY B CA 1
ATOM 2858 C C . GLY B 1 99 ? -6.555 15.719 21.984 1 82.88 99 GLY B C 1
ATOM 2859 O O . GLY B 1 99 ? -6.059 16.453 22.844 1 82.88 99 GLY B O 1
ATOM 2860 N N . ALA B 1 100 ? -7.324 16.203 21.109 1 81.62 100 ALA B N 1
ATOM 2861 C CA . ALA B 1 100 ? -7.473 17.641 20.859 1 81.62 100 ALA B CA 1
ATOM 2862 C C . ALA B 1 100 ? -8.781 18.156 21.453 1 81.62 100 ALA B C 1
ATOM 2864 O O . ALA B 1 100 ? -9 19.375 21.516 1 81.62 100 ALA B O 1
ATOM 2865 N N . GLY B 1 101 ? -9.688 17.234 21.969 1 90.88 101 GLY B N 1
ATOM 2866 C CA . GLY B 1 101 ? -11 17.688 22.406 1 90.88 101 GLY B CA 1
ATOM 2867 C C . GLY B 1 101 ? -11.883 18.141 21.25 1 90.88 101 GLY B C 1
ATOM 2868 O O . GLY B 1 101 ? -11.859 17.547 20.172 1 90.88 101 GLY B O 1
ATOM 2869 N N . VAL B 1 102 ? -12.75 19.125 21.516 1 94.56 102 VAL B N 1
ATOM 2870 C CA . VAL B 1 102 ? -13.68 19.609 20.516 1 94.56 102 VAL B CA 1
ATOM 2871 C C . VAL B 1 102 ? -12.969 20.594 19.578 1 94.56 102 VAL B C 1
ATOM 2873 O O . VAL B 1 102 ? -12.422 21.609 20.031 1 94.56 102 VAL B O 1
ATOM 2876 N N . GLN B 1 103 ? -12.977 20.328 18.312 1 92.62 103 GLN B N 1
ATOM 2877 C CA . GLN B 1 103 ? -12.352 21.172 17.297 1 92.62 103 GLN B CA 1
ATOM 2878 C C . GLN B 1 103 ? -13.398 21.781 16.359 1 92.62 103 GLN B C 1
ATOM 2880 O O . GLN B 1 103 ? -14.195 21.062 15.766 1 92.62 103 GLN B O 1
ATOM 2885 N N . PRO B 1 104 ? -13.414 23.078 16.281 1 95.06 104 PRO B N 1
ATOM 2886 C CA . PRO B 1 104 ? -14.281 23.719 15.297 1 95.06 104 PRO B CA 1
ATOM 2887 C C . PRO B 1 104 ? -13.742 23.609 13.875 1 95.06 104 PRO B C 1
ATOM 2889 O O . PRO B 1 104 ? -12.531 23.703 13.664 1 95.06 104 PRO B O 1
ATOM 2892 N N . LEU B 1 105 ? -14.664 23.344 12.945 1 97.12 105 LEU B N 1
ATOM 2893 C CA . LEU B 1 105 ? -14.336 23.25 11.523 1 97.12 105 LEU B CA 1
ATOM 2894 C C . LEU B 1 105 ? -15.258 24.125 10.695 1 97.12 105 LEU B C 1
ATOM 2896 O O . LEU B 1 105 ? -16.406 24.344 11.062 1 97.12 105 LEU B O 1
ATOM 2900 N N . THR B 1 106 ? -14.727 24.656 9.633 1 98.06 106 THR B N 1
ATOM 2901 C CA . THR B 1 106 ? -15.523 25.344 8.625 1 98.06 106 THR B CA 1
ATOM 2902 C C . THR B 1 106 ? -15.383 24.672 7.262 1 98.06 106 THR B C 1
ATOM 2904 O O . THR B 1 106 ? -14.266 24.422 6.805 1 98.06 106 THR B O 1
ATOM 2907 N N . ILE B 1 107 ? -16.484 24.406 6.637 1 98.06 107 ILE B N 1
ATOM 2908 C CA . ILE B 1 107 ? -16.516 23.734 5.348 1 98.06 107 ILE B CA 1
ATOM 2909 C C . ILE B 1 107 ? -16.812 24.734 4.238 1 98.06 107 ILE B C 1
ATOM 2911 O O . ILE B 1 107 ? -17.734 25.547 4.359 1 98.06 107 ILE B O 1
ATOM 2915 N N . ARG B 1 108 ? -16.016 24.734 3.277 1 97.81 108 ARG B N 1
ATOM 2916 C CA . ARG B 1 108 ? -16.328 25.422 2.033 1 97.81 108 ARG B CA 1
ATOM 2917 C C . ARG B 1 108 ? -16.891 24.453 0.998 1 97.81 108 ARG B C 1
ATOM 2919 O O . ARG B 1 108 ? -16.219 23.516 0.592 1 97.81 108 ARG B O 1
ATOM 2926 N N . ALA B 1 109 ? -18.125 24.734 0.604 1 96.5 109 ALA B N 1
ATOM 2927 C CA . ALA B 1 109 ? -18.797 23.828 -0.313 1 96.5 109 ALA B CA 1
ATOM 2928 C C . ALA B 1 109 ? -19.078 24.5 -1.652 1 96.5 109 ALA B C 1
ATOM 2930 O O . ALA B 1 109 ? -19.156 25.734 -1.729 1 96.5 109 ALA B O 1
ATOM 2931 N N . GLU B 1 110 ? -19.062 23.75 -2.668 1 95.25 110 GLU B N 1
ATOM 2932 C CA . GLU B 1 110 ? -19.5 24.109 -4.012 1 95.25 110 GLU B CA 1
ATOM 2933 C C . GLU B 1 110 ? -20.547 23.125 -4.535 1 95.25 110 GLU B C 1
ATOM 2935 O O . GLU B 1 110 ? -20.297 21.922 -4.57 1 95.25 110 GLU B O 1
ATOM 2940 N N . ASN B 1 111 ? -21.719 23.578 -4.902 1 94.44 111 ASN B N 1
ATOM 2941 C CA . ASN B 1 111 ? -22.812 22.75 -5.422 1 94.44 111 ASN B CA 1
ATOM 2942 C C . ASN B 1 111 ? -23.188 21.641 -4.453 1 94.44 111 ASN B C 1
ATOM 2944 O O . ASN B 1 111 ? -23.375 20.484 -4.859 1 94.44 111 ASN B O 1
ATOM 2948 N N . GLY B 1 112 ? -23.141 21.969 -3.182 1 92.62 112 GLY B N 1
ATOM 2949 C CA . GLY B 1 112 ? -23.609 21.047 -2.168 1 92.62 112 GLY B CA 1
ATOM 2950 C C . GLY B 1 112 ? -22.578 19.984 -1.81 1 92.62 112 GLY B C 1
ATOM 2951 O O . GLY B 1 112 ? -22.891 19.031 -1.09 1 92.62 112 GLY B O 1
ATOM 2952 N N . VAL B 1 113 ? -21.344 20.172 -2.285 1 95.81 113 VAL B N 1
ATOM 2953 C CA . VAL B 1 113 ? -20.266 19.234 -2.023 1 95.81 113 VAL B CA 1
ATOM 2954 C C . VAL B 1 113 ? -19.109 19.938 -1.327 1 95.81 113 VAL B C 1
ATOM 2956 O O . VAL B 1 113 ? -18.672 21.016 -1.764 1 95.81 113 VAL B O 1
ATOM 2959 N N . ALA B 1 114 ? -18.688 19.406 -0.231 1 97.69 114 ALA B N 1
ATOM 2960 C CA . ALA B 1 114 ? -17.562 19.984 0.486 1 97.69 114 ALA B CA 1
ATOM 2961 C C . ALA B 1 114 ? -16.297 19.984 -0.373 1 97.69 114 ALA B C 1
ATOM 2963 O O . ALA B 1 114 ? -15.867 18.922 -0.851 1 97.69 114 ALA B O 1
ATOM 2964 N N . ARG B 1 115 ? -15.719 21.125 -0.532 1 97.88 115 ARG B N 1
ATOM 2965 C CA . ARG B 1 115 ? -14.508 21.234 -1.334 1 97.88 115 ARG B CA 1
ATOM 2966 C C . ARG B 1 115 ? -13.273 21.328 -0.446 1 97.88 115 ARG B C 1
ATOM 2968 O O . ARG B 1 115 ? -12.258 20.688 -0.718 1 97.88 115 ARG B O 1
ATOM 2975 N N . THR B 1 116 ? -13.312 22.141 0.539 1 98.62 116 THR B N 1
ATOM 2976 C CA . THR B 1 116 ? -12.227 22.266 1.501 1 98.62 116 THR B CA 1
ATOM 2977 C C . THR B 1 116 ? -12.766 22.375 2.922 1 98.62 116 THR B C 1
ATOM 2979 O O . THR B 1 116 ? -13.938 22.719 3.119 1 98.62 116 THR B O 1
ATOM 2982 N N . VAL B 1 117 ? -11.961 22.016 3.834 1 98.62 117 VAL B N 1
ATOM 2983 C CA . VAL B 1 117 ? -12.273 22.094 5.258 1 98.62 117 VAL B CA 1
ATOM 2984 C C . VAL B 1 117 ? -11.18 22.891 5.977 1 98.62 117 VAL B C 1
ATOM 2986 O O . VAL B 1 117 ? -9.992 22.625 5.793 1 98.62 117 VAL B O 1
ATOM 2989 N N . ARG B 1 118 ? -11.562 23.844 6.695 1 98.56 118 ARG B N 1
ATOM 2990 C CA . ARG B 1 118 ? -10.68 24.625 7.555 1 98.56 118 ARG B CA 1
ATOM 2991 C C . ARG B 1 118 ? -10.719 24.109 8.992 1 98.56 118 ARG B C 1
ATOM 2993 O O . ARG B 1 118 ? -11.789 24.016 9.594 1 98.56 118 ARG B O 1
ATOM 3000 N N . VAL B 1 119 ? -9.602 23.797 9.516 1 97.12 119 VAL B N 1
ATOM 3001 C CA . VAL B 1 119 ? -9.469 23.203 10.844 1 97.12 119 VAL B CA 1
ATOM 3002 C C . VAL B 1 119 ? -8.672 24.125 11.75 1 97.12 119 VAL B C 1
ATOM 3004 O O . VAL B 1 119 ? -7.645 24.672 11.352 1 97.12 119 VAL B O 1
ATOM 3007 N N . ASP B 1 120 ? -9.141 24.375 12.938 1 95.94 120 ASP B N 1
ATOM 3008 C CA . ASP B 1 120 ? -8.367 25.062 13.969 1 95.94 120 ASP B CA 1
ATOM 3009 C C . ASP B 1 120 ? -7.352 24.125 14.609 1 95.94 120 ASP B C 1
ATOM 3011 O O . ASP B 1 120 ? -7.723 23.234 15.375 1 95.94 120 ASP B O 1
ATOM 3015 N N . MET B 1 121 ? -6.078 24.359 14.406 1 94.75 121 MET B N 1
ATOM 3016 C CA . MET B 1 121 ? -5.016 23.453 14.852 1 94.75 121 MET B CA 1
ATOM 3017 C C . MET B 1 121 ? -4.43 23.922 16.172 1 94.75 121 MET B C 1
ATOM 3019 O O . MET B 1 121 ? -3.492 23.312 16.688 1 94.75 121 MET B O 1
ATOM 3023 N N . GLY B 1 122 ? -5 25 16.703 1 93.81 122 GLY B N 1
ATOM 3024 C CA . GLY B 1 122 ? -4.539 25.516 17.984 1 93.81 122 GLY B CA 1
ATOM 3025 C C . GLY B 1 122 ? -3.316 26.406 17.859 1 93.81 122 GLY B C 1
ATOM 3026 O O . GLY B 1 122 ? -2.924 26.781 16.75 1 93.81 122 GLY B O 1
ATOM 3027 N N . ALA B 1 123 ? -2.771 26.797 19.031 1 96.75 123 ALA B N 1
ATOM 3028 C CA . ALA B 1 123 ? -1.597 27.656 19.078 1 96.75 123 ALA B CA 1
ATOM 3029 C C . ALA B 1 123 ? -0.311 26.859 18.938 1 96.75 123 ALA B C 1
ATOM 3031 O O . ALA B 1 123 ? -0.211 25.734 19.469 1 96.75 123 ALA B O 1
ATOM 3032 N N . PRO B 1 124 ? 0.651 27.375 18.266 1 97.88 124 PRO B N 1
ATOM 3033 C CA . PRO B 1 124 ? 1.944 26.688 18.234 1 97.88 124 PRO B CA 1
ATOM 3034 C C . PRO B 1 124 ? 2.691 26.797 19.562 1 97.88 124 PRO B C 1
ATOM 3036 O O . PRO B 1 124 ? 2.49 27.766 20.312 1 97.88 124 PRO B O 1
ATOM 3039 N N . ILE B 1 125 ? 3.439 25.812 19.828 1 96.94 125 ILE B N 1
ATOM 3040 C CA . ILE B 1 125 ? 4.352 25.828 20.969 1 96.94 125 ILE B CA 1
ATOM 3041 C C . ILE B 1 125 ? 5.766 26.141 20.5 1 96.94 125 ILE B C 1
ATOM 3043 O O . ILE B 1 125 ? 6.301 25.469 19.609 1 96.94 125 ILE B O 1
ATOM 3047 N N . LEU B 1 126 ? 6.379 27.141 21.125 1 97 126 LEU B N 1
ATOM 3048 C CA . LEU B 1 126 ? 7.629 27.672 20.594 1 97 126 LEU B CA 1
ATOM 3049 C C . LEU B 1 126 ? 8.75 27.578 21.625 1 97 126 LEU B C 1
ATOM 3051 O O . LEU B 1 126 ? 9.914 27.844 21.312 1 97 126 LEU B O 1
ATOM 3055 N N . GLU B 1 127 ? 8.328 27.125 22.844 1 95.12 127 GLU B N 1
ATOM 3056 C CA . GLU B 1 127 ? 9.328 26.953 23.891 1 95.12 127 GLU B CA 1
ATOM 3057 C C . GLU B 1 127 ? 10.078 25.625 23.734 1 95.12 127 GLU B C 1
ATOM 3059 O O . GLU B 1 127 ? 9.469 24.562 23.75 1 95.12 127 GLU B O 1
ATOM 3064 N N . GLY B 1 128 ? 11.375 25.703 23.703 1 94.44 128 GLY B N 1
ATOM 3065 C CA . GLY B 1 128 ? 12.203 24.531 23.453 1 94.44 128 GLY B CA 1
ATOM 3066 C C . GLY B 1 128 ? 11.922 23.391 24.406 1 94.44 128 GLY B C 1
ATOM 3067 O O . GLY B 1 128 ? 11.781 22.25 24 1 94.44 128 GLY B O 1
ATOM 3068 N N . ALA B 1 129 ? 11.766 23.703 25.641 1 92.81 129 ALA B N 1
ATOM 3069 C CA . ALA B 1 129 ? 11.547 22.688 26.672 1 92.81 129 ALA B CA 1
ATOM 3070 C C . ALA B 1 129 ? 10.227 21.969 26.453 1 92.81 129 ALA B C 1
ATOM 3072 O O . ALA B 1 129 ? 10.109 20.766 26.75 1 92.81 129 ALA B O 1
ATOM 3073 N N . LYS B 1 130 ? 9.234 22.641 25.891 1 94.19 130 LYS B N 1
ATOM 3074 C CA . LYS B 1 130 ? 7.914 22.062 25.656 1 94.19 130 LYS B CA 1
ATOM 3075 C C . LYS B 1 130 ? 7.855 21.344 24.312 1 94.19 130 LYS B C 1
ATOM 3077 O O . LYS B 1 130 ? 7.008 20.469 24.109 1 94.19 130 LYS B O 1
ATOM 3082 N N . ILE B 1 131 ? 8.648 21.719 23.375 1 93.31 131 ILE B N 1
ATOM 3083 C CA . ILE B 1 131 ? 8.773 21.016 22.094 1 93.31 131 ILE B CA 1
ATOM 3084 C C . ILE B 1 131 ? 9.594 19.75 22.281 1 93.31 131 ILE B C 1
ATOM 3086 O O . ILE B 1 131 ? 9.445 18.797 21.516 1 93.31 131 ILE B O 1
ATOM 3090 N N . PRO B 1 132 ? 10.25 19.547 23.234 1 90.69 132 PRO B N 1
ATOM 3091 C CA . PRO B 1 132 ? 11.453 18.938 23.812 1 90.69 132 PRO B CA 1
ATOM 3092 C C . PRO B 1 132 ? 12.617 18.906 22.828 1 90.69 132 PRO B C 1
ATOM 3094 O O . PRO B 1 132 ? 12.703 17.984 22 1 90.69 132 PRO B O 1
ATOM 3097 N N . VAL B 1 133 ? 13.328 19.828 22.688 1 94 133 VAL B N 1
ATOM 3098 C CA . VAL B 1 133 ? 14.594 20 21.984 1 94 133 VAL B CA 1
ATOM 3099 C C . VAL B 1 133 ? 15.672 20.469 22.953 1 94 133 VAL B C 1
ATOM 3101 O O . VAL B 1 133 ? 15.414 21.297 23.828 1 94 133 VAL B O 1
ATOM 3104 N N . ALA B 1 134 ? 16.781 19.875 22.812 1 93.38 134 ALA B N 1
ATOM 3105 C CA . ALA B 1 134 ? 17.875 20.172 23.75 1 93.38 134 ALA B CA 1
ATOM 3106 C C . ALA B 1 134 ? 18.578 21.469 23.375 1 93.38 134 ALA B C 1
ATOM 3108 O O . ALA B 1 134 ? 19.797 21.531 23.297 1 93.38 134 ALA B O 1
ATOM 3109 N N . VAL B 1 135 ? 17.891 22.422 23.094 1 90 135 VAL B N 1
ATOM 3110 C CA . VAL B 1 135 ? 18.359 23.781 22.844 1 90 135 VAL B CA 1
ATOM 3111 C C . VAL B 1 135 ? 17.547 24.766 23.703 1 90 135 VAL B C 1
ATOM 3113 O O . VAL B 1 135 ? 16.312 24.672 23.766 1 90 135 VAL B O 1
ATOM 3116 N N . ASP B 1 136 ? 18.25 25.625 24.391 1 85.94 136 ASP B N 1
ATOM 3117 C CA . ASP B 1 136 ? 17.578 26.688 25.125 1 85.94 136 ASP B CA 1
ATOM 3118 C C . ASP B 1 136 ? 17.109 27.797 24.172 1 85.94 136 ASP B C 1
ATOM 3120 O O . ASP B 1 136 ? 17.859 28.219 23.297 1 85.94 136 ASP B O 1
ATOM 3124 N N . GLY B 1 137 ? 15.758 27.969 24.125 1 85.31 137 GLY B N 1
ATOM 3125 C CA . GLY B 1 137 ? 15.227 29.031 23.281 1 85.31 137 GLY B CA 1
ATOM 3126 C C . GLY B 1 137 ? 13.719 29.156 23.344 1 85.31 137 GLY B C 1
ATOM 3127 O O . GLY B 1 137 ? 13.016 28.156 23.547 1 85.31 137 GLY B O 1
ATOM 3128 N N . GLU B 1 138 ? 13.305 30.391 23.297 1 90.38 138 GLU B N 1
ATOM 3129 C CA . GLU B 1 138 ? 11.891 30.719 23.188 1 90.38 138 GLU B CA 1
ATOM 3130 C C . GLU B 1 138 ? 11.688 31.984 22.344 1 90.38 138 GLU B C 1
ATOM 3132 O O . GLU B 1 138 ? 11.711 33.094 22.891 1 90.38 138 GLU B O 1
ATOM 3137 N N . PRO B 1 139 ? 11.562 31.656 21.078 1 94.06 139 PRO B N 1
ATOM 3138 C CA . PRO B 1 139 ? 11.445 30.422 20.297 1 94.06 139 PRO B CA 1
ATOM 3139 C C . PRO B 1 139 ? 12.797 29.875 19.844 1 94.06 139 PRO B C 1
ATOM 3141 O O . PRO B 1 139 ? 13.812 30.578 19.938 1 94.06 139 PRO B O 1
ATOM 3144 N N . VAL B 1 140 ? 12.906 28.719 19.516 1 96.62 140 VAL B N 1
ATOM 3145 C CA . VAL B 1 140 ? 14.078 28.062 18.953 1 96.62 140 VAL B CA 1
ATOM 3146 C C . VAL B 1 140 ? 14.117 28.297 17.438 1 96.62 140 VAL B C 1
ATOM 3148 O O . VAL B 1 140 ? 13.508 27.547 16.672 1 96.62 140 VAL B O 1
ATOM 3151 N N . VAL B 1 141 ? 14.891 29.297 17.062 1 98.19 141 VAL B N 1
ATOM 3152 C CA . VAL B 1 141 ? 14.844 29.75 15.672 1 98.19 141 VAL B CA 1
ATOM 3153 C C . VAL B 1 141 ? 16.25 29.719 15.07 1 98.19 141 VAL B C 1
ATOM 3155 O O . VAL B 1 141 ? 17.203 30.188 15.688 1 98.19 141 VAL B O 1
ATOM 3158 N N . ASP B 1 142 ? 16.312 29.109 13.953 1 97.81 142 ASP B N 1
ATOM 3159 C CA . ASP B 1 142 ? 17.516 29.188 13.125 1 97.81 142 ASP B CA 1
ATOM 3160 C C . ASP B 1 142 ? 18.75 28.719 13.891 1 97.81 142 ASP B C 1
ATOM 3162 O O . ASP B 1 142 ? 19.766 29.406 13.914 1 97.81 142 ASP B O 1
ATOM 3166 N N . GLN B 1 143 ? 18.672 27.578 14.469 1 97.56 143 GLN B N 1
ATOM 3167 C CA . GLN B 1 143 ? 19.766 26.984 15.258 1 97.56 143 GLN B CA 1
ATOM 3168 C C . GLN B 1 143 ? 20.578 26 14.422 1 97.56 143 GLN B C 1
ATOM 3170 O O . GLN B 1 143 ? 20.031 25.328 13.547 1 97.56 143 GLN B O 1
ATOM 3175 N N . PRO B 1 144 ? 21.828 25.891 14.68 1 97.12 144 PRO B N 1
ATOM 3176 C CA . PRO B 1 144 ? 22.641 24.938 13.922 1 97.12 144 PRO B CA 1
ATOM 3177 C C . PRO B 1 144 ? 22.391 23.484 14.336 1 97.12 144 PRO B C 1
ATOM 3179 O O . PRO B 1 144 ? 22.109 23.219 15.508 1 97.12 144 PRO B O 1
ATOM 3182 N N . ILE B 1 145 ? 22.469 22.609 13.383 1 97.69 145 ILE B N 1
ATOM 3183 C CA . ILE B 1 145 ? 22.406 21.172 13.609 1 97.69 145 ILE B CA 1
ATOM 3184 C C . ILE B 1 145 ? 23.312 20.453 12.617 1 97.69 145 ILE B C 1
ATOM 3186 O O . ILE B 1 145 ? 23.328 20.781 11.43 1 97.69 145 ILE B O 1
ATOM 3190 N N . GLU B 1 146 ? 24.094 19.516 13.148 1 97.19 146 GLU B N 1
ATOM 3191 C CA . GLU B 1 146 ? 25.047 18.781 12.312 1 97.19 146 GLU B CA 1
ATOM 3192 C C . GLU B 1 146 ? 24.688 17.297 12.25 1 97.19 146 GLU B C 1
ATOM 3194 O O . GLU B 1 146 ? 24.328 16.703 13.266 1 97.19 146 GLU B O 1
ATOM 3199 N N . ALA B 1 147 ? 24.734 16.781 11.047 1 96.38 147 ALA B N 1
ATOM 3200 C CA . ALA B 1 147 ? 24.5 15.352 10.82 1 96.38 147 ALA B CA 1
ATOM 3201 C C . ALA B 1 147 ? 25.328 14.844 9.641 1 96.38 147 ALA B C 1
ATOM 3203 O O . ALA B 1 147 ? 25.406 15.508 8.609 1 96.38 147 ALA B O 1
ATOM 3204 N N . LEU B 1 148 ? 25.922 13.68 9.852 1 96.06 148 LEU B N 1
ATOM 3205 C CA . LEU B 1 148 ? 26.703 13.039 8.805 1 96.06 148 LEU B CA 1
ATOM 3206 C C . LEU B 1 148 ? 27.734 14 8.234 1 96.06 148 LEU B C 1
ATOM 3208 O O . LEU B 1 148 ? 27.938 14.062 7.02 1 96.06 148 LEU B O 1
ATOM 3212 N N . GLY B 1 149 ? 28.203 14.844 9.047 1 96.19 149 GLY B N 1
ATOM 3213 C CA . GLY B 1 149 ? 29.266 15.758 8.664 1 96.19 149 GLY B CA 1
ATOM 3214 C C . GLY B 1 149 ? 28.766 17 7.949 1 96.19 149 GLY B C 1
ATOM 3215 O O . GLY B 1 149 ? 29.547 17.844 7.539 1 96.19 149 GLY B O 1
ATOM 3216 N N . GLU B 1 150 ? 27.516 17.094 7.719 1 97 150 GLU B N 1
ATOM 3217 C CA . GLU B 1 150 ? 26.922 18.266 7.074 1 97 150 GLU B CA 1
ATOM 3218 C C . GLU B 1 150 ? 26.219 19.156 8.094 1 97 150 GLU B C 1
ATOM 3220 O O . GLU B 1 150 ? 25.719 18.672 9.109 1 97 150 GLU B O 1
ATOM 3225 N N . GLN B 1 151 ? 26.234 20.438 7.824 1 97.19 151 GLN B N 1
ATOM 3226 C CA . GLN B 1 151 ? 25.609 21.406 8.719 1 97.19 151 GLN B CA 1
ATOM 3227 C C . GLN B 1 151 ? 24.297 21.922 8.133 1 97.19 151 GLN B C 1
ATOM 3229 O O . GLN B 1 151 ? 24.25 22.297 6.965 1 97.19 151 GLN B O 1
ATOM 3234 N N . PHE B 1 152 ? 23.266 21.922 8.945 1 97.94 152 PHE B N 1
ATOM 3235 C CA . PHE B 1 152 ? 21.984 22.531 8.648 1 97.94 152 PHE B CA 1
ATOM 3236 C C . PHE B 1 152 ? 21.625 23.562 9.711 1 97.94 152 PHE B C 1
ATOM 3238 O O . PHE B 1 152 ? 22.344 23.734 10.688 1 97.94 152 PHE B O 1
ATOM 3245 N N . ARG B 1 153 ? 20.625 24.281 9.453 1 98.12 153 ARG B N 1
ATOM 3246 C CA . ARG B 1 153 ? 19.938 25.094 10.453 1 98.12 153 ARG B CA 1
ATOM 3247 C C . ARG B 1 153 ? 18.469 24.734 10.555 1 98.12 153 ARG B C 1
ATOM 3249 O O . ARG B 1 153 ? 17.828 24.391 9.555 1 98.12 153 ARG B O 1
ATOM 3256 N N . PHE B 1 154 ? 18 24.844 11.781 1 98.5 154 PHE B N 1
ATOM 3257 C CA . PHE B 1 154 ? 16.625 24.406 11.953 1 98.5 154 PHE B CA 1
ATOM 3258 C C . PHE B 1 154 ? 15.875 25.344 12.891 1 98.5 154 PHE B C 1
ATOM 3260 O O . PHE B 1 154 ? 16.484 26.109 13.648 1 98.5 154 PHE B O 1
ATOM 3267 N N . THR B 1 155 ? 14.594 25.391 12.781 1 98.69 155 THR B N 1
ATOM 3268 C CA . THR B 1 155 ? 13.641 25.984 13.719 1 98.69 155 THR B CA 1
ATOM 3269 C C . THR B 1 155 ? 12.711 24.906 14.289 1 98.69 155 THR B C 1
ATOM 3271 O O . THR B 1 155 ? 12.219 24.047 13.555 1 98.69 155 THR B O 1
ATOM 3274 N N . ALA B 1 156 ? 12.523 24.922 15.586 1 98.5 156 ALA B N 1
ATOM 3275 C CA . ALA B 1 156 ? 11.672 23.938 16.234 1 98.5 156 ALA B CA 1
ATOM 3276 C C . ALA B 1 156 ? 10.305 24.516 16.562 1 98.5 156 ALA B C 1
ATOM 3278 O O . ALA B 1 156 ? 10.203 25.625 17.109 1 98.5 156 ALA B O 1
ATOM 3279 N N . VAL B 1 157 ? 9.312 23.844 16.156 1 98.25 157 VAL B N 1
ATOM 3280 C CA . VAL B 1 157 ? 7.926 24.188 16.453 1 98.25 157 VAL B CA 1
ATOM 3281 C C . VAL B 1 157 ? 7.156 22.953 16.891 1 98.25 157 VAL B C 1
ATOM 3283 O O . VAL B 1 157 ? 7.414 21.844 16.406 1 98.25 157 VAL B O 1
ATOM 3286 N N . SER B 1 158 ? 6.262 23.109 17.812 1 97.12 158 SER B N 1
ATOM 3287 C CA . SER B 1 158 ? 5.363 22.016 18.172 1 97.12 158 SER B CA 1
ATOM 3288 C C . SER B 1 158 ? 3.906 22.391 17.922 1 97.12 158 SER B C 1
ATOM 3290 O O . SER B 1 158 ? 3.496 23.516 18.203 1 97.12 158 SER B O 1
ATOM 3292 N N . MET B 1 159 ? 3.18 21.578 17.328 1 95.31 159 MET B N 1
ATOM 3293 C CA . MET B 1 159 ? 1.727 21.656 17.203 1 95.31 159 MET B CA 1
ATOM 3294 C C . MET B 1 159 ? 1.043 20.625 18.078 1 95.31 159 MET B C 1
ATOM 3296 O O . MET B 1 159 ? -0.033 20.125 17.75 1 95.31 159 MET B O 1
ATOM 3300 N N . GLY B 1 160 ? 1.618 20.281 19.219 1 91 160 GLY B N 1
ATOM 3301 C CA . GLY B 1 160 ? 1.265 19.125 20.031 1 91 160 GLY B CA 1
ATOM 3302 C C . GLY B 1 160 ? 2.197 17.938 19.828 1 91 160 GLY B C 1
ATOM 3303 O O . GLY B 1 160 ? 2.264 17.047 20.672 1 91 160 GLY B O 1
ATOM 3304 N N . ASN B 1 161 ? 2.9 17.953 18.766 1 93.12 161 ASN B N 1
ATOM 3305 C CA . ASN B 1 161 ? 4.008 17.078 18.422 1 93.12 161 ASN B CA 1
ATOM 3306 C C . ASN B 1 161 ? 5.191 17.859 17.859 1 93.12 161 ASN B C 1
ATOM 3308 O O . ASN B 1 161 ? 5.016 18.906 17.234 1 93.12 161 ASN B O 1
ATOM 3312 N N . PRO B 1 162 ? 6.367 17.422 18.062 1 97.25 162 PRO B N 1
ATOM 3313 C CA . PRO B 1 162 ? 7.547 18.219 17.734 1 97.25 162 PRO B CA 1
ATOM 3314 C C . PRO B 1 162 ? 7.887 18.188 16.234 1 97.25 162 PRO B C 1
ATOM 3316 O O . PRO B 1 162 ? 7.809 17.125 15.609 1 97.25 162 PRO B O 1
ATOM 3319 N N . HIS B 1 163 ? 8.328 19.344 15.703 1 98.25 163 HIS B N 1
ATOM 3320 C CA . HIS B 1 163 ? 8.742 19.5 14.312 1 98.25 163 HIS B CA 1
ATOM 3321 C C . HIS B 1 163 ? 10.062 20.25 14.203 1 98.25 163 HIS B C 1
ATOM 3323 O O . HIS B 1 163 ? 10.25 21.281 14.859 1 98.25 163 HIS B O 1
ATOM 3329 N N . CYS B 1 164 ? 10.953 19.703 13.484 1 98.69 164 CYS B N 1
ATOM 3330 C CA . CYS B 1 164 ? 12.219 20.328 13.078 1 98.69 164 CYS B CA 1
ATOM 3331 C C . CYS B 1 164 ? 12.156 20.797 11.633 1 98.69 164 CYS B C 1
ATOM 3333 O O . CYS B 1 164 ? 12.188 19.969 10.703 1 98.69 164 CYS B O 1
ATOM 3335 N N . VAL B 1 165 ? 12.102 22.094 11.445 1 98.88 165 VAL B N 1
ATOM 3336 C CA . VAL B 1 165 ? 11.961 22.641 10.102 1 98.88 165 VAL B CA 1
ATOM 3337 C C . VAL B 1 165 ? 13.32 23.125 9.594 1 98.88 165 VAL B C 1
ATOM 3339 O O . VAL B 1 165 ? 13.969 23.938 10.242 1 98.88 165 VAL B O 1
ATOM 3342 N N . ILE B 1 166 ? 13.727 22.625 8.469 1 9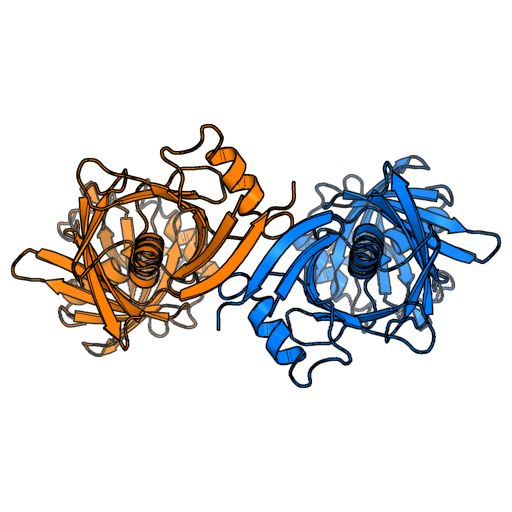8.88 166 ILE B N 1
ATOM 3343 C CA . ILE B 1 166 ? 15 22.969 7.844 1 98.88 166 ILE B CA 1
ATOM 3344 C C . ILE B 1 166 ? 14.758 23.531 6.445 1 98.88 166 ILE B C 1
ATOM 3346 O O . ILE B 1 166 ? 14.055 22.938 5.637 1 98.88 166 ILE B O 1
ATOM 3350 N N . TYR B 1 167 ? 15.367 24.703 6.18 1 98.75 167 TYR B N 1
ATOM 3351 C CA . TYR B 1 167 ? 15.219 25.328 4.867 1 98.75 167 TYR B CA 1
ATOM 3352 C C . TYR B 1 167 ? 16.312 24.859 3.92 1 98.75 167 TYR B C 1
ATOM 3354 O O . TYR B 1 167 ? 17.5 24.906 4.266 1 98.75 167 TYR B O 1
ATOM 3362 N N . VAL B 1 168 ? 15.898 24.375 2.752 1 98.62 168 VAL B N 1
ATOM 3363 C CA . VAL B 1 168 ? 16.812 23.906 1.715 1 98.62 168 VAL B CA 1
ATOM 3364 C C . VAL B 1 168 ? 16.453 24.562 0.378 1 98.62 168 VAL B C 1
ATOM 3366 O O . VAL B 1 168 ? 15.367 25.109 0.223 1 98.62 168 VAL B O 1
ATOM 3369 N N . ASP B 1 169 ? 17.375 24.453 -0.575 1 97.81 169 ASP B N 1
ATOM 3370 C CA . ASP B 1 169 ? 17.188 25.109 -1.864 1 97.81 169 ASP B CA 1
ATOM 3371 C C . ASP B 1 169 ? 16.094 24.406 -2.674 1 97.81 169 ASP B C 1
ATOM 3373 O O . ASP B 1 169 ? 15.344 25.047 -3.412 1 97.81 169 ASP B O 1
ATOM 3377 N N . ASP B 1 170 ? 16.031 23.125 -2.572 1 98.56 170 ASP B N 1
ATOM 3378 C CA . ASP B 1 170 ? 15.117 22.312 -3.363 1 98.56 170 ASP B CA 1
ATOM 3379 C C . ASP B 1 170 ? 14.492 21.203 -2.518 1 98.56 170 ASP B C 1
ATOM 3381 O O . ASP B 1 170 ? 14.914 20.047 -2.598 1 98.56 170 ASP B O 1
ATOM 3385 N N . ALA B 1 171 ? 13.453 21.625 -1.795 1 98.62 171 ALA B N 1
ATOM 3386 C CA . ALA B 1 171 ? 12.789 20.656 -0.913 1 98.62 171 ALA B CA 1
ATOM 3387 C C . ALA B 1 171 ? 12.148 19.531 -1.712 1 98.62 171 ALA B C 1
ATOM 3389 O O . ALA B 1 171 ? 12.148 18.375 -1.273 1 98.62 171 ALA B O 1
ATOM 3390 N N . VAL B 1 172 ? 11.648 19.781 -2.842 1 98.44 172 VAL B N 1
ATOM 3391 C CA . VAL B 1 172 ? 10.891 18.844 -3.666 1 98.44 172 VAL B CA 1
ATOM 3392 C C . VAL B 1 172 ? 11.766 17.641 -4.02 1 98.44 172 VAL B C 1
ATOM 3394 O O . VAL B 1 172 ? 11.305 16.5 -3.996 1 98.44 172 VAL B O 1
ATOM 3397 N N . ASN B 1 173 ? 13.039 17.891 -4.281 1 97.94 173 ASN B N 1
ATOM 3398 C CA . ASN B 1 173 ? 13.93 16.812 -4.703 1 97.94 173 ASN B CA 1
ATOM 3399 C C . ASN B 1 173 ? 14.984 16.516 -3.641 1 97.94 173 ASN B C 1
ATOM 3401 O O . ASN B 1 173 ? 16 15.867 -3.928 1 97.94 173 ASN B O 1
ATOM 3405 N N . PHE B 1 174 ? 14.719 16.953 -2.436 1 97.56 174 PHE B N 1
ATOM 3406 C CA . PHE B 1 174 ? 15.695 16.781 -1.362 1 97.56 174 PHE B CA 1
ATOM 3407 C C . PHE B 1 174 ? 15.812 15.312 -0.974 1 97.56 174 PHE B C 1
ATOM 3409 O O . PHE B 1 174 ? 14.82 14.578 -0.997 1 97.56 174 PHE B O 1
ATOM 3416 N N . ASP B 1 175 ? 16.969 14.875 -0.592 1 97.31 175 ASP B N 1
ATOM 3417 C CA . ASP B 1 175 ? 17.25 13.484 -0.247 1 97.31 175 ASP B CA 1
ATOM 3418 C C . ASP B 1 175 ? 16.734 13.148 1.148 1 97.31 175 ASP B C 1
ATOM 3420 O O . ASP B 1 175 ? 17.516 12.977 2.084 1 97.31 175 ASP B O 1
ATOM 3424 N N . LEU B 1 176 ? 15.492 12.836 1.286 1 96.94 176 LEU B N 1
ATOM 3425 C CA . LEU B 1 176 ? 14.836 12.523 2.551 1 96.94 176 LEU B CA 1
ATOM 3426 C C . LEU B 1 176 ? 15.367 11.227 3.141 1 96.94 176 LEU B C 1
ATOM 3428 O O . LEU B 1 176 ? 15.484 11.094 4.359 1 96.94 176 LEU B O 1
ATOM 3432 N N . ALA B 1 177 ? 15.609 10.305 2.299 1 95.38 177 ALA B N 1
ATOM 3433 C CA . ALA B 1 177 ? 15.992 8.969 2.736 1 95.38 177 ALA B CA 1
ATOM 3434 C C . ALA B 1 177 ? 17.312 9 3.518 1 95.38 177 ALA B C 1
ATOM 3436 O O . ALA B 1 177 ? 17.484 8.227 4.461 1 95.38 177 ALA B O 1
ATOM 3437 N N . THR B 1 178 ? 18.172 9.891 3.105 1 96.81 178 THR B N 1
ATOM 3438 C CA . THR B 1 178 ? 19.453 10.008 3.783 1 96.81 178 THR B CA 1
ATOM 3439 C C . THR B 1 178 ? 19.297 10.797 5.082 1 96.81 178 THR B C 1
ATOM 3441 O O . THR B 1 178 ? 19.766 10.359 6.137 1 96.81 178 THR B O 1
ATOM 3444 N N . TRP B 1 179 ? 18.609 11.844 5.008 1 98.12 179 TRP B N 1
ATOM 3445 C CA . TRP B 1 179 ? 18.688 12.812 6.098 1 98.12 179 TRP B CA 1
ATOM 3446 C C . TRP B 1 179 ? 17.562 12.578 7.109 1 98.12 179 TRP B C 1
ATOM 3448 O O . TRP B 1 179 ? 17.719 12.867 8.297 1 98.12 179 TRP B O 1
ATOM 3458 N N . GLY B 1 180 ? 16.406 12.062 6.648 1 97.94 180 GLY B N 1
ATOM 3459 C CA . GLY B 1 180 ? 15.258 11.844 7.516 1 97.94 180 GLY B CA 1
ATOM 3460 C C . GLY B 1 180 ? 15.586 11 8.734 1 97.94 180 GLY B C 1
ATOM 3461 O O . GLY B 1 180 ? 15.438 11.461 9.867 1 97.94 180 GLY B O 1
ATOM 3462 N N . PRO B 1 181 ? 16.156 9.852 8.477 1 97.5 181 PRO B N 1
ATOM 3463 C CA . PRO B 1 181 ? 16.422 8.945 9.602 1 97.5 181 PRO B CA 1
ATOM 3464 C C . PRO B 1 181 ? 17.422 9.516 10.602 1 97.5 181 PRO B C 1
ATOM 3466 O O . PRO B 1 181 ? 17.25 9.344 11.812 1 97.5 181 PRO B O 1
ATOM 3469 N N . VAL B 1 182 ? 18.438 10.188 10.148 1 98.06 182 VAL B N 1
ATOM 3470 C CA . VAL B 1 182 ? 19.5 10.656 11.023 1 98.06 182 VAL B CA 1
ATOM 3471 C C . VAL B 1 182 ? 19.016 11.859 11.828 1 98.06 182 VAL B C 1
ATOM 3473 O O . VAL B 1 182 ? 19.344 12 13.008 1 98.06 182 VAL B O 1
ATOM 3476 N N . LEU B 1 183 ? 18.203 12.703 11.273 1 98.5 183 LEU B N 1
ATOM 3477 C CA . LEU B 1 183 ? 17.734 13.891 11.969 1 98.5 183 LEU B CA 1
ATOM 3478 C C . LEU B 1 183 ? 16.578 13.562 12.898 1 98.5 183 LEU B C 1
ATOM 3480 O O . LEU B 1 183 ? 16.438 14.156 13.969 1 98.5 183 LEU B O 1
ATOM 3484 N N . GLU B 1 184 ? 15.703 12.633 12.477 1 98.44 184 GLU B N 1
ATOM 3485 C CA . GLU B 1 184 ? 14.609 12.164 13.328 1 98.44 184 GLU B CA 1
ATOM 3486 C C . GLU B 1 184 ? 15.117 11.758 14.703 1 98.44 184 GLU B C 1
ATOM 3488 O O . GLU B 1 184 ? 14.484 12.055 15.719 1 98.44 184 GLU B O 1
ATOM 3493 N N . LYS B 1 185 ? 16.344 11.141 14.695 1 97.81 185 LYS B N 1
ATOM 3494 C CA . LYS B 1 185 ? 16.859 10.531 15.914 1 97.81 185 LYS B CA 1
ATOM 3495 C C . LYS B 1 185 ? 18.062 11.32 16.453 1 97.81 185 LYS B C 1
ATOM 3497 O O . LYS B 1 185 ? 18.828 10.812 17.281 1 97.81 185 LYS B O 1
ATOM 3502 N N . HIS B 1 186 ? 18.234 12.5 16.016 1 98.12 186 HIS B N 1
ATOM 3503 C CA . HIS B 1 186 ? 19.359 13.32 16.438 1 98.12 186 HIS B CA 1
ATOM 3504 C C . HIS B 1 186 ? 19.328 13.562 17.953 1 98.12 186 HIS B C 1
ATOM 3506 O O . HIS B 1 186 ? 18.25 13.773 18.531 1 98.12 186 HIS B O 1
ATOM 3512 N N . PRO B 1 187 ? 20.438 13.688 18.594 1 97.06 187 PRO B N 1
ATOM 3513 C CA . PRO B 1 187 ? 20.5 13.836 20.062 1 97.06 187 PRO B CA 1
ATOM 3514 C C . PRO B 1 187 ? 19.812 15.102 20.547 1 97.06 187 PRO B C 1
ATOM 3516 O O . PRO B 1 187 ? 19.406 15.18 21.719 1 97.06 187 PRO B O 1
ATOM 3519 N N . LEU B 1 188 ? 19.719 16.047 19.719 1 97.25 188 LEU B N 1
ATOM 3520 C CA . LEU B 1 188 ? 19.031 17.281 20.094 1 97.25 188 LEU B CA 1
ATOM 3521 C C . LEU B 1 188 ? 17.547 17.016 20.359 1 97.25 188 LEU B C 1
ATOM 3523 O O . LEU B 1 188 ? 16.859 17.859 20.953 1 97.25 188 LEU B O 1
ATOM 3527 N N . PHE B 1 189 ? 17.016 15.914 19.875 1 97.94 189 PHE B N 1
ATOM 3528 C CA . PHE B 1 189 ? 15.609 15.578 20.016 1 97.94 189 PHE B CA 1
ATOM 3529 C C . PHE B 1 189 ? 15.445 14.258 20.766 1 97.94 189 PHE B C 1
ATOM 3531 O O . PHE B 1 189 ? 15.172 13.227 20.156 1 97.94 189 PHE B O 1
ATOM 3538 N N . PRO B 1 190 ? 15.43 14.297 22.094 1 96.25 190 PRO B N 1
ATOM 3539 C CA . PRO B 1 190 ? 15.414 13.078 22.906 1 96.25 190 PRO B CA 1
ATOM 3540 C C . PRO B 1 190 ? 14.172 12.227 22.672 1 96.25 190 PRO B C 1
ATOM 3542 O O . PRO B 1 190 ? 14.203 11.008 22.891 1 96.25 190 PRO B O 1
ATOM 3545 N N . LYS B 1 191 ? 13.078 12.828 22.25 1 95.62 191 LYS B N 1
ATOM 3546 C CA . LYS B 1 191 ? 11.852 12.086 21.969 1 95.62 191 LYS B CA 1
ATOM 3547 C C . LYS B 1 191 ? 11.633 11.977 20.453 1 95.62 191 LYS B C 1
ATOM 3549 O O . LYS B 1 191 ? 10.492 11.836 20 1 95.62 191 LYS B O 1
ATOM 3554 N N . LYS B 1 192 ? 12.633 12.07 19.672 1 97.31 192 LYS B N 1
ATOM 3555 C CA . LYS B 1 192 ? 12.562 12.07 18.203 1 97.31 192 LYS B CA 1
ATOM 3556 C C . LYS B 1 192 ? 11.742 13.242 17.688 1 97.31 192 LYS B C 1
ATOM 3558 O O . LYS B 1 192 ? 11.25 14.055 18.484 1 97.31 192 LYS B O 1
ATOM 3563 N N . VAL B 1 193 ? 11.711 13.367 16.391 1 98 193 VAL B N 1
ATOM 3564 C CA . VAL B 1 193 ? 11.062 14.562 15.867 1 98 193 VAL B CA 1
ATOM 3565 C C . VAL B 1 193 ? 10.625 14.312 14.422 1 98 193 VAL B C 1
ATOM 3567 O O . VAL B 1 193 ? 11.211 13.477 13.727 1 98 193 VAL B O 1
ATOM 3570 N N . ASN B 1 194 ? 9.516 14.992 14.07 1 97.88 194 ASN B N 1
ATOM 3571 C CA . ASN B 1 194 ? 9.234 15.133 12.648 1 97.88 194 ASN B CA 1
ATOM 3572 C C . ASN B 1 194 ? 10.195 16.125 11.984 1 97.88 194 ASN B C 1
ATOM 3574 O O . ASN B 1 194 ? 10.477 17.188 12.531 1 97.88 194 ASN B O 1
ATOM 3578 N N . VAL B 1 195 ? 10.648 15.758 10.797 1 98.75 195 VAL B N 1
ATOM 3579 C CA . VAL B 1 195 ? 11.594 16.641 10.125 1 98.75 195 VAL B CA 1
ATOM 3580 C C . VAL B 1 195 ? 10.984 17.141 8.812 1 98.75 195 VAL B C 1
ATOM 3582 O O . VAL B 1 195 ? 10.633 16.344 7.941 1 98.75 195 VAL B O 1
ATOM 3585 N N . GLU B 1 196 ? 10.844 18.438 8.742 1 98.81 196 GLU B N 1
ATOM 3586 C CA . GLU B 1 196 ? 10.375 19.062 7.52 1 98.81 196 GLU B CA 1
ATOM 3587 C C . GLU B 1 196 ? 11.523 19.75 6.777 1 98.81 196 GLU B C 1
ATOM 3589 O O . GLU B 1 196 ? 12.305 20.484 7.375 1 98.81 196 GLU B O 1
ATOM 3594 N N . PHE B 1 197 ? 11.641 19.516 5.523 1 98.88 197 PHE B N 1
ATOM 3595 C CA . PHE B 1 197 ? 12.492 20.266 4.613 1 98.88 197 PHE B CA 1
ATOM 3596 C C . PHE B 1 197 ? 11.656 21.188 3.738 1 98.88 197 PHE B C 1
ATOM 3598 O O . PHE B 1 197 ? 10.711 20.75 3.082 1 98.88 197 PHE B O 1
ATOM 3605 N N . ALA B 1 198 ? 12.031 22.484 3.734 1 98.88 198 ALA B N 1
ATOM 3606 C CA . ALA B 1 198 ? 11.148 23.469 3.104 1 98.88 198 ALA B CA 1
ATOM 3607 C C . ALA B 1 198 ? 11.938 24.406 2.195 1 98.88 198 ALA B C 1
ATOM 3609 O O . ALA B 1 198 ? 13.102 24.719 2.471 1 98.88 198 ALA B O 1
ATOM 3610 N N . THR B 1 199 ? 11.367 24.766 1.107 1 98.88 199 THR B N 1
ATOM 3611 C CA . THR B 1 199 ? 11.797 25.859 0.24 1 98.88 199 THR B CA 1
ATOM 3612 C C . THR B 1 199 ? 10.734 26.953 0.181 1 98.88 199 THR B C 1
ATOM 3614 O O . THR B 1 199 ? 9.602 26.703 -0.225 1 98.88 199 THR B O 1
ATOM 3617 N N . VAL B 1 200 ? 11.094 28.172 0.57 1 98.69 200 VAL B N 1
ATOM 3618 C CA . VAL B 1 200 ? 10.18 29.297 0.481 1 98.69 200 VAL B CA 1
ATOM 3619 C C . VAL B 1 200 ? 10.297 29.953 -0.891 1 98.69 200 VAL B C 1
ATOM 3621 O O . VAL B 1 200 ? 11.258 30.688 -1.154 1 98.69 200 VAL B O 1
ATOM 3624 N N . ASN B 1 201 ? 9.32 29.703 -1.692 1 98.5 201 ASN B N 1
ATOM 3625 C CA . ASN B 1 201 ? 9.344 30.219 -3.055 1 98.5 201 ASN B CA 1
ATOM 3626 C C . ASN B 1 201 ? 8.945 31.703 -3.1 1 98.5 201 ASN B C 1
ATOM 3628 O O . ASN B 1 201 ? 9.43 32.438 -3.943 1 98.5 201 ASN B O 1
ATOM 3632 N N . SER B 1 202 ? 8.031 32.094 -2.285 1 97.69 202 SER B N 1
ATOM 3633 C CA . SER B 1 202 ? 7.547 33.469 -2.062 1 97.69 202 SER B CA 1
ATOM 3634 C C . SER B 1 202 ? 6.879 33.594 -0.698 1 97.69 202 SER B C 1
ATOM 3636 O O . SER B 1 202 ? 6.762 32.625 0.04 1 97.69 202 SER B O 1
ATOM 3638 N N . ALA B 1 203 ? 6.422 34.75 -0.446 1 96.88 203 ALA B N 1
ATOM 3639 C CA . ALA B 1 203 ? 5.758 35 0.832 1 96.88 203 ALA B CA 1
ATOM 3640 C C . ALA B 1 203 ? 4.465 34.188 0.943 1 96.88 203 ALA B C 1
ATOM 3642 O O . ALA B 1 203 ? 3.939 34 2.041 1 96.88 203 ALA B O 1
ATOM 3643 N N . GLU B 1 204 ? 3.949 33.688 -0.171 1 98 204 GLU B N 1
ATOM 3644 C CA . GLU B 1 204 ? 2.637 33.031 -0.162 1 98 204 GLU B CA 1
ATOM 3645 C C . GLU B 1 204 ? 2.727 31.578 -0.617 1 98 204 GLU B C 1
ATOM 3647 O O . GLU B 1 204 ? 1.706 30.906 -0.77 1 98 204 GLU B O 1
ATOM 3652 N N . GLN B 1 205 ? 3.953 31.125 -0.878 1 98.69 205 GLN B N 1
ATOM 3653 C CA . GLN B 1 205 ? 4.098 29.781 -1.437 1 98.69 205 GLN B CA 1
ATOM 3654 C C . GLN B 1 205 ? 5.348 29.094 -0.891 1 98.69 205 GLN B C 1
ATOM 3656 O O . GLN B 1 205 ? 6.461 29.594 -1.051 1 98.69 205 GLN B O 1
ATOM 3661 N N . ILE B 1 206 ? 5.16 27.938 -0.263 1 98.88 206 ILE B N 1
ATOM 3662 C CA . ILE B 1 206 ? 6.234 27.156 0.329 1 98.88 206 ILE B CA 1
ATOM 3663 C C . ILE B 1 206 ? 6.137 25.703 -0.145 1 98.88 206 ILE B C 1
ATOM 3665 O O . ILE B 1 206 ? 5.051 25.125 -0.155 1 98.88 206 ILE B O 1
ATOM 3669 N N . ASP B 1 207 ? 7.238 25.125 -0.612 1 98.88 207 ASP B N 1
ATOM 3670 C CA . ASP B 1 207 ? 7.324 23.688 -0.832 1 98.88 207 ASP B CA 1
ATOM 3671 C C . ASP B 1 207 ? 7.848 22.969 0.413 1 98.88 207 ASP B C 1
ATOM 3673 O O . ASP B 1 207 ? 8.766 23.453 1.075 1 98.88 207 ASP B O 1
ATOM 3677 N N . MET B 1 208 ? 7.25 21.812 0.667 1 98.69 208 MET B N 1
ATOM 3678 C CA . MET B 1 208 ? 7.676 21.078 1.855 1 98.69 208 MET B CA 1
ATOM 3679 C C . MET B 1 208 ? 7.676 19.578 1.6 1 98.69 208 MET B C 1
ATOM 3681 O O . MET B 1 208 ? 6.777 19.062 0.934 1 98.69 208 MET B O 1
ATOM 3685 N N . ARG B 1 209 ? 8.672 18.844 2.09 1 98.88 209 ARG B N 1
ATOM 3686 C CA . ARG B 1 209 ? 8.711 17.406 2.24 1 98.88 209 ARG B CA 1
ATOM 3687 C C . ARG B 1 209 ? 8.977 17 3.689 1 98.88 209 ARG B C 1
ATOM 3689 O O . ARG B 1 209 ? 9.641 17.734 4.426 1 98.88 209 ARG B O 1
ATOM 3696 N N . VAL B 1 210 ? 8.453 15.859 4.094 1 98.56 210 VAL B N 1
ATOM 3697 C CA . VAL B 1 210 ? 8.5 15.57 5.523 1 98.56 210 VAL B CA 1
ATOM 3698 C C . VAL B 1 210 ? 8.914 14.125 5.754 1 98.56 210 VAL B C 1
ATOM 3700 O O . VAL B 1 210 ? 8.492 13.227 5.016 1 98.56 210 VAL B O 1
ATOM 3703 N N . TRP B 1 211 ? 9.773 13.914 6.688 1 98.31 211 TRP B N 1
ATOM 3704 C CA . TRP B 1 211 ? 10.023 12.648 7.363 1 98.31 211 TRP B CA 1
ATOM 3705 C C . TRP B 1 211 ? 9.336 12.609 8.727 1 98.31 211 TRP B C 1
ATOM 3707 O O . TRP B 1 211 ? 9.758 13.289 9.664 1 98.31 211 TRP B O 1
ATOM 3717 N N . GLU B 1 212 ? 8.32 11.812 8.82 1 96 212 GLU B N 1
ATOM 3718 C CA . GLU B 1 212 ? 7.535 11.789 10.047 1 96 212 GLU B CA 1
ATOM 3719 C C . GLU B 1 212 ? 8.133 10.82 11.062 1 96 212 GLU B C 1
ATOM 3721 O O . GLU B 1 212 ? 8.523 9.703 10.711 1 96 212 GLU B O 1
ATOM 3726 N N . ARG B 1 213 ? 8.133 11.32 12.289 1 94.62 213 ARG B N 1
ATOM 3727 C CA . ARG B 1 213 ? 8.633 10.547 13.422 1 94.62 213 ARG B CA 1
ATOM 3728 C C . ARG B 1 213 ? 7.934 9.195 13.508 1 94.62 213 ARG B C 1
ATOM 3730 O O . ARG B 1 213 ? 6.711 9.125 13.648 1 94.62 213 ARG B O 1
ATOM 3737 N N . GLY B 1 214 ? 8.734 8.133 13.336 1 90.06 214 GLY B N 1
ATOM 3738 C CA . GLY B 1 214 ? 8.203 6.785 13.484 1 90.06 214 GLY B CA 1
ATOM 3739 C C . GLY B 1 214 ? 7.535 6.27 12.219 1 90.06 214 GLY B C 1
ATOM 3740 O O . GLY B 1 214 ? 7.125 5.109 12.164 1 90.06 214 GLY B O 1
ATOM 3741 N N . ALA B 1 215 ? 7.473 6.992 11.148 1 90.12 215 ALA B N 1
ATOM 3742 C CA . ALA B 1 215 ? 6.711 6.582 9.977 1 90.12 215 ALA B CA 1
ATOM 3743 C C . ALA B 1 215 ? 7.566 6.652 8.711 1 90.12 215 ALA B C 1
ATOM 3745 O O . ALA B 1 215 ? 7.367 5.879 7.773 1 90.12 215 ALA B O 1
ATOM 3746 N N . GLY B 1 216 ? 8.539 7.539 8.719 1 95.44 216 GLY B N 1
ATOM 3747 C CA . GLY B 1 216 ? 9.297 7.766 7.496 1 95.44 216 GLY B CA 1
ATOM 3748 C C . GLY B 1 216 ? 8.695 8.844 6.609 1 95.44 216 GLY B C 1
ATOM 3749 O O . GLY B 1 216 ? 8.016 9.75 7.102 1 95.44 216 GLY B O 1
ATOM 3750 N N . PRO B 1 217 ? 8.977 8.797 5.289 1 97.06 217 PRO B N 1
ATOM 3751 C CA . PRO B 1 217 ? 8.406 9.812 4.398 1 97.06 217 PRO B CA 1
ATOM 3752 C C . PRO B 1 217 ? 6.895 9.656 4.227 1 97.06 217 PRO B C 1
ATOM 3754 O O . PRO B 1 217 ? 6.395 8.531 4.094 1 97.06 217 PRO B O 1
ATOM 3757 N N . THR B 1 218 ? 6.199 10.734 4.316 1 96.56 218 THR B N 1
ATOM 3758 C CA . THR B 1 218 ? 4.754 10.695 4.113 1 96.56 218 THR B CA 1
ATOM 3759 C C . THR B 1 218 ? 4.324 11.734 3.076 1 96.56 218 THR B C 1
ATOM 3761 O O . THR B 1 218 ? 5.082 12.656 2.764 1 96.56 218 THR B O 1
ATOM 3764 N N . LEU B 1 219 ? 3.193 11.578 2.523 1 97.62 219 LEU B N 1
ATOM 3765 C CA . LEU B 1 219 ? 2.686 12.43 1.454 1 97.62 219 LEU B CA 1
ATOM 3766 C C . LEU B 1 219 ? 2.143 13.734 2.014 1 97.62 219 LEU B C 1
ATOM 3768 O O . LEU B 1 219 ? 2.111 14.75 1.312 1 97.62 219 LEU B O 1
ATOM 3772 N N . ALA B 1 220 ? 1.643 13.617 3.213 1 96.81 220 ALA B N 1
ATOM 3773 C CA . ALA B 1 220 ? 1.057 14.797 3.848 1 96.81 220 ALA B CA 1
ATOM 3774 C C . ALA B 1 220 ? 1.186 14.719 5.367 1 96.81 220 ALA B C 1
ATOM 3776 O O . ALA B 1 220 ? 1.077 13.641 5.953 1 96.81 220 ALA B O 1
ATOM 3777 N N . CYS B 1 221 ? 1.339 15.828 5.961 1 96.75 221 CYS B N 1
ATOM 3778 C CA . CYS B 1 221 ? 1.412 16.031 7.402 1 96.75 221 CYS B CA 1
ATOM 3779 C C . CYS B 1 221 ? 0.854 17.406 7.789 1 96.75 221 CYS B C 1
ATOM 3781 O O . CYS B 1 221 ? 1.552 18.406 7.688 1 96.75 221 CYS B O 1
ATOM 3783 N N . GLY B 1 222 ? -0.325 17.391 8.289 1 96.81 222 GLY B N 1
ATOM 3784 C CA . GLY B 1 222 ? -0.987 18.641 8.617 1 96.81 222 GLY B CA 1
ATOM 3785 C C . GLY B 1 222 ? -0.221 19.484 9.633 1 96.81 222 GLY B C 1
ATOM 3786 O O . GLY B 1 222 ? 0.011 20.672 9.414 1 96.81 222 GLY B O 1
ATOM 3787 N N . THR B 1 223 ? 0.152 18.812 10.727 1 96.38 223 THR B N 1
ATOM 3788 C CA . THR B 1 223 ? 0.895 19.531 11.75 1 96.38 223 THR B CA 1
ATOM 3789 C C . THR B 1 223 ? 2.234 20.031 11.211 1 96.38 223 THR B C 1
ATOM 3791 O O . THR B 1 223 ? 2.695 21.109 11.562 1 96.38 223 THR B O 1
ATOM 3794 N N . GLY B 1 224 ? 2.834 19.234 10.344 1 97.88 224 GLY B N 1
ATOM 3795 C CA . GLY B 1 224 ? 4.078 19.656 9.711 1 97.88 224 GLY B CA 1
ATOM 3796 C C . GLY B 1 224 ? 3.93 20.891 8.852 1 97.88 224 GLY B C 1
ATOM 3797 O O . GLY B 1 224 ? 4.793 21.781 8.875 1 97.88 224 GLY B O 1
ATOM 3798 N N . ALA B 1 225 ? 2.881 20.922 8.117 1 98.75 225 ALA B N 1
ATOM 3799 C CA . ALA B 1 225 ? 2.604 22.109 7.297 1 98.75 225 ALA B CA 1
ATOM 3800 C C . ALA B 1 225 ? 2.412 23.344 8.172 1 98.75 225 ALA B C 1
ATOM 3802 O O . ALA B 1 225 ? 2.938 24.422 7.859 1 98.75 225 ALA B O 1
ATOM 3803 N N . CYS B 1 226 ? 1.696 23.156 9.203 1 98.5 226 CYS B N 1
ATOM 3804 C CA . CYS B 1 226 ? 1.475 24.266 10.133 1 98.5 226 CYS B CA 1
ATOM 3805 C C . CYS B 1 226 ? 2.789 24.734 10.742 1 98.5 226 CYS B C 1
ATOM 3807 O O . CYS B 1 226 ? 3.07 25.938 10.773 1 98.5 226 CYS B O 1
ATOM 3809 N N . ALA B 1 227 ? 3.537 23.781 11.211 1 98.62 227 ALA B N 1
ATOM 3810 C CA . ALA B 1 227 ? 4.836 24.094 11.797 1 98.62 227 ALA B CA 1
ATOM 3811 C C . ALA B 1 227 ? 5.73 24.828 10.797 1 98.62 227 ALA B C 1
ATOM 3813 O O . ALA B 1 227 ? 6.473 25.734 11.164 1 98.62 227 ALA B O 1
ATOM 3814 N N . THR B 1 228 ? 5.656 24.422 9.594 1 98.88 228 THR B N 1
ATOM 3815 C CA . THR B 1 228 ? 6.477 25.016 8.547 1 98.88 228 THR B CA 1
ATOM 3816 C C . THR B 1 228 ? 6.102 26.484 8.336 1 98.88 228 THR B C 1
ATOM 3818 O O . THR B 1 228 ? 6.98 27.344 8.211 1 98.88 228 THR B O 1
ATOM 3821 N N . LEU B 1 229 ? 4.816 26.797 8.273 1 98.94 229 LEU B N 1
ATOM 3822 C CA . LEU B 1 229 ? 4.418 28.188 8.133 1 98.94 229 LEU B CA 1
ATOM 3823 C C . LEU B 1 229 ? 4.887 29.016 9.336 1 98.94 229 LEU B C 1
ATOM 3825 O O . LEU B 1 229 ? 5.473 30.078 9.172 1 98.94 229 LEU B O 1
ATOM 3829 N N . VAL B 1 230 ? 4.613 28.484 10.523 1 98.88 230 VAL B N 1
ATOM 3830 C CA . VAL B 1 230 ? 5.012 29.188 11.734 1 98.88 230 VAL B CA 1
ATOM 3831 C C . VAL B 1 230 ? 6.516 29.453 11.703 1 98.88 230 VAL B C 1
ATOM 3833 O O . VAL B 1 230 ? 6.961 30.578 11.945 1 98.88 230 VAL B O 1
ATOM 3836 N N . SER B 1 231 ? 7.262 28.438 11.406 1 98.88 231 SER B N 1
ATOM 3837 C CA . SER B 1 231 ? 8.711 28.562 11.289 1 98.88 231 SER B CA 1
ATOM 3838 C C . SER B 1 231 ? 9.094 29.641 10.273 1 98.88 231 SER B C 1
ATOM 3840 O O . SER B 1 231 ? 9.984 30.453 10.531 1 98.88 231 SER B O 1
ATOM 3842 N N . SER B 1 232 ? 8.469 29.625 9.156 1 98.88 232 SER B N 1
ATOM 3843 C CA . SER B 1 232 ? 8.789 30.578 8.102 1 98.88 232 SER B CA 1
ATOM 3844 C C . SER B 1 232 ? 8.531 32 8.547 1 98.88 232 SER B C 1
ATOM 3846 O O . SER B 1 232 ? 9.32 32.906 8.25 1 98.88 232 SER B O 1
ATOM 3848 N N . VAL B 1 233 ? 7.418 32.219 9.195 1 98.69 233 VAL B N 1
ATOM 3849 C CA . VAL B 1 233 ? 7.09 33.531 9.727 1 98.69 233 VAL B CA 1
ATOM 3850 C C . VAL B 1 233 ? 8.164 33.969 10.719 1 98.69 233 VAL B C 1
ATOM 3852 O O . VAL B 1 233 ? 8.672 35.094 10.641 1 98.69 233 VAL B O 1
ATOM 3855 N N . LEU B 1 234 ? 8.547 33.062 11.633 1 98.44 234 LEU B N 1
ATOM 3856 C CA . LEU B 1 234 ? 9.531 33.375 12.672 1 98.44 234 LEU B CA 1
ATOM 3857 C C . LEU B 1 234 ? 10.867 33.75 12.047 1 98.44 234 LEU B C 1
ATOM 3859 O O . LEU B 1 234 ? 11.617 34.562 12.609 1 98.44 234 LEU B O 1
ATOM 3863 N N . ASN B 1 235 ? 11.156 33.219 10.914 1 98.44 235 ASN B N 1
ATOM 3864 C CA . ASN B 1 235 ? 12.422 33.469 10.227 1 98.44 235 ASN B CA 1
ATOM 3865 C C . ASN B 1 235 ? 12.305 34.625 9.242 1 98.44 235 ASN B C 1
ATOM 3867 O O . ASN B 1 235 ? 13.266 34.938 8.539 1 98.44 235 ASN B O 1
ATOM 3871 N N . GLY B 1 236 ? 11.117 35.188 9.164 1 98.12 236 GLY B N 1
ATOM 3872 C CA . GLY B 1 236 ? 10.906 36.344 8.273 1 98.12 236 GLY B CA 1
ATOM 3873 C C . GLY B 1 236 ? 10.883 35.938 6.805 1 98.12 236 GLY B C 1
ATOM 3874 O O . GLY B 1 236 ? 11.211 36.75 5.938 1 98.12 236 GLY B O 1
ATOM 3875 N N . LEU B 1 237 ? 10.516 34.688 6.504 1 98.12 237 LEU B N 1
ATOM 3876 C CA . LEU B 1 237 ? 10.609 34.188 5.141 1 98.12 237 LEU B CA 1
ATOM 3877 C C . LEU B 1 237 ? 9.25 34.25 4.445 1 98.12 237 LEU B C 1
ATOM 3879 O O . LEU B 1 237 ? 9.18 34.188 3.219 1 98.12 237 LEU B O 1
ATOM 3883 N N . SER B 1 238 ? 8.219 34.312 5.188 1 97.75 238 SER B N 1
ATOM 3884 C CA . SER B 1 238 ? 6.875 34.375 4.625 1 97.75 238 SER B CA 1
ATOM 3885 C C . SER B 1 238 ? 5.957 35.25 5.465 1 97.75 238 SER B C 1
ATOM 3887 O O . SER B 1 238 ? 6.352 35.75 6.527 1 97.75 238 SER B O 1
ATOM 3889 N N . GLY B 1 239 ? 4.758 35.5 4.844 1 96.81 239 GLY B N 1
ATOM 3890 C CA . GLY B 1 239 ? 3.693 36.094 5.645 1 96.81 239 GLY B CA 1
ATOM 3891 C C . GLY B 1 239 ? 3.014 35.062 6.555 1 96.81 239 GLY B C 1
ATOM 3892 O O . GLY B 1 239 ? 3.443 33.938 6.645 1 96.81 239 GLY B O 1
ATOM 3893 N N . ARG B 1 240 ? 1.963 35.531 7.25 1 98.31 240 ARG B N 1
ATOM 3894 C CA . ARG B 1 240 ? 1.275 34.688 8.227 1 98.31 240 ARG B CA 1
ATOM 3895 C C . ARG B 1 240 ? 0.249 33.781 7.559 1 98.31 240 ARG B C 1
ATOM 3897 O O . ARG B 1 240 ? -0.476 33.062 8.234 1 98.31 240 ARG B O 1
ATOM 3904 N N . GLU B 1 241 ? 0.132 33.875 6.27 1 98.69 241 GLU B N 1
ATOM 3905 C CA . GLU B 1 241 ? -0.647 32.938 5.473 1 98.69 241 GLU B CA 1
ATOM 3906 C C . GLU B 1 241 ? 0.121 32.5 4.227 1 98.69 241 GLU B C 1
ATOM 3908 O O . GLU B 1 241 ? 0.817 33.312 3.607 1 98.69 241 GLU B O 1
ATOM 3913 N N . ALA B 1 242 ? 0.039 31.266 3.904 1 98.81 242 ALA B N 1
ATOM 3914 C CA . ALA B 1 242 ? 0.697 30.734 2.711 1 98.81 242 ALA B CA 1
ATOM 3915 C C . ALA B 1 242 ? 0.13 29.375 2.328 1 98.81 242 ALA B C 1
ATOM 3917 O O . ALA B 1 242 ? -0.42 28.672 3.174 1 98.81 242 ALA B O 1
ATOM 3918 N N . THR B 1 243 ? 0.231 29.094 1.04 1 98.94 243 THR B N 1
ATOM 3919 C CA . THR B 1 243 ? 0.035 27.719 0.574 1 98.94 243 THR B CA 1
ATOM 3920 C C . THR B 1 243 ? 1.295 26.891 0.794 1 98.94 243 THR B C 1
ATOM 3922 O O . THR B 1 243 ? 2.387 27.297 0.385 1 98.94 243 THR B O 1
ATOM 3925 N N . VAL B 1 244 ? 1.179 25.859 1.519 1 98.88 244 VAL B N 1
ATOM 3926 C CA . VAL B 1 244 ? 2.256 24.891 1.69 1 98.88 244 VAL B CA 1
ATOM 3927 C C . VAL B 1 244 ? 2.002 23.672 0.8 1 98.88 244 VAL B C 1
ATOM 3929 O O . VAL B 1 244 ? 1.009 22.969 0.974 1 98.88 244 VAL B O 1
ATOM 3932 N N . SER B 1 245 ? 2.902 23.469 -0.164 1 98.88 245 SER B N 1
ATOM 3933 C CA . SER B 1 245 ? 2.775 22.375 -1.108 1 98.88 245 SER B CA 1
ATOM 3934 C C . SER B 1 245 ? 3.541 21.141 -0.629 1 98.88 245 SER B C 1
ATOM 3936 O O . SER B 1 245 ? 4.773 21.141 -0.587 1 98.88 245 SER B O 1
ATOM 3938 N N . LEU B 1 246 ? 2.803 20.156 -0.237 1 98.69 246 LEU B N 1
ATOM 3939 C CA . LEU B 1 246 ? 3.375 18.875 0.151 1 98.69 246 LEU B CA 1
ATOM 3940 C C . LEU B 1 246 ? 3.418 17.922 -1.035 1 98.69 246 LEU B C 1
ATOM 3942 O O . LEU B 1 246 ? 2.955 18.25 -2.127 1 98.69 246 LEU B O 1
ATOM 3946 N N . LYS B 1 247 ? 4.012 16.734 -0.824 1 98.06 247 LYS B N 1
ATOM 3947 C CA . LYS B 1 247 ? 4.086 15.742 -1.896 1 98.06 247 LYS B CA 1
ATOM 3948 C C . LYS B 1 247 ? 2.691 15.344 -2.369 1 98.06 247 LYS B C 1
ATOM 3950 O O . LYS B 1 247 ? 2.471 15.141 -3.564 1 98.06 247 LYS B O 1
ATOM 3955 N N . GLY B 1 248 ? 1.722 15.281 -1.418 1 98.25 248 GLY B N 1
ATOM 3956 C CA . GLY B 1 248 ? 0.378 14.812 -1.723 1 98.25 248 GLY B CA 1
ATOM 3957 C C . GLY B 1 248 ? -0.542 15.922 -2.205 1 98.25 248 GLY B C 1
ATOM 3958 O O . GLY B 1 248 ? -1.674 15.656 -2.617 1 98.25 248 GLY B O 1
ATOM 3959 N N . GLY B 1 249 ? -0.092 17.156 -2.072 1 98.44 249 GLY B N 1
ATOM 3960 C CA . GLY B 1 249 ? -0.928 18.266 -2.49 1 98.44 249 GLY B CA 1
ATOM 3961 C C . GLY B 1 249 ? -0.757 19.5 -1.622 1 98.44 249 GLY B C 1
ATOM 3962 O O . GLY B 1 249 ? 0.212 19.609 -0.867 1 98.44 249 GLY B O 1
ATOM 3963 N N . ASP B 1 250 ? -1.746 20.391 -1.742 1 98.81 250 ASP B N 1
ATOM 3964 C CA . ASP B 1 250 ? -1.6 21.719 -1.146 1 98.81 250 ASP B CA 1
ATOM 3965 C C . ASP B 1 250 ? -2.475 21.859 0.099 1 98.81 250 ASP B C 1
ATOM 3967 O O . ASP B 1 250 ? -3.613 21.391 0.12 1 98.81 250 ASP B O 1
ATOM 3971 N N . LEU B 1 251 ? -1.922 22.516 1.046 1 98.81 251 LEU B N 1
ATOM 3972 C CA . LEU B 1 251 ? -2.658 23.047 2.191 1 98.81 251 LEU B CA 1
ATOM 3973 C C . LEU B 1 251 ? -2.504 24.562 2.291 1 98.81 251 LEU B C 1
ATOM 3975 O O . LEU B 1 251 ? -1.42 25.094 2.047 1 98.81 251 LEU B O 1
ATOM 3979 N N . PHE B 1 252 ? -3.582 25.234 2.633 1 98.94 252 PHE B N 1
ATOM 3980 C CA . PHE B 1 252 ? -3.514 26.656 2.959 1 98.94 252 PHE B CA 1
ATOM 3981 C C . PHE B 1 252 ? -3.451 26.859 4.469 1 98.94 252 PHE B C 1
ATOM 3983 O O . PHE B 1 252 ? -4.344 26.438 5.195 1 98.94 252 PHE B O 1
ATOM 3990 N N . ILE B 1 253 ? -2.428 27.5 4.918 1 98.88 253 ILE B N 1
ATOM 3991 C CA . ILE B 1 253 ? -2.178 27.641 6.348 1 98.88 253 ILE B CA 1
ATOM 3992 C C . ILE B 1 253 ? -2.211 29.125 6.73 1 98.88 253 ILE B C 1
ATOM 3994 O O . ILE B 1 253 ? -1.671 29.969 6.012 1 98.88 253 ILE B O 1
ATOM 3998 N N . GLU B 1 254 ? -2.82 29.375 7.836 1 98.75 254 GLU B N 1
ATOM 3999 C CA . GLU B 1 254 ? -2.898 30.719 8.398 1 98.75 254 GLU B CA 1
ATOM 4000 C C . GLU B 1 254 ? -2.518 30.734 9.875 1 98.75 254 GLU B C 1
ATOM 4002 O O . GLU B 1 254 ? -3.08 29.969 10.672 1 98.75 254 GLU B O 1
ATOM 4007 N N . TRP B 1 255 ? -1.62 31.547 10.203 1 98.75 255 TRP B N 1
ATOM 4008 C CA . TRP B 1 255 ? -1.354 31.828 11.609 1 98.75 255 TRP B CA 1
ATOM 4009 C C . TRP B 1 255 ? -1.962 33.188 12.016 1 98.75 255 TRP B C 1
ATOM 4011 O O . TRP B 1 255 ? -1.382 34.219 11.75 1 98.75 255 TRP B O 1
ATOM 4021 N N . ASN B 1 256 ? -3.037 33.062 12.672 1 98.19 256 ASN B N 1
ATOM 4022 C CA . ASN B 1 256 ? -3.844 34.25 12.969 1 98.19 256 ASN B CA 1
ATOM 4023 C C . ASN B 1 256 ? -3.268 35.031 14.133 1 98.19 256 ASN B C 1
ATOM 4025 O O . ASN B 1 256 ? -3.117 34.5 15.234 1 98.19 256 ASN B O 1
ATOM 4029 N N . GLU B 1 257 ? -3.037 36.281 13.938 1 96.5 257 GLU B N 1
ATOM 4030 C CA . GLU B 1 257 ? -2.422 37.156 14.945 1 96.5 257 GLU B CA 1
ATOM 4031 C C . GLU B 1 257 ? -3.395 37.438 16.078 1 96.5 257 GLU B C 1
ATOM 4033 O O . GLU B 1 257 ? -2.982 37.625 17.234 1 96.5 257 GLU B O 1
ATOM 4038 N N . ALA B 1 258 ? -4.625 37.531 15.789 1 97.12 258 ALA B N 1
ATOM 4039 C CA . ALA B 1 258 ? -5.625 37.969 16.766 1 97.12 258 ALA B CA 1
ATOM 4040 C C . ALA B 1 258 ? -5.793 36.938 17.875 1 97.12 258 ALA B C 1
ATOM 4042 O O . ALA B 1 258 ? -5.949 37.312 19.047 1 97.12 258 ALA B O 1
ATOM 4043 N N . ASP B 1 259 ? -5.695 35.625 17.547 1 97.06 259 ASP B N 1
ATOM 4044 C CA . ASP B 1 259 ? -5.953 34.594 18.562 1 97.06 259 ASP B CA 1
ATOM 4045 C C . ASP B 1 259 ? -4.766 33.656 18.719 1 97.06 259 ASP B C 1
ATOM 4047 O O . ASP B 1 259 ? -4.801 32.75 19.531 1 97.06 259 ASP B O 1
ATOM 4051 N N . ASN B 1 260 ? -3.781 33.875 17.891 1 97.81 260 ASN B N 1
ATOM 4052 C CA . ASN B 1 260 ? -2.537 33.125 17.906 1 97.81 260 ASN B CA 1
ATOM 4053 C C . ASN B 1 260 ? -2.76 31.656 17.5 1 97.81 260 ASN B C 1
ATOM 4055 O O . ASN B 1 260 ? -1.952 30.797 17.828 1 97.81 260 ASN B O 1
ATOM 4059 N N . HIS B 1 261 ? -3.842 31.375 16.828 1 97.5 261 HIS B N 1
ATOM 4060 C CA . HIS B 1 261 ? -4.109 30.016 16.359 1 97.5 261 HIS B CA 1
ATOM 4061 C C . HIS B 1 261 ? -3.654 29.828 14.914 1 97.5 261 HIS B C 1
ATOM 4063 O O . HIS B 1 261 ? -3.619 30.797 14.141 1 97.5 261 HIS B O 1
ATOM 4069 N N . VAL B 1 262 ? -3.285 28.609 14.648 1 98.06 262 VAL B N 1
ATOM 4070 C CA . VAL B 1 262 ? -2.971 28.219 13.281 1 98.06 262 VAL B CA 1
ATOM 4071 C C . VAL B 1 262 ? -4.168 27.5 12.656 1 98.06 262 VAL B C 1
ATOM 4073 O O . VAL B 1 262 ? -4.754 26.609 13.281 1 98.06 262 VAL B O 1
ATOM 4076 N N . TYR B 1 263 ? -4.562 27.953 11.477 1 98.31 263 TYR B N 1
ATOM 4077 C CA . TYR B 1 263 ? -5.664 27.344 10.742 1 98.31 263 TYR B CA 1
ATOM 4078 C C . TYR B 1 263 ? -5.152 26.641 9.484 1 98.31 263 TYR B C 1
ATOM 4080 O O . TYR B 1 263 ? -4.316 27.172 8.766 1 98.31 263 TYR B O 1
ATOM 4088 N N . MET B 1 264 ? -5.617 25.438 9.289 1 98.56 264 MET B N 1
ATOM 4089 C CA . MET B 1 264 ? -5.254 24.625 8.125 1 98.56 264 MET B CA 1
ATOM 4090 C C . MET B 1 264 ? -6.469 24.359 7.25 1 98.56 264 MET B C 1
ATOM 4092 O O . MET B 1 264 ? -7.488 23.859 7.734 1 98.56 264 MET B O 1
ATOM 4096 N N . THR B 1 265 ? -6.402 24.703 6.043 1 98.81 265 THR B N 1
ATOM 4097 C CA . THR B 1 265 ? -7.469 24.453 5.078 1 98.81 265 THR B CA 1
ATOM 4098 C C . THR B 1 265 ? -6.984 23.531 3.961 1 98.81 265 THR B C 1
ATOM 4100 O O . THR B 1 265 ? -5.918 23.766 3.379 1 98.81 265 THR B O 1
ATOM 4103 N N . GLY B 1 266 ? -7.684 22.516 3.695 1 98.69 266 GLY B N 1
ATOM 4104 C CA . GLY B 1 266 ? -7.305 21.609 2.623 1 98.69 266 GLY B CA 1
ATOM 4105 C C . GLY B 1 266 ? -8.438 20.719 2.16 1 98.69 266 GLY B C 1
ATOM 4106 O O . GLY B 1 266 ? -9.508 20.688 2.779 1 98.69 266 GLY B O 1
ATOM 4107 N N . PRO B 1 267 ? -8.219 20.062 1.072 1 98.56 267 PRO B N 1
ATOM 4108 C CA . PRO B 1 267 ? -9.242 19.156 0.523 1 98.56 267 PRO B CA 1
ATOM 4109 C C . PRO B 1 267 ? -9.219 17.781 1.173 1 98.56 267 PRO B C 1
ATOM 4111 O O . PRO B 1 267 ? -8.297 17.469 1.925 1 98.56 267 PRO B O 1
ATOM 4114 N N . ALA B 1 268 ? -10.227 17.031 1.012 1 98.25 268 ALA B N 1
ATOM 4115 C CA . ALA B 1 268 ? -10.352 15.578 1.197 1 98.25 268 ALA B CA 1
ATOM 4116 C C . ALA B 1 268 ? -11.148 14.945 0.061 1 98.25 268 ALA B C 1
ATOM 4118 O O . ALA B 1 268 ? -11.898 15.633 -0.637 1 98.25 268 ALA B O 1
ATOM 4119 N N . ALA B 1 269 ? -10.938 13.695 -0.135 1 98 269 ALA B N 1
ATOM 4120 C CA . ALA B 1 269 ? -11.57 13.086 -1.298 1 98 269 ALA B CA 1
ATOM 4121 C C . ALA B 1 269 ? -12.117 11.703 -0.959 1 98 269 ALA B C 1
ATOM 4123 O O . ALA B 1 269 ? -11.492 10.938 -0.222 1 98 269 ALA B O 1
ATOM 4124 N N . PHE B 1 270 ? -13.344 11.438 -1.53 1 98.44 270 PHE B N 1
ATOM 4125 C CA . PHE B 1 270 ? -13.844 10.07 -1.578 1 98.44 270 PHE B CA 1
ATOM 4126 C C . PHE B 1 270 ? -13.094 9.25 -2.623 1 98.44 270 PHE B C 1
ATOM 4128 O O . PHE B 1 270 ? -12.773 9.758 -3.703 1 98.44 270 PHE B O 1
ATOM 4135 N N . VAL B 1 271 ? -12.844 8.016 -2.34 1 98.38 271 VAL B N 1
ATOM 4136 C CA . VAL B 1 271 ? -12.234 7.125 -3.326 1 98.38 271 VAL B CA 1
ATOM 4137 C C . VAL B 1 271 ? -13.258 6.07 -3.762 1 98.38 271 VAL B C 1
ATOM 4139 O O . VAL B 1 271 ? -13.555 5.949 -4.949 1 98.38 271 VAL B O 1
ATOM 4142 N N . TYR B 1 272 ? -13.789 5.273 -2.805 1 98.38 272 TYR B N 1
ATOM 4143 C CA . TYR B 1 272 ? -14.805 4.27 -3.072 1 98.38 272 TYR B CA 1
ATOM 4144 C C . TYR B 1 272 ? -15.547 3.891 -1.795 1 98.38 272 TYR B C 1
ATOM 4146 O O . TYR B 1 272 ? -15.117 4.234 -0.693 1 98.38 272 TYR B O 1
ATOM 4154 N N . THR B 1 273 ? -16.719 3.264 -1.931 1 98.25 273 THR B N 1
ATOM 4155 C CA . THR B 1 273 ? -17.422 2.588 -0.846 1 98.25 273 THR B CA 1
ATOM 4156 C C . THR B 1 273 ? -17.312 1.073 -0.981 1 98.25 273 THR B C 1
ATOM 4158 O O . THR B 1 273 ? -17.125 0.556 -2.084 1 98.25 273 THR B O 1
ATOM 4161 N N . GLY B 1 274 ? -17.281 0.422 0.163 1 97.88 274 GLY B N 1
ATOM 4162 C CA . GLY B 1 274 ? -17.141 -1.022 0.079 1 97.88 274 GLY B CA 1
ATOM 4163 C C . GLY B 1 274 ? -17.75 -1.754 1.262 1 97.88 274 GLY B C 1
ATOM 4164 O O . GLY B 1 274 ? -18.188 -1.126 2.229 1 97.88 274 GLY B O 1
ATOM 4165 N N . ARG B 1 275 ? -17.859 -3.098 1.119 1 97.75 275 ARG B N 1
ATOM 4166 C CA . ARG B 1 275 ? -18.297 -4.02 2.158 1 97.75 275 ARG B CA 1
ATOM 4167 C C . ARG B 1 275 ? -17.344 -5.188 2.311 1 97.75 275 ARG B C 1
ATOM 4169 O O . ARG B 1 275 ? -17.094 -5.93 1.355 1 97.75 275 ARG B O 1
ATOM 4176 N N . L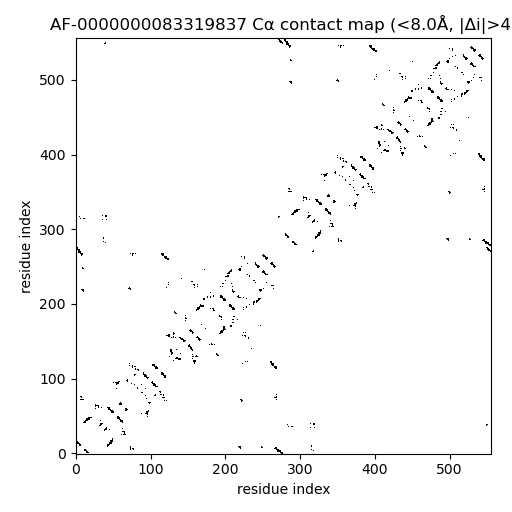EU B 1 276 ? -16.734 -5.316 3.512 1 96.06 276 LEU B N 1
ATOM 4177 C CA . LEU B 1 276 ? -15.828 -6.418 3.777 1 96.06 276 LEU B CA 1
ATOM 4178 C C . LEU B 1 276 ? -16.516 -7.762 3.588 1 96.06 276 LEU B C 1
ATOM 4180 O O . LEU B 1 276 ? -17.688 -7.926 3.975 1 96.06 276 LEU B O 1
ATOM 4184 N N . THR B 1 277 ? -15.719 -8.719 3.01 1 87.94 277 THR B N 1
ATOM 4185 C CA . THR B 1 277 ? -16.25 -10.07 2.871 1 87.94 277 THR B CA 1
ATOM 4186 C C . THR B 1 277 ? -15.984 -10.883 4.137 1 87.94 277 THR B C 1
ATOM 4188 O O . THR B 1 277 ? -14.953 -10.711 4.789 1 87.94 277 THR B O 1
ATOM 4191 N N . ASP B 1 278 ? -16.922 -11.633 4.723 1 72.94 278 ASP B N 1
ATOM 4192 C CA . ASP B 1 278 ? -16.844 -12.43 5.945 1 72.94 278 ASP B CA 1
ATOM 4193 C C . ASP B 1 278 ? -15.805 -13.555 5.801 1 72.94 278 ASP B C 1
ATOM 4195 O O . ASP B 1 278 ? -15.617 -14.086 4.711 1 72.94 278 ASP B O 1
#

Sequence (556 aa):
MEFTKMHGLGNDFVIVYGEQELPANAAELAIRVCDRFFGVGADGLVYILPSEKADFKMRIMNSDGSEAEQCGNAIRCVAKYVYDHKLAEGESLTIETIGAGVQPLTIRAENGVARTVRVDMGAPILEGAKIPVAVDGEPVVDQPIEALGEQFRFTAVSMGNPHCVIYVDDAVNFDLATWGPVLEKHPLFPKKVNVEFATVNSAEQIDMRVWERGAGPTLACGTGACATLVSSVLNGLSGREATVSLKGGDLFIEWNEADNHVYMTGPAAFVYTGRLTDMEFTKMHGLGNDFVIVYGEQELPANAAELAIRVCDRFFGVGADGLVYILPSEKADFKMRIMNSDGSEAEQCGNAIRCVAKYVYDHKLAEGESLTIETIGAGVQPLTIRAENGVARTVRVDMGAPILEGAKIPVAVDGEPVVDQPIEALGEQFRFTAVSMGNPHCVIYVDDAVNFDLATWGPVLEKHPLFPKKVNVEFATVNSAEQIDMRVWERGAGPTLACGTGACATLVSSVLNGLSGREATVSLKGGDLFIEWNEADNHVYMTGPAAFVYTGRLTD